Protein AF-A0A1X6NXL7-F1 (afdb_monomer_lite)

Structure (mmCIF, N/CA/C/O backbone):
data_AF-A0A1X6NXL7-F1
#
_entry.id   AF-A0A1X6NXL7-F1
#
loop_
_atom_site.group_PDB
_atom_site.id
_atom_site.type_symbol
_atom_site.label_atom_id
_atom_site.label_alt_id
_atom_site.label_comp_id
_atom_site.label_asym_id
_atom_site.label_entity_id
_atom_site.label_seq_id
_atom_site.pdbx_PDB_ins_code
_atom_site.Cartn_x
_atom_site.Cartn_y
_atom_site.Cartn_z
_atom_site.occupancy
_atom_site.B_iso_or_equiv
_atom_site.auth_seq_id
_atom_site.auth_comp_id
_atom_site.auth_asym_id
_atom_site.auth_atom_id
_atom_site.pdbx_PDB_model_num
ATOM 1 N N . MET A 1 1 ? 11.934 -13.033 -30.556 1.00 86.62 1 MET A N 1
ATOM 2 C CA . MET A 1 1 ? 10.722 -13.252 -31.371 1.00 86.62 1 MET A CA 1
ATOM 3 C C . MET A 1 1 ? 10.652 -12.118 -32.374 1.00 86.62 1 MET A C 1
ATOM 5 O O . MET A 1 1 ? 10.991 -11.002 -31.991 1.00 86.62 1 MET A O 1
ATOM 9 N N . GLY A 1 2 ? 10.312 -12.401 -33.628 1.00 89.19 2 GLY A N 1
ATOM 10 C CA . GLY A 1 2 ? 10.088 -11.350 -34.622 1.00 89.19 2 GLY A CA 1
ATOM 11 C C . GLY A 1 2 ? 8.744 -10.641 -34.412 1.00 89.19 2 GLY A C 1
ATOM 12 O O . GLY A 1 2 ? 7.904 -11.100 -33.635 1.00 89.19 2 GLY A O 1
ATOM 13 N N . ILE A 1 3 ? 8.548 -9.497 -35.068 1.00 92.50 3 ILE A N 1
ATOM 14 C CA . ILE A 1 3 ? 7.358 -8.651 -34.872 1.00 92.50 3 ILE A CA 1
ATOM 15 C C . ILE A 1 3 ? 6.064 -9.259 -35.444 1.00 92.50 3 ILE A C 1
ATOM 17 O O . ILE A 1 3 ? 4.980 -8.807 -35.090 1.00 92.50 3 ILE A O 1
ATOM 21 N N . HIS A 1 4 ? 6.155 -10.309 -36.264 1.00 92.31 4 HIS A N 1
ATOM 22 C CA . HIS A 1 4 ? 5.009 -11.084 -36.756 1.00 92.31 4 HIS A CA 1
ATOM 23 C C . HIS A 1 4 ? 4.917 -12.465 -36.088 1.00 92.31 4 HIS A C 1
ATOM 25 O O . HIS A 1 4 ? 4.255 -13.367 -36.601 1.00 92.31 4 HIS A O 1
ATOM 31 N N . GLY A 1 5 ? 5.585 -12.652 -34.945 1.00 84.06 5 GLY A N 1
ATOM 32 C CA . GLY A 1 5 ? 5.604 -13.927 -34.228 1.00 84.06 5 GLY A CA 1
ATOM 33 C C . GLY A 1 5 ? 6.610 -14.935 -34.787 1.00 84.06 5 GLY A C 1
ATOM 34 O O . GLY A 1 5 ? 6.542 -16.117 -34.454 1.00 84.06 5 GLY A O 1
ATOM 35 N N . GLU A 1 6 ? 7.563 -14.497 -35.614 1.00 92.94 6 GLU A N 1
ATOM 36 C CA . GLU A 1 6 ? 8.628 -15.361 -36.112 1.00 92.94 6 GLU A CA 1
ATOM 37 C C . GLU A 1 6 ? 9.474 -15.911 -34.953 1.00 92.94 6 GLU A C 1
ATOM 39 O O . GLU A 1 6 ? 9.687 -15.253 -33.920 1.00 92.94 6 GLU A O 1
ATOM 44 N N . ARG A 1 7 ? 9.993 -17.131 -35.138 1.00 91.19 7 ARG A N 1
ATOM 45 C CA . ARG A 1 7 ? 10.796 -17.825 -34.126 1.00 91.19 7 ARG A CA 1
ATOM 46 C C . ARG A 1 7 ? 11.988 -16.959 -33.704 1.00 91.19 7 ARG A C 1
ATOM 48 O O . ARG A 1 7 ? 12.700 -16.405 -34.536 1.00 91.19 7 ARG A O 1
ATOM 55 N N . GLY A 1 8 ? 12.189 -16.827 -32.392 1.00 88.50 8 GLY A N 1
ATOM 56 C CA . GLY A 1 8 ? 13.347 -16.125 -31.838 1.00 88.50 8 GLY A CA 1
ATOM 57 C C . GLY A 1 8 ? 14.661 -16.872 -32.077 1.00 88.50 8 GLY A C 1
ATOM 58 O O . GLY A 1 8 ? 14.654 -18.069 -32.353 1.00 88.50 8 GLY A O 1
ATOM 59 N N . ALA A 1 9 ? 15.781 -16.162 -31.924 1.00 88.19 9 ALA A N 1
ATOM 60 C CA . ALA A 1 9 ? 17.120 -16.743 -32.037 1.00 88.19 9 ALA A CA 1
ATOM 61 C C . ALA A 1 9 ? 17.428 -17.758 -30.921 1.00 88.19 9 ALA A C 1
ATOM 63 O O . ALA A 1 9 ? 18.196 -18.690 -31.127 1.00 88.19 9 ALA A O 1
ATOM 64 N N . GLU A 1 10 ? 16.819 -17.586 -29.748 1.00 89.19 10 GLU A N 1
ATOM 65 C CA . GLU A 1 10 ? 17.059 -18.404 -28.562 1.00 89.19 10 GLU A CA 1
ATOM 66 C C . GLU A 1 10 ? 15.850 -18.342 -27.624 1.00 89.19 10 GLU A C 1
ATOM 68 O O . GLU A 1 10 ? 15.057 -17.395 -27.678 1.00 89.19 10 GLU A O 1
ATOM 73 N N . VAL A 1 11 ? 15.731 -19.351 -26.764 1.00 89.25 11 VAL A N 1
ATOM 74 C CA . VAL A 1 11 ? 14.824 -19.377 -25.616 1.00 89.25 11 VAL A CA 1
ATOM 75 C C . VAL A 1 11 ? 15.688 -19.438 -24.362 1.00 89.25 11 VAL A C 1
ATOM 77 O O . VAL A 1 11 ? 16.528 -20.325 -24.249 1.00 89.25 11 VAL A O 1
ATOM 80 N N . VAL A 1 12 ? 15.486 -18.494 -23.448 1.00 85.69 12 VAL A N 1
ATOM 81 C CA . VAL A 1 12 ? 16.205 -18.411 -22.171 1.00 85.69 12 VAL A CA 1
ATOM 82 C C . VAL A 1 12 ? 15.218 -18.581 -21.023 1.00 85.69 12 VAL A C 1
ATOM 84 O O . VAL A 1 12 ? 14.082 -18.106 -21.119 1.00 85.69 12 VAL A O 1
ATOM 87 N N . ASP A 1 13 ? 15.648 -19.217 -19.935 1.00 90.12 13 ASP A N 1
ATOM 88 C CA . ASP A 1 13 ? 14.893 -19.196 -18.682 1.00 90.12 13 ASP A CA 1
ATOM 89 C C . ASP A 1 13 ? 14.817 -17.756 -18.185 1.00 90.12 13 ASP A C 1
ATOM 91 O O . ASP A 1 13 ? 15.847 -17.090 -18.095 1.00 90.12 13 ASP A O 1
ATOM 95 N N . LEU A 1 14 ? 13.606 -17.266 -17.906 1.00 84.00 14 LEU A N 1
ATOM 96 C CA . LEU A 1 14 ? 13.358 -15.857 -17.600 1.00 84.00 14 LEU A CA 1
ATOM 97 C C . LEU A 1 14 ? 14.078 -15.456 -16.297 1.00 84.00 14 LEU A C 1
ATOM 99 O O . LEU A 1 14 ? 13.590 -15.787 -15.212 1.00 84.00 14 LEU A O 1
ATOM 103 N N . PRO A 1 15 ? 15.216 -14.739 -16.363 1.00 88.62 15 PRO A N 1
ATOM 104 C CA . PRO A 1 15 ? 15.950 -14.362 -15.169 1.00 88.62 15 PRO A CA 1
ATOM 105 C C . PRO A 1 15 ? 15.316 -13.101 -14.555 1.00 88.62 15 PRO A C 1
ATOM 107 O O . PRO A 1 15 ? 14.443 -12.475 -15.169 1.00 88.62 15 PRO A O 1
ATOM 110 N N . PRO A 1 16 ? 15.760 -12.662 -13.363 1.00 93.44 16 PRO A N 1
ATOM 111 C CA . PRO A 1 16 ? 15.372 -11.360 -12.835 1.00 93.44 16 PRO A CA 1
ATOM 112 C C . PRO A 1 16 ? 15.593 -10.249 -13.869 1.00 93.44 16 PRO A C 1
ATOM 114 O O . PRO A 1 16 ? 16.583 -10.259 -14.603 1.00 93.44 16 PRO A O 1
ATOM 117 N N . LEU A 1 17 ? 14.689 -9.268 -13.900 1.00 92.31 17 LEU A N 1
ATOM 118 C CA . LEU A 1 17 ? 14.649 -8.237 -14.939 1.00 92.31 17 LEU A CA 1
ATOM 119 C C . LEU A 1 17 ? 16.009 -7.554 -15.228 1.00 92.31 17 LEU A C 1
ATOM 121 O O . LEU A 1 17 ? 16.346 -7.437 -16.406 1.00 92.31 17 LEU A O 1
ATOM 125 N N . PRO A 1 18 ? 16.829 -7.154 -14.230 1.00 93.56 18 PRO A N 1
ATOM 126 C CA . PRO A 1 18 ? 18.142 -6.565 -14.505 1.00 93.56 18 PRO A CA 1
ATOM 127 C C . PRO A 1 18 ? 19.078 -7.496 -15.283 1.00 93.56 18 PRO A C 1
ATOM 129 O O . PRO A 1 18 ? 19.782 -7.046 -16.181 1.00 93.56 18 PRO A O 1
ATOM 132 N N . ALA A 1 19 ? 19.050 -8.799 -14.989 1.00 93.50 19 ALA A N 1
ATOM 133 C CA . ALA A 1 19 ? 19.859 -9.788 -15.694 1.00 93.50 19 ALA A CA 1
ATOM 134 C C . ALA A 1 19 ? 19.351 -10.015 -17.126 1.00 93.50 19 ALA A C 1
ATOM 136 O O . ALA A 1 19 ? 20.157 -10.106 -18.050 1.00 93.50 19 ALA A O 1
ATOM 137 N N . LEU A 1 20 ? 18.026 -10.038 -17.329 1.00 93.94 20 LEU A N 1
ATOM 138 C CA . LEU A 1 20 ? 17.431 -10.146 -18.666 1.00 93.94 20 LEU A CA 1
ATOM 139 C C . LEU A 1 20 ? 17.840 -8.959 -19.542 1.00 93.94 20 LEU A C 1
ATOM 141 O O . LEU A 1 20 ? 18.293 -9.137 -20.670 1.00 93.94 20 LEU A O 1
ATOM 145 N N . VAL A 1 21 ? 17.683 -7.743 -19.017 1.00 95.62 21 VAL A N 1
ATOM 146 C CA . VAL A 1 21 ? 18.013 -6.516 -19.746 1.00 95.62 21 VAL A CA 1
ATOM 147 C C . VAL A 1 21 ? 19.520 -6.397 -19.969 1.00 95.62 21 VAL A C 1
ATOM 149 O O . VAL A 1 21 ? 19.931 -6.046 -21.072 1.00 95.62 21 VAL A O 1
ATOM 152 N N . GLY A 1 22 ? 20.339 -6.759 -18.978 1.00 95.12 22 GLY A N 1
ATOM 153 C CA . GLY A 1 22 ? 21.795 -6.821 -19.115 1.00 95.12 22 GLY A CA 1
ATOM 154 C C . GLY A 1 22 ? 22.231 -7.740 -20.256 1.00 95.12 22 GLY A C 1
ATOM 155 O O . GLY A 1 22 ? 23.000 -7.320 -21.113 1.00 95.12 22 GLY A O 1
ATOM 156 N N . LEU A 1 23 ? 21.651 -8.941 -20.351 1.00 93.81 23 LEU A N 1
ATOM 157 C CA . LEU A 1 23 ? 21.911 -9.873 -21.454 1.00 93.81 23 LEU A CA 1
ATOM 158 C C . LEU A 1 23 ? 21.531 -9.281 -22.822 1.00 93.81 23 LEU A C 1
ATOM 160 O O . LEU A 1 23 ? 22.263 -9.466 -23.796 1.00 93.81 23 LEU A O 1
ATOM 164 N N . VAL A 1 24 ? 20.411 -8.556 -22.914 1.00 94.69 24 VAL A N 1
ATOM 165 C CA . VAL A 1 24 ? 20.006 -7.864 -24.153 1.00 94.69 24 VAL A CA 1
ATOM 166 C C . VAL A 1 24 ? 21.006 -6.763 -24.520 1.00 94.69 24 VAL A C 1
ATOM 168 O O . VAL A 1 24 ? 21.393 -6.663 -25.684 1.00 94.69 24 VAL A O 1
ATOM 171 N N . VAL A 1 25 ? 21.450 -5.963 -23.546 1.00 96.12 25 VAL A N 1
ATOM 172 C CA . VAL A 1 25 ? 22.452 -4.903 -23.745 1.00 96.12 25 VAL A CA 1
ATOM 173 C C . VAL A 1 25 ? 23.796 -5.490 -24.180 1.00 96.12 25 VAL A C 1
ATOM 175 O O . VAL A 1 25 ? 24.371 -5.007 -25.153 1.00 96.12 25 VAL A O 1
ATOM 178 N N . ASP A 1 26 ? 24.266 -6.555 -23.531 1.00 94.19 26 ASP A N 1
ATOM 179 C CA . ASP A 1 26 ? 25.537 -7.209 -23.858 1.00 94.19 26 ASP A CA 1
ATOM 180 C C . ASP A 1 26 ? 25.538 -7.744 -25.296 1.00 94.19 26 ASP A C 1
ATOM 182 O O . ASP A 1 26 ? 26.484 -7.509 -26.049 1.00 94.19 26 ASP A O 1
ATOM 186 N N . ARG A 1 27 ? 24.443 -8.385 -25.730 1.00 92.44 27 ARG A N 1
ATOM 187 C CA . ARG A 1 27 ? 24.288 -8.839 -27.125 1.00 92.44 27 ARG A CA 1
ATOM 188 C C . ARG A 1 27 ? 24.268 -7.680 -28.110 1.00 92.44 27 ARG A C 1
ATOM 190 O O . ARG A 1 27 ? 24.861 -7.778 -29.182 1.00 92.44 27 ARG A O 1
ATOM 197 N N . LEU A 1 28 ? 23.588 -6.592 -27.758 1.00 93.00 28 LEU A N 1
ATOM 198 C CA . LEU A 1 28 ? 23.494 -5.411 -28.606 1.00 93.00 28 LEU A CA 1
ATOM 199 C C . LEU A 1 28 ? 24.866 -4.751 -28.792 1.00 93.00 28 LEU A C 1
ATOM 201 O O . LEU A 1 28 ? 25.241 -4.429 -29.915 1.00 93.00 28 LEU A O 1
ATOM 205 N N . LEU A 1 29 ? 25.639 -4.599 -27.714 1.00 92.25 29 LEU A N 1
ATOM 206 C CA . LEU A 1 29 ? 26.990 -4.037 -27.764 1.00 92.25 29 LEU A CA 1
ATOM 207 C C . LEU A 1 29 ? 27.989 -4.976 -28.454 1.00 92.25 29 LEU A C 1
ATOM 209 O O . LEU A 1 29 ? 28.843 -4.493 -29.196 1.00 92.25 29 LEU A O 1
ATOM 213 N N . GLY A 1 30 ? 27.849 -6.294 -28.282 1.00 89.75 30 GLY A N 1
ATOM 214 C CA . GLY A 1 30 ? 28.620 -7.292 -29.030 1.00 89.75 30 GLY A CA 1
ATOM 215 C C . GLY A 1 30 ? 28.384 -7.192 -30.540 1.00 89.75 30 GLY A C 1
ATOM 216 O O . GLY A 1 30 ? 29.335 -7.062 -31.304 1.00 89.75 30 GLY A O 1
ATOM 217 N N . ALA A 1 31 ? 27.121 -7.114 -30.973 1.00 86.75 31 ALA A N 1
ATOM 218 C CA . ALA A 1 31 ? 26.780 -6.942 -32.388 1.00 86.75 31 ALA A CA 1
ATOM 219 C C . ALA A 1 31 ? 27.309 -5.619 -32.976 1.00 86.75 31 ALA A C 1
ATOM 221 O O . ALA A 1 31 ? 27.696 -5.554 -34.145 1.00 86.75 31 ALA A O 1
ATOM 222 N N . VAL A 1 32 ? 27.345 -4.553 -32.168 1.00 85.50 32 VAL A N 1
ATOM 223 C CA . VAL A 1 32 ? 27.990 -3.292 -32.553 1.00 85.50 32 VAL A CA 1
ATOM 224 C C . VAL A 1 32 ? 29.498 -3.500 -32.731 1.00 85.50 32 VAL A C 1
ATOM 226 O O . VAL A 1 32 ? 30.040 -3.072 -33.748 1.00 85.50 32 VAL A O 1
ATOM 229 N N . ALA A 1 33 ? 30.168 -4.187 -31.802 1.00 83.62 33 ALA A N 1
ATOM 230 C CA . ALA A 1 33 ? 31.600 -4.479 -31.882 1.00 83.62 33 ALA A CA 1
ATOM 231 C C . ALA A 1 33 ? 31.979 -5.268 -33.143 1.00 83.62 33 ALA A C 1
ATOM 233 O O . ALA A 1 33 ? 32.904 -4.866 -33.851 1.00 83.62 33 ALA A O 1
ATOM 234 N N . ASP A 1 34 ? 31.220 -6.311 -33.482 1.00 80.19 34 ASP A N 1
ATOM 235 C CA . ASP A 1 34 ? 31.448 -7.117 -34.687 1.00 80.19 34 ASP A CA 1
ATOM 236 C C . ASP A 1 34 ? 31.349 -6.271 -35.966 1.00 80.19 34 ASP A C 1
ATOM 238 O O . ASP A 1 34 ? 32.168 -6.391 -36.882 1.00 80.19 34 ASP A O 1
ATOM 242 N N . ARG A 1 35 ? 30.382 -5.345 -36.012 1.00 75.94 35 ARG A N 1
ATOM 243 C CA . ARG A 1 35 ? 30.206 -4.421 -37.141 1.00 75.94 35 ARG A CA 1
ATOM 244 C C . ARG A 1 35 ? 31.367 -3.433 -37.278 1.00 75.94 35 ARG A C 1
ATOM 246 O O . ARG A 1 35 ? 31.728 -3.097 -38.404 1.00 75.94 35 ARG A O 1
ATOM 253 N N . PHE A 1 36 ? 31.946 -2.975 -36.166 1.00 67.88 36 PHE A N 1
ATOM 254 C CA . PHE A 1 36 ? 33.142 -2.126 -36.184 1.00 67.88 36 PHE A CA 1
ATOM 255 C C . PHE A 1 36 ? 34.409 -2.912 -36.563 1.00 67.88 36 PHE A C 1
ATOM 257 O O . PHE A 1 36 ? 35.267 -2.373 -37.255 1.00 67.88 36 PHE A O 1
ATOM 264 N N . ALA A 1 37 ? 34.522 -4.189 -36.184 1.00 64.44 37 ALA A N 1
ATOM 265 C CA . ALA A 1 37 ? 35.669 -5.032 -36.531 1.00 64.44 37 ALA A CA 1
ATOM 266 C C . ALA A 1 37 ? 35.690 -5.463 -38.016 1.00 64.44 37 ALA A C 1
ATOM 268 O O . ALA A 1 37 ? 36.761 -5.622 -38.601 1.00 64.44 37 ALA A O 1
ATOM 269 N N . GLY A 1 38 ? 34.524 -5.622 -38.652 1.00 53.44 38 GLY A N 1
ATOM 270 C CA . GLY A 1 38 ? 34.386 -6.097 -40.037 1.00 53.44 38 GLY A CA 1
ATOM 271 C C . GLY A 1 38 ? 34.734 -5.097 -41.156 1.00 53.44 38 GLY A C 1
ATOM 272 O O . GLY A 1 38 ? 34.645 -5.454 -42.329 1.00 53.44 38 GLY A O 1
ATOM 273 N N . GLY A 1 39 ? 35.138 -3.858 -40.844 1.00 47.78 39 GLY A N 1
ATOM 274 C CA . GLY A 1 39 ? 35.401 -2.789 -41.828 1.00 47.78 39 GLY A CA 1
ATOM 275 C C . GLY A 1 39 ? 36.703 -2.902 -42.644 1.00 47.78 39 GLY A C 1
ATOM 276 O O . GLY A 1 39 ? 37.021 -1.992 -43.407 1.00 47.78 39 GLY A O 1
ATOM 277 N N . GLY A 1 40 ? 37.478 -3.982 -42.494 1.00 40.78 40 GLY A N 1
ATOM 278 C CA . GLY A 1 40 ? 38.827 -4.133 -43.063 1.00 40.78 40 GLY A CA 1
ATOM 279 C C . GLY A 1 40 ? 38.947 -4.864 -44.408 1.00 40.78 40 GLY A C 1
ATOM 280 O O . GLY A 1 40 ? 40.060 -5.226 -44.781 1.00 40.78 40 GLY A O 1
ATOM 281 N N . GLY A 1 41 ? 37.859 -5.126 -45.140 1.00 38.34 41 GLY A N 1
ATOM 282 C CA . GLY A 1 41 ? 37.926 -6.033 -46.294 1.00 38.34 41 GLY A CA 1
ATOM 283 C C . GLY A 1 41 ? 36.940 -5.763 -47.423 1.00 38.34 41 GLY A C 1
ATOM 284 O O . GLY A 1 41 ? 36.150 -6.641 -47.733 1.00 38.34 41 GLY A O 1
ATOM 285 N N . ALA A 1 42 ? 36.996 -4.593 -48.064 1.00 37.03 42 ALA A N 1
ATOM 286 C CA . ALA A 1 42 ? 36.623 -4.444 -49.477 1.00 37.03 42 ALA A CA 1
ATOM 287 C C . ALA A 1 42 ? 37.072 -3.077 -50.023 1.00 37.03 42 ALA A C 1
ATOM 289 O O . ALA A 1 42 ? 36.714 -2.037 -49.483 1.00 37.03 42 ALA A O 1
ATOM 290 N N . ASN A 1 43 ? 37.788 -3.115 -51.148 1.00 36.16 43 ASN A N 1
ATOM 291 C CA . ASN A 1 43 ? 38.190 -2.006 -52.021 1.00 36.16 43 ASN A CA 1
ATOM 292 C C . ASN A 1 43 ? 39.306 -1.071 -51.532 1.00 36.16 43 ASN A C 1
ATOM 294 O O . ASN A 1 43 ? 39.088 -0.003 -50.966 1.00 36.16 43 ASN A O 1
ATOM 298 N N . GLY A 1 44 ? 40.530 -1.427 -51.929 1.00 39.75 44 GLY A N 1
ATOM 299 C CA . GLY A 1 44 ? 41.619 -0.473 -52.063 1.00 39.75 44 GLY A CA 1
ATOM 300 C C . GLY A 1 44 ? 41.303 0.593 -53.114 1.00 39.75 44 GLY A C 1
ATOM 301 O O . GLY A 1 44 ? 41.018 0.274 -54.266 1.00 39.75 44 GLY A O 1
ATOM 302 N N . ARG A 1 45 ? 41.401 1.859 -52.706 1.00 32.47 45 ARG A N 1
ATOM 303 C CA . ARG A 1 45 ? 41.795 3.012 -53.528 1.00 32.47 45 ARG A CA 1
ATOM 304 C C . ARG A 1 45 ? 42.321 4.088 -52.581 1.00 32.47 45 ARG A C 1
ATOM 306 O O . ARG A 1 45 ? 41.572 4.687 -51.819 1.00 32.47 45 ARG A O 1
ATOM 313 N N . THR A 1 46 ? 43.631 4.287 -52.614 1.00 38.91 46 THR A N 1
ATOM 314 C CA . THR A 1 46 ? 44.357 5.342 -51.905 1.00 38.91 46 THR A CA 1
ATOM 315 C C . THR A 1 46 ? 44.084 6.704 -52.547 1.00 38.91 46 THR A C 1
ATOM 317 O O . THR A 1 46 ? 44.271 6.857 -53.754 1.00 38.91 46 THR A O 1
ATOM 320 N N . GLY A 1 47 ? 43.707 7.697 -51.744 1.00 30.48 47 GLY A N 1
ATOM 321 C CA . GLY A 1 47 ? 43.706 9.114 -52.109 1.00 30.48 47 GLY A CA 1
ATOM 322 C C . GLY A 1 47 ? 44.039 9.941 -50.869 1.00 30.48 47 GLY A C 1
ATOM 323 O O . GLY A 1 47 ? 43.340 9.830 -49.868 1.00 30.48 47 GLY A O 1
ATOM 324 N N . GLY A 1 48 ? 45.153 10.677 -50.912 1.00 35.12 48 GLY A N 1
ATOM 325 C CA . GLY A 1 48 ? 45.655 11.488 -49.801 1.00 35.12 48 GLY A CA 1
ATOM 326 C C . GLY A 1 48 ? 44.916 12.818 -49.6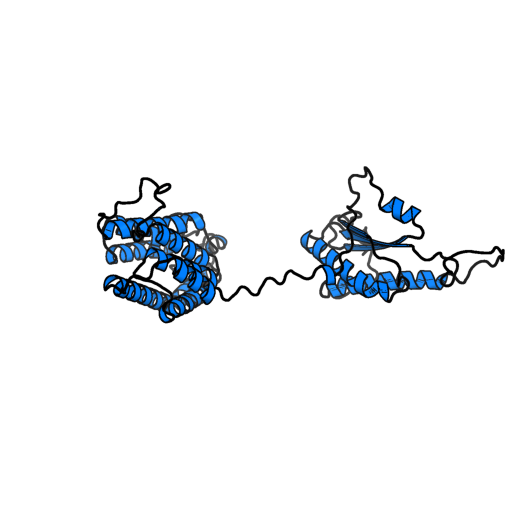20 1.00 35.12 48 GLY A C 1
ATOM 327 O O . GLY A 1 48 ? 44.244 13.295 -50.533 1.00 35.12 48 GLY A O 1
ATOM 328 N N . GLY A 1 49 ? 45.080 13.411 -48.436 1.00 31.58 49 GLY A N 1
ATOM 329 C CA . GLY A 1 49 ? 44.602 14.748 -48.083 1.00 31.58 49 GLY A CA 1
ATOM 330 C C . GLY A 1 49 ? 44.629 14.981 -46.569 1.00 31.58 49 GLY A C 1
ATOM 331 O O . GLY A 1 49 ? 44.045 14.208 -45.814 1.00 31.58 49 GLY A O 1
ATOM 332 N N . ASP A 1 50 ? 45.334 16.028 -46.150 1.00 35.81 50 ASP A N 1
ATOM 333 C CA . ASP A 1 50 ? 45.784 16.298 -44.783 1.00 35.81 50 ASP A CA 1
ATOM 334 C C . ASP A 1 50 ? 44.754 17.018 -43.886 1.00 35.81 50 ASP A C 1
ATOM 336 O O . ASP A 1 50 ? 43.973 17.843 -44.352 1.00 35.81 50 ASP A O 1
ATOM 340 N N . GLY A 1 51 ? 44.875 16.795 -42.566 1.00 38.34 51 GLY A N 1
ATOM 341 C CA . GLY A 1 51 ? 44.717 17.834 -41.533 1.00 38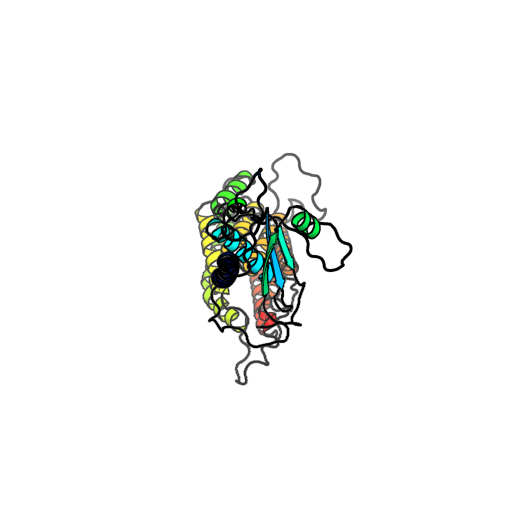.34 51 GLY A CA 1
ATOM 342 C C . GLY A 1 51 ? 43.357 18.008 -40.836 1.00 38.34 51 GLY A C 1
ATOM 343 O O . GLY A 1 51 ? 42.516 18.770 -41.298 1.00 38.34 51 GLY A O 1
ATOM 344 N N . GLY A 1 52 ? 43.226 17.456 -39.616 1.00 32.97 52 GLY A N 1
ATOM 345 C CA . GLY A 1 52 ? 42.375 18.031 -38.557 1.00 32.97 52 GLY A CA 1
ATOM 346 C C . GLY A 1 52 ? 41.442 17.071 -37.803 1.00 32.97 52 GLY A C 1
ATOM 347 O O . GLY A 1 52 ? 40.362 16.764 -38.280 1.00 32.97 52 GLY A O 1
ATOM 348 N N . GLY A 1 53 ? 41.824 16.705 -36.570 1.00 45.31 53 GLY A N 1
ATOM 349 C CA . GLY A 1 53 ? 40.905 16.402 -35.456 1.00 45.31 53 GLY A CA 1
ATOM 350 C C . GLY A 1 53 ? 40.091 15.100 -35.501 1.00 45.31 53 GLY A C 1
ATOM 351 O O . GLY A 1 53 ? 39.032 15.041 -36.110 1.00 45.31 53 GLY A O 1
ATOM 352 N N . GLY A 1 54 ? 40.516 14.104 -34.713 1.00 39.69 54 GLY A N 1
ATOM 353 C CA . GLY A 1 54 ? 39.752 12.878 -34.437 1.00 39.69 54 GLY A CA 1
ATOM 354 C C . GLY A 1 54 ? 40.199 11.696 -35.294 1.00 39.69 54 GLY A C 1
ATOM 355 O O . GLY A 1 54 ? 39.579 11.380 -36.302 1.00 39.69 54 GLY A O 1
ATOM 356 N N . GLY A 1 55 ? 41.292 11.041 -34.891 1.00 33.38 55 GLY A N 1
ATOM 357 C CA . GLY A 1 55 ? 41.799 9.863 -35.594 1.00 33.38 55 GLY A CA 1
ATOM 358 C C . GLY A 1 55 ? 40.749 8.741 -35.669 1.00 33.38 55 GLY A C 1
ATOM 359 O O . GLY A 1 55 ? 40.034 8.516 -34.686 1.00 33.38 55 GLY A O 1
ATOM 360 N N . PRO A 1 56 ? 40.635 8.040 -36.811 1.00 39.59 56 PRO A N 1
ATOM 361 C CA . PRO A 1 56 ? 39.678 6.958 -36.980 1.00 39.59 56 PRO A CA 1
ATOM 362 C C . PRO A 1 56 ? 40.041 5.772 -36.082 1.00 39.59 56 PRO A C 1
ATOM 364 O O . PRO A 1 56 ? 41.200 5.372 -35.978 1.00 39.59 56 PRO A O 1
ATOM 367 N N . ILE A 1 57 ? 39.023 5.178 -35.469 1.00 46.47 57 ILE A N 1
ATOM 368 C CA . ILE A 1 57 ? 39.092 3.803 -34.970 1.00 46.47 57 ILE A CA 1
ATOM 369 C C . ILE A 1 57 ? 39.065 2.895 -36.205 1.00 46.47 57 ILE A C 1
ATOM 371 O O . ILE A 1 57 ? 38.262 3.124 -37.106 1.00 46.47 57 ILE A O 1
ATOM 375 N N . ASN A 1 58 ? 40.004 1.948 -36.272 1.00 47.69 58 ASN A N 1
ATOM 376 C CA . ASN A 1 58 ? 40.295 1.055 -37.403 1.00 47.69 58 ASN A CA 1
ATOM 377 C C . ASN A 1 58 ? 39.117 0.819 -38.373 1.00 47.69 58 ASN A C 1
ATOM 379 O O . ASN A 1 58 ? 38.117 0.215 -37.999 1.00 47.69 58 ASN A O 1
ATOM 383 N N . GLY A 1 59 ? 39.281 1.250 -39.631 1.00 44.78 59 GLY A N 1
ATOM 384 C CA . GLY A 1 59 ? 38.337 0.981 -40.724 1.00 44.78 59 GLY A CA 1
ATOM 385 C C . GLY A 1 59 ? 37.352 2.112 -41.037 1.00 44.78 59 GLY A C 1
ATOM 386 O O . GLY A 1 59 ? 36.154 1.895 -40.971 1.00 44.78 59 GLY A O 1
ATOM 387 N N . GLY A 1 60 ? 37.829 3.312 -41.398 1.00 50.44 60 GLY A N 1
ATOM 388 C CA . GLY A 1 60 ? 37.074 4.321 -42.173 1.00 50.44 60 GLY A CA 1
ATOM 389 C C . GLY A 1 60 ? 35.773 4.908 -41.589 1.00 50.44 60 GLY A C 1
ATOM 390 O O . GLY A 1 60 ? 35.211 5.820 -42.193 1.00 50.44 60 GLY A O 1
ATOM 391 N N . VAL A 1 61 ? 35.282 4.437 -40.441 1.00 57.38 61 VAL A N 1
ATOM 392 C CA . VAL A 1 61 ? 34.044 4.915 -39.811 1.00 57.38 61 VAL A CA 1
ATOM 393 C C . VAL A 1 61 ? 34.383 6.014 -38.806 1.00 57.38 61 VAL A C 1
ATOM 395 O O . VAL A 1 61 ? 35.133 5.798 -37.854 1.00 57.38 61 VAL A O 1
ATOM 398 N N . ALA A 1 62 ? 33.825 7.209 -39.015 1.00 68.19 62 ALA A N 1
ATOM 399 C CA . ALA A 1 62 ? 33.944 8.316 -38.070 1.00 68.19 62 ALA A CA 1
ATOM 400 C C . ALA A 1 62 ? 33.404 7.904 -36.689 1.00 68.19 62 ALA A C 1
ATOM 402 O O . ALA A 1 62 ? 32.351 7.267 -36.590 1.00 68.19 62 ALA A O 1
ATOM 403 N N . ARG A 1 63 ? 34.122 8.267 -35.617 1.00 80.19 63 ARG A N 1
ATOM 404 C CA . ARG A 1 63 ? 33.694 7.956 -34.247 1.00 80.19 63 ARG A CA 1
ATOM 405 C C . ARG A 1 63 ? 32.323 8.604 -33.980 1.00 80.19 63 ARG A C 1
ATOM 407 O O . ARG A 1 63 ? 32.183 9.801 -34.231 1.00 80.19 63 ARG A O 1
ATOM 414 N N . PRO A 1 64 ? 31.333 7.857 -33.458 1.00 88.94 64 PRO A N 1
ATOM 415 C CA . PRO A 1 64 ? 30.026 8.418 -33.135 1.00 88.94 64 PRO A CA 1
ATOM 416 C C . PRO A 1 64 ? 30.116 9.573 -32.133 1.00 88.94 64 PRO A C 1
ATOM 418 O O . PRO A 1 64 ? 30.954 9.555 -31.230 1.00 88.94 64 PRO A O 1
ATOM 421 N N . VAL A 1 65 ? 29.227 10.558 -32.273 1.00 91.81 65 VAL A N 1
ATOM 422 C CA . VAL A 1 65 ? 29.185 11.752 -31.409 1.00 91.81 65 VAL A CA 1
ATOM 423 C C . VAL A 1 65 ? 28.283 11.580 -30.185 1.00 91.81 65 VAL A C 1
ATOM 425 O O . VAL A 1 65 ? 28.441 12.300 -29.206 1.00 91.81 65 VAL A O 1
ATOM 428 N N . GLU A 1 66 ? 27.330 10.646 -30.237 1.00 93.12 66 GLU A N 1
ATOM 429 C CA . GLU A 1 66 ? 26.337 10.399 -29.186 1.00 93.12 66 GLU A CA 1
ATOM 430 C C . GLU A 1 66 ? 25.754 8.987 -29.326 1.00 93.12 66 GLU A C 1
ATOM 432 O O . GLU A 1 66 ? 25.582 8.486 -30.441 1.00 93.12 66 GLU A O 1
ATOM 437 N N . VAL A 1 67 ? 25.390 8.375 -28.199 1.00 95.06 67 VAL A N 1
ATOM 438 C CA . VAL A 1 67 ? 24.531 7.189 -28.139 1.00 95.06 67 VAL A CA 1
ATOM 439 C C . VAL A 1 67 ? 23.126 7.590 -27.687 1.00 95.06 67 VAL A C 1
ATOM 441 O O . VAL A 1 67 ? 22.949 8.286 -26.685 1.00 95.06 67 VAL A O 1
ATOM 444 N N . THR A 1 68 ? 22.122 7.123 -28.426 1.00 95.94 68 THR A N 1
ATOM 445 C CA . THR A 1 68 ? 20.693 7.248 -28.112 1.00 95.94 68 THR A CA 1
ATOM 446 C C . THR A 1 68 ? 20.071 5.860 -27.993 1.00 95.94 68 THR A C 1
ATOM 448 O O . THR A 1 68 ? 20.303 5.016 -28.857 1.00 95.94 68 THR A O 1
ATOM 451 N N . ALA A 1 69 ? 19.255 5.624 -26.965 1.00 97.12 69 ALA A N 1
ATOM 452 C CA . ALA A 1 69 ? 18.516 4.373 -26.794 1.00 97.12 69 ALA A CA 1
ATOM 453 C C . ALA A 1 69 ? 17.019 4.549 -27.078 1.00 97.12 69 ALA A C 1
ATOM 455 O O . ALA A 1 69 ? 16.416 5.529 -26.644 1.00 97.12 69 ALA A O 1
ATOM 456 N N . LEU A 1 70 ? 16.413 3.574 -27.755 1.00 97.38 70 LEU A N 1
ATOM 457 C CA . LEU A 1 70 ? 14.964 3.414 -27.873 1.00 97.38 70 LEU A CA 1
ATOM 458 C C . LEU A 1 70 ? 14.547 2.111 -27.184 1.00 97.38 70 LEU A C 1
ATOM 460 O O . LEU A 1 70 ? 14.958 1.024 -27.593 1.00 97.38 70 LEU A O 1
ATOM 464 N N . ILE A 1 71 ? 13.720 2.234 -26.150 1.00 97.69 71 ILE A N 1
ATOM 465 C CA . ILE A 1 71 ? 13.154 1.135 -25.366 1.00 97.69 71 ILE A CA 1
ATOM 466 C C . ILE A 1 71 ? 11.680 1.034 -25.741 1.00 97.69 71 ILE A C 1
ATOM 468 O O . ILE A 1 71 ? 10.842 1.828 -25.313 1.00 97.69 71 ILE A O 1
ATOM 472 N N . ASN A 1 72 ? 11.374 0.082 -26.609 1.00 97.56 72 ASN A N 1
ATOM 473 C CA . ASN A 1 72 ? 10.073 -0.022 -27.245 1.00 97.56 72 ASN A CA 1
ATOM 474 C C . ASN A 1 72 ? 9.238 -1.161 -26.646 1.00 97.56 72 ASN A C 1
ATOM 476 O O . ASN A 1 72 ? 9.728 -2.277 -26.481 1.00 97.56 72 ASN A O 1
ATOM 480 N N . ASN A 1 73 ? 7.975 -0.873 -26.343 1.00 97.25 73 ASN A N 1
ATOM 481 C CA . ASN A 1 73 ? 6.975 -1.852 -25.928 1.00 97.25 73 ASN A CA 1
ATOM 482 C C . ASN A 1 73 ? 6.377 -2.531 -27.167 1.00 97.25 73 ASN A C 1
ATOM 484 O O . ASN A 1 73 ? 5.856 -1.849 -28.051 1.00 97.25 73 ASN A O 1
ATOM 488 N N . LEU A 1 74 ? 6.395 -3.867 -27.216 1.00 97.00 74 LEU A N 1
ATOM 489 C CA . LEU A 1 74 ? 5.794 -4.627 -28.319 1.00 97.00 74 LEU A CA 1
ATOM 490 C C . LEU A 1 74 ? 4.259 -4.682 -28.244 1.00 97.00 74 LEU A C 1
ATOM 492 O O . LEU A 1 74 ? 3.626 -5.187 -29.168 1.00 97.00 74 LEU A O 1
ATOM 496 N N . GLY A 1 75 ? 3.665 -4.119 -27.192 1.00 96.00 75 GLY A N 1
ATOM 497 C CA . GLY A 1 75 ? 2.245 -3.788 -27.088 1.00 96.00 75 GLY A CA 1
ATOM 498 C C . GLY A 1 75 ? 1.580 -4.326 -25.823 1.00 96.00 75 GLY A C 1
ATOM 499 O O . GLY A 1 75 ? 0.679 -3.683 -25.292 1.00 96.00 75 GLY A O 1
ATOM 500 N N . GLY A 1 76 ? 2.029 -5.477 -25.316 1.00 95.56 76 GLY A N 1
ATOM 501 C CA . GLY A 1 76 ? 1.399 -6.187 -24.198 1.00 95.56 76 GLY A CA 1
ATOM 502 C C . GLY A 1 76 ? 2.044 -5.984 -22.827 1.00 95.56 76 GLY A C 1
ATOM 503 O O . GLY A 1 76 ? 1.557 -6.553 -21.853 1.00 95.56 76 GLY A O 1
ATOM 504 N N . VAL A 1 77 ? 3.141 -5.226 -22.716 1.00 96.38 77 VAL A N 1
ATOM 505 C CA . VAL A 1 77 ? 3.818 -5.018 -21.423 1.00 96.38 77 VAL A CA 1
ATOM 506 C C . VAL A 1 77 ? 3.103 -3.915 -20.626 1.00 96.38 77 VAL A C 1
ATOM 508 O O . VAL A 1 77 ? 2.932 -2.816 -21.165 1.00 96.38 77 VAL A O 1
ATOM 511 N N . PRO A 1 78 ? 2.703 -4.153 -19.359 1.00 96.50 78 PRO A N 1
ATOM 512 C CA . PRO A 1 78 ? 2.123 -3.121 -18.501 1.00 96.50 78 PRO A CA 1
ATOM 513 C C . PRO A 1 78 ? 3.061 -1.925 -18.320 1.00 96.50 78 PRO A C 1
ATOM 515 O O . PRO A 1 78 ? 4.276 -2.090 -18.231 1.00 96.50 78 PRO A O 1
ATOM 518 N N . GLN A 1 79 ? 2.507 -0.716 -18.179 1.00 93.75 79 GLN A N 1
ATOM 519 C CA . GLN A 1 79 ? 3.325 0.501 -18.069 1.00 93.75 79 GLN A CA 1
ATOM 520 C C . GLN A 1 79 ? 4.322 0.444 -16.901 1.00 93.75 79 GLN A C 1
ATOM 522 O O . GLN A 1 79 ? 5.477 0.813 -17.071 1.00 93.75 79 GLN A O 1
ATOM 527 N N . ARG A 1 80 ? 3.911 -0.101 -15.748 1.00 94.00 80 ARG A N 1
ATOM 528 C CA . ARG A 1 80 ? 4.798 -0.290 -14.588 1.00 94.00 80 ARG A CA 1
ATOM 529 C C . ARG A 1 80 ? 6.031 -1.134 -14.925 1.00 94.00 80 ARG A C 1
ATOM 531 O O . ARG A 1 80 ? 7.130 -0.831 -14.463 1.00 94.00 80 ARG A O 1
ATOM 538 N N . ASP A 1 81 ? 5.848 -2.185 -15.715 1.00 94.88 81 ASP A N 1
ATOM 539 C CA . ASP A 1 81 ? 6.934 -3.082 -16.100 1.00 94.88 81 ASP A CA 1
ATOM 540 C C . ASP A 1 81 ? 7.810 -2.420 -17.167 1.00 94.88 81 ASP A C 1
ATOM 542 O O . ASP A 1 81 ? 9.030 -2.540 -17.107 1.00 94.88 81 ASP A O 1
ATOM 546 N N . MET A 1 82 ? 7.221 -1.638 -18.080 1.00 95.81 82 MET A N 1
ATOM 547 C CA . MET A 1 82 ? 7.976 -0.799 -19.018 1.00 95.81 82 MET A CA 1
ATOM 548 C C . MET A 1 82 ? 8.836 0.250 -18.312 1.00 95.81 82 MET A C 1
ATOM 550 O O . MET A 1 82 ? 9.972 0.479 -18.731 1.00 95.81 82 MET A O 1
ATOM 554 N N . ASP A 1 83 ? 8.345 0.856 -17.232 1.00 94.12 83 ASP A N 1
ATOM 555 C CA . ASP A 1 83 ? 9.122 1.801 -16.427 1.00 94.12 83 ASP A CA 1
ATOM 556 C C . ASP A 1 83 ? 10.319 1.089 -15.768 1.00 94.12 83 ASP A C 1
ATOM 558 O O . ASP A 1 83 ? 11.446 1.590 -15.803 1.00 94.12 83 ASP A O 1
ATOM 562 N N . ALA A 1 84 ? 10.107 -0.124 -15.241 1.00 94.88 84 ALA A N 1
ATOM 563 C CA . ALA A 1 84 ? 11.168 -0.950 -14.664 1.00 94.88 84 ALA A CA 1
ATOM 564 C C . ALA A 1 84 ? 12.194 -1.418 -15.714 1.00 94.88 84 ALA A C 1
ATOM 566 O O . ALA A 1 84 ? 13.399 -1.350 -15.465 1.00 94.88 84 ALA A O 1
ATOM 567 N N . ILE A 1 85 ? 11.738 -1.846 -16.897 1.00 96.81 85 ILE A N 1
ATOM 568 C CA . ILE A 1 85 ? 12.592 -2.205 -18.042 1.00 96.81 85 ILE A CA 1
ATOM 569 C C . ILE A 1 85 ? 13.424 -0.994 -18.463 1.00 96.81 85 ILE A C 1
ATOM 571 O O . ILE A 1 85 ? 14.621 -1.127 -18.708 1.00 96.81 85 ILE A O 1
ATOM 575 N N . THR A 1 86 ? 12.810 0.191 -18.512 1.00 95.56 86 THR A N 1
ATOM 576 C CA . THR A 1 86 ? 13.490 1.430 -18.901 1.00 95.56 86 THR A CA 1
ATOM 577 C C . THR A 1 86 ? 14.608 1.773 -17.926 1.00 95.56 86 THR A C 1
ATOM 579 O O . THR A 1 86 ? 15.736 2.026 -18.345 1.00 95.56 86 THR A O 1
ATOM 582 N N . VAL A 1 87 ? 14.322 1.712 -16.624 1.00 94.44 87 VAL A N 1
ATOM 583 C CA . VAL A 1 87 ? 15.316 1.894 -15.558 1.00 94.44 87 VAL A CA 1
ATOM 584 C C . VAL A 1 87 ? 16.462 0.890 -15.690 1.00 94.44 87 VAL A C 1
ATOM 586 O O . VAL A 1 87 ? 17.620 1.301 -15.734 1.00 94.44 87 VAL A O 1
ATOM 589 N N . ALA A 1 88 ? 16.151 -0.401 -15.826 1.00 95.94 88 ALA A N 1
ATOM 590 C CA . ALA A 1 88 ? 17.159 -1.449 -15.958 1.00 95.94 88 ALA A CA 1
ATOM 591 C C . ALA A 1 88 ? 18.028 -1.272 -17.215 1.00 95.94 88 ALA A C 1
ATOM 593 O O . ALA A 1 88 ? 19.235 -1.493 -17.161 1.00 95.94 88 ALA A O 1
ATOM 594 N N . ALA A 1 89 ? 17.441 -0.834 -18.334 1.00 97.00 89 ALA A N 1
ATOM 595 C CA . ALA A 1 89 ? 18.166 -0.607 -19.583 1.00 97.00 89 ALA A CA 1
ATOM 596 C C . ALA A 1 89 ? 19.110 0.590 -19.476 1.00 97.00 89 ALA A C 1
ATOM 598 O O . ALA A 1 89 ? 20.258 0.501 -19.901 1.00 97.00 89 ALA A O 1
ATOM 599 N N . VAL A 1 90 ? 18.654 1.693 -18.878 1.00 95.88 90 VAL A N 1
ATOM 600 C CA . VAL A 1 90 ? 19.496 2.872 -18.639 1.00 95.88 90 VAL A CA 1
ATOM 601 C C . VAL A 1 90 ? 20.656 2.538 -17.704 1.00 95.88 90 VAL A C 1
ATOM 603 O O . VAL A 1 90 ? 21.777 2.969 -17.965 1.00 95.88 90 VAL A O 1
ATOM 606 N N . ASP A 1 91 ? 20.414 1.749 -16.658 1.00 95.31 91 ASP A N 1
ATOM 607 C CA . ASP A 1 91 ? 21.449 1.351 -15.698 1.00 95.31 91 ASP A CA 1
ATOM 608 C C . ASP A 1 91 ? 22.485 0.429 -16.350 1.00 95.31 91 ASP A C 1
ATOM 610 O O . ASP A 1 91 ? 23.682 0.701 -16.268 1.00 95.31 91 ASP A O 1
ATOM 614 N N . ALA A 1 92 ? 22.029 -0.591 -17.083 1.00 96.12 92 ALA A N 1
ATOM 615 C CA . ALA A 1 92 ? 22.904 -1.492 -17.826 1.00 96.12 92 ALA A CA 1
ATOM 616 C C . ALA A 1 92 ? 23.724 -0.753 -18.899 1.00 96.12 92 ALA A C 1
ATOM 618 O O . ALA A 1 92 ? 24.908 -1.031 -19.072 1.00 96.12 92 ALA A O 1
ATOM 619 N N . LEU A 1 93 ? 23.139 0.225 -19.600 1.00 96.25 93 LEU A N 1
ATOM 620 C CA . LEU A 1 93 ? 23.866 1.036 -20.581 1.00 96.25 93 LEU A CA 1
ATOM 621 C C . LEU A 1 93 ? 24.914 1.939 -19.921 1.00 96.25 93 LEU A C 1
ATOM 623 O O . LEU A 1 93 ? 26.030 2.020 -20.429 1.00 96.25 93 LEU A O 1
ATOM 627 N N . HIS A 1 94 ? 24.606 2.570 -18.784 1.00 94.81 94 HIS A N 1
ATOM 628 C CA . HIS A 1 94 ? 25.597 3.340 -18.017 1.00 94.81 94 HIS A CA 1
ATOM 629 C C . HIS A 1 94 ? 26.754 2.471 -17.516 1.00 94.81 94 HIS A C 1
ATOM 631 O O . HIS A 1 94 ? 27.895 2.926 -17.510 1.00 94.81 94 HIS A O 1
ATOM 637 N N . GLU A 1 95 ? 26.479 1.224 -17.133 1.00 94.50 95 GLU A N 1
ATOM 638 C CA . GLU A 1 95 ? 27.500 0.271 -16.688 1.00 94.50 95 GLU A CA 1
ATOM 639 C C . GLU A 1 95 ? 28.376 -0.239 -17.847 1.00 94.50 95 GLU A C 1
ATOM 641 O O . GLU A 1 95 ? 29.595 -0.326 -17.703 1.00 94.50 95 GLU A O 1
ATOM 646 N N . ARG A 1 96 ? 27.776 -0.577 -18.999 1.00 95.25 96 ARG A N 1
ATOM 647 C CA . ARG A 1 96 ? 28.454 -1.319 -20.083 1.00 95.25 96 ARG A CA 1
ATOM 648 C C . ARG A 1 96 ? 28.984 -0.467 -21.226 1.00 95.25 96 ARG A C 1
ATOM 650 O O . ARG A 1 96 ? 29.953 -0.867 -21.868 1.00 95.25 96 ARG A O 1
ATOM 657 N N . LEU A 1 97 ? 28.414 0.709 -21.492 1.00 94.25 97 LEU A N 1
ATOM 658 C CA . LEU A 1 97 ? 28.927 1.585 -22.551 1.00 94.25 97 LEU A CA 1
ATOM 659 C C . LEU A 1 97 ? 30.394 2.004 -22.340 1.00 94.25 97 LEU A C 1
ATOM 661 O O . LEU A 1 97 ? 31.138 1.930 -23.322 1.00 94.25 97 LEU A O 1
ATOM 665 N N . PRO A 1 98 ? 30.856 2.378 -21.125 1.00 93.94 98 PRO A N 1
ATOM 666 C CA . PRO A 1 98 ? 32.235 2.827 -20.912 1.00 93.94 98 PRO A CA 1
ATOM 667 C C . PRO A 1 98 ? 33.309 1.805 -21.299 1.00 93.94 98 PRO A C 1
ATOM 669 O O . PRO A 1 98 ? 34.382 2.200 -21.747 1.00 93.94 98 PRO A O 1
ATOM 672 N N . THR A 1 99 ? 33.023 0.510 -21.148 1.00 93.19 99 THR A N 1
ATOM 673 C CA . THR A 1 99 ? 33.947 -0.597 -21.450 1.00 93.19 99 THR A CA 1
ATOM 674 C C . THR A 1 99 ? 33.705 -1.237 -22.821 1.00 93.19 99 THR A C 1
ATOM 676 O O . THR A 1 99 ? 34.439 -2.141 -23.214 1.00 93.19 99 THR A O 1
ATOM 679 N N . SER A 1 100 ? 32.698 -0.774 -23.566 1.00 91.75 100 SER A N 1
ATOM 680 C CA . SER A 1 100 ? 32.376 -1.256 -24.914 1.00 91.75 100 SER A CA 1
ATOM 681 C C . SER A 1 100 ? 33.216 -0.577 -26.006 1.00 91.75 100 SER A C 1
ATOM 683 O O . SER A 1 100 ? 33.953 0.376 -25.754 1.00 91.75 100 SER A O 1
ATOM 685 N N . VAL A 1 101 ? 33.027 -0.987 -27.267 1.00 88.44 101 VAL A N 1
ATOM 686 C CA . VAL A 1 101 ? 33.601 -0.297 -28.444 1.00 88.44 101 VAL A CA 1
ATOM 687 C C . VAL A 1 101 ? 33.130 1.155 -28.605 1.00 88.44 101 VAL A C 1
ATOM 689 O O . VAL A 1 101 ? 33.765 1.936 -29.309 1.00 88.44 101 VAL A O 1
ATOM 692 N N . LEU A 1 102 ? 32.032 1.534 -27.942 1.00 90.00 102 LEU A N 1
ATOM 693 C CA . LEU A 1 102 ? 31.525 2.906 -27.871 1.00 90.00 102 LEU A CA 1
ATOM 694 C C . LEU A 1 102 ? 32.027 3.653 -26.622 1.00 90.00 102 LEU A C 1
ATOM 696 O O . LEU A 1 102 ? 31.517 4.726 -26.302 1.00 90.00 102 LEU A O 1
ATOM 700 N N . GLY A 1 103 ? 33.028 3.116 -25.916 1.00 91.31 103 GLY A N 1
ATOM 701 C CA . GLY A 1 103 ? 33.633 3.749 -24.747 1.00 91.31 103 GLY A CA 1
ATOM 702 C C . GLY A 1 103 ? 34.028 5.202 -25.022 1.00 91.31 103 GLY A C 1
ATOM 703 O O . GLY A 1 103 ? 34.630 5.528 -26.050 1.00 91.31 103 GLY A O 1
ATOM 704 N N . GLY A 1 104 ? 33.644 6.105 -24.118 1.00 88.38 104 GLY A N 1
ATOM 705 C CA . GLY A 1 104 ? 33.869 7.550 -24.239 1.00 88.38 104 GLY A CA 1
ATOM 706 C C . GLY A 1 104 ? 32.936 8.294 -25.205 1.00 88.38 104 GLY A C 1
ATOM 707 O O . GLY A 1 104 ? 33.077 9.508 -25.334 1.00 88.38 104 GLY A O 1
ATOM 708 N N . VAL A 1 105 ? 31.991 7.617 -25.870 1.00 92.12 105 VAL A N 1
ATOM 709 C CA . VAL A 1 105 ? 30.883 8.279 -26.579 1.00 92.12 105 VAL A CA 1
ATOM 710 C C . VAL A 1 105 ? 29.783 8.611 -25.560 1.00 92.12 105 VAL A C 1
ATOM 712 O O . VAL A 1 105 ? 29.391 7.733 -24.788 1.00 92.12 105 VAL A O 1
ATOM 715 N N . PRO A 1 106 ? 29.268 9.851 -25.519 1.00 92.50 106 PRO A N 1
ATOM 716 C CA . PRO A 1 106 ? 28.290 10.240 -24.511 1.00 92.50 106 PRO A CA 1
ATOM 717 C C . PRO A 1 106 ? 26.921 9.590 -24.762 1.00 92.50 106 PRO A C 1
ATOM 719 O O . PRO A 1 106 ? 26.383 9.641 -25.869 1.00 92.50 106 PRO A O 1
ATOM 722 N N . PHE A 1 107 ? 26.338 9.005 -23.714 1.00 95.12 107 PHE A N 1
ATOM 723 C CA . PHE A 1 107 ? 24.961 8.512 -23.701 1.00 95.12 107 PHE A CA 1
ATOM 724 C C . PHE A 1 107 ? 24.037 9.619 -23.197 1.00 95.12 107 PHE A C 1
ATOM 726 O O . PHE A 1 107 ? 24.024 9.923 -22.007 1.00 95.12 107 PHE A O 1
ATOM 733 N N . ASN A 1 108 ? 23.287 10.243 -24.103 1.00 92.69 108 ASN A N 1
ATOM 734 C CA . ASN A 1 108 ? 22.625 11.527 -23.828 1.00 92.69 108 ASN A CA 1
ATOM 735 C C . ASN A 1 108 ? 21.107 11.505 -24.050 1.00 92.69 108 ASN A C 1
ATOM 737 O O . ASN A 1 108 ? 20.432 12.482 -23.705 1.00 92.69 108 ASN A O 1
ATOM 741 N N . ALA A 1 109 ? 20.558 10.429 -24.622 1.00 94.56 109 ALA A N 1
ATOM 742 C CA . ALA A 1 109 ? 19.143 10.354 -24.959 1.00 94.56 109 ALA A CA 1
ATOM 743 C C . ALA A 1 109 ? 18.552 8.961 -24.757 1.00 94.56 109 ALA A C 1
ATOM 745 O O . ALA A 1 109 ? 19.119 7.950 -25.177 1.00 94.56 109 ALA A O 1
ATOM 746 N N . VAL A 1 110 ? 17.350 8.943 -24.193 1.00 96.31 110 VAL A N 1
ATOM 747 C CA . VAL A 1 110 ? 16.490 7.768 -24.107 1.00 96.31 110 VAL A CA 1
ATOM 748 C C . VAL A 1 110 ? 15.108 8.137 -24.612 1.00 96.31 110 VAL A C 1
ATOM 750 O O . VAL A 1 110 ? 14.537 9.153 -24.215 1.00 96.31 110 VAL A O 1
ATOM 753 N N . TYR A 1 111 ? 14.567 7.278 -25.459 1.00 96.06 111 TYR A N 1
ATOM 754 C CA . TYR A 1 111 ? 13.175 7.264 -25.862 1.00 96.06 111 TYR A CA 1
ATOM 755 C C . TYR A 1 111 ? 12.553 5.978 -25.337 1.00 96.06 111 TYR A C 1
ATOM 757 O O . TYR A 1 111 ? 13.116 4.900 -25.518 1.00 96.06 111 TYR A O 1
ATOM 765 N N . ALA A 1 112 ? 11.397 6.079 -24.693 1.00 95.44 112 ALA A N 1
ATOM 766 C CA . ALA A 1 112 ? 10.665 4.918 -24.208 1.00 95.44 112 ALA A CA 1
ATOM 767 C C . ALA A 1 112 ? 9.184 5.044 -24.561 1.00 95.44 112 ALA A C 1
ATOM 769 O O . ALA A 1 112 ? 8.613 6.134 -24.480 1.00 95.44 112 ALA A O 1
ATOM 770 N N . GLY A 1 113 ? 8.564 3.939 -24.971 1.00 93.88 113 GLY A N 1
ATOM 771 C CA . GLY A 1 113 ? 7.131 3.903 -25.257 1.00 93.88 113 GLY A CA 1
ATOM 772 C C . GLY A 1 113 ? 6.727 2.808 -26.235 1.00 93.88 113 GLY A C 1
ATOM 773 O O . GLY A 1 113 ? 7.516 1.937 -26.585 1.00 93.88 113 GLY A O 1
ATOM 774 N N . THR A 1 114 ? 5.479 2.870 -26.684 1.00 94.81 114 THR A N 1
ATOM 775 C CA . THR A 1 114 ? 4.887 1.909 -27.621 1.00 94.81 114 THR A CA 1
ATOM 776 C C . THR A 1 114 ? 4.949 2.486 -29.032 1.00 94.81 114 THR A C 1
ATOM 778 O O . THR A 1 114 ? 4.092 3.279 -29.408 1.00 94.81 114 THR A O 1
ATOM 781 N N . GLN A 1 115 ? 6.001 2.147 -29.778 1.00 92.38 115 GLN A N 1
ATOM 782 C CA . GLN A 1 115 ? 6.301 2.727 -31.093 1.00 92.38 115 GLN A CA 1
ATOM 783 C C . GLN A 1 115 ? 6.083 1.713 -32.217 1.00 92.38 115 GLN A C 1
ATOM 785 O O . GLN A 1 115 ? 5.289 1.945 -33.123 1.00 92.38 115 GLN A O 1
ATOM 790 N N . LEU A 1 116 ? 6.758 0.565 -32.129 1.00 93.75 116 LEU A N 1
ATOM 791 C CA . LEU A 1 116 ? 6.649 -0.538 -33.079 1.00 93.75 116 LEU A CA 1
ATOM 792 C C . LEU A 1 116 ? 6.125 -1.775 -32.348 1.00 93.75 116 LEU A C 1
ATOM 794 O O . LEU A 1 116 ? 6.861 -2.424 -31.604 1.00 93.75 116 LEU A O 1
ATOM 798 N N . THR A 1 117 ? 4.849 -2.091 -32.542 1.00 95.56 117 THR A N 1
ATOM 799 C CA . THR A 1 117 ? 4.186 -3.193 -31.839 1.00 95.56 117 THR A CA 1
ATOM 800 C C . THR A 1 117 ? 4.165 -4.485 -32.647 1.00 95.56 117 THR A C 1
ATOM 802 O O . THR A 1 117 ? 4.262 -4.489 -33.871 1.00 95.56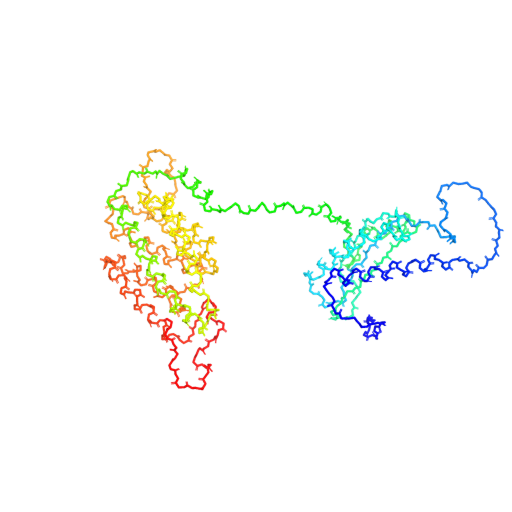 117 THR A O 1
ATOM 805 N N . ALA A 1 118 ? 3.985 -5.589 -31.927 1.00 94.56 118 ALA A N 1
ATOM 806 C CA . ALA A 1 118 ? 3.585 -6.893 -32.435 1.00 94.56 118 ALA A CA 1
ATOM 807 C C . ALA A 1 118 ? 2.205 -7.229 -31.838 1.00 94.56 118 ALA A C 1
ATOM 809 O O . ALA A 1 118 ? 2.046 -8.150 -31.037 1.00 94.56 118 ALA A O 1
ATOM 810 N N . VAL A 1 119 ? 1.207 -6.401 -32.172 1.00 92.69 119 VAL A N 1
ATOM 811 C CA . VAL A 1 119 ? -0.153 -6.423 -31.599 1.00 92.69 119 VAL A CA 1
ATOM 812 C C . VAL A 1 119 ? -0.121 -6.284 -30.067 1.00 92.69 119 VAL A C 1
ATOM 814 O O . VAL A 1 119 ? 0.178 -5.206 -29.564 1.00 92.69 119 VAL A O 1
ATOM 817 N N . ASN A 1 120 ? -0.422 -7.348 -29.323 1.00 91.50 120 ASN A N 1
ATOM 818 C CA . ASN A 1 120 ? -0.454 -7.407 -27.862 1.00 91.50 120 ASN A CA 1
ATOM 819 C C . ASN A 1 120 ? 0.663 -8.303 -27.303 1.00 91.50 120 ASN A C 1
ATOM 821 O O . ASN A 1 120 ? 0.522 -8.863 -26.215 1.00 91.50 120 ASN A O 1
ATOM 825 N N . ALA A 1 121 ? 1.765 -8.459 -28.042 1.00 94.38 121 ALA A N 1
ATOM 826 C CA . ALA A 1 121 ? 2.901 -9.246 -27.596 1.00 94.38 121 ALA A CA 1
ATOM 827 C C . ALA A 1 121 ? 3.467 -8.704 -26.276 1.00 94.38 121 ALA A C 1
ATOM 829 O O . ALA A 1 121 ? 3.827 -7.529 -26.162 1.00 94.38 121 ALA A O 1
ATOM 830 N N . VAL A 1 122 ? 3.587 -9.588 -25.284 1.00 94.00 122 VAL A N 1
ATOM 831 C CA . VAL A 1 122 ? 4.225 -9.285 -24.001 1.00 94.00 122 VAL A CA 1
ATOM 832 C C . VAL A 1 122 ? 5.738 -9.370 -24.183 1.00 94.00 122 VAL A C 1
ATOM 834 O O . VAL A 1 122 ? 6.353 -10.420 -24.014 1.00 94.00 122 VAL A O 1
ATOM 837 N N . GLY A 1 123 ? 6.339 -8.257 -24.586 1.00 93.69 123 GLY A N 1
ATOM 838 C CA . GLY A 1 123 ? 7.780 -8.140 -24.743 1.00 93.69 123 GLY A CA 1
ATOM 839 C C . GLY A 1 123 ? 8.213 -6.710 -25.030 1.00 93.69 123 GLY A C 1
ATOM 840 O O . GLY A 1 123 ? 7.397 -5.825 -25.289 1.00 93.69 123 GLY A O 1
ATOM 841 N N . PHE A 1 124 ? 9.520 -6.493 -24.997 1.00 96.56 124 PHE A N 1
ATOM 842 C CA . PHE A 1 124 ? 10.133 -5.213 -25.316 1.00 96.56 124 PHE A CA 1
ATOM 843 C C . PHE A 1 124 ? 11.258 -5.410 -26.332 1.00 96.56 124 PHE A C 1
ATOM 845 O O . PHE A 1 124 ? 11.778 -6.513 -26.507 1.00 96.56 124 PHE A O 1
ATOM 852 N N . SER A 1 125 ? 11.656 -4.326 -26.984 1.00 96.56 125 SER A N 1
ATOM 853 C CA . SER A 1 125 ? 12.843 -4.278 -27.834 1.00 96.56 125 SER A CA 1
ATOM 854 C C . SER A 1 125 ? 13.726 -3.104 -27.431 1.00 96.56 125 SER A C 1
ATOM 856 O O . SER A 1 125 ? 13.221 -2.015 -27.161 1.00 96.56 125 SER A O 1
ATOM 858 N N . LEU A 1 126 ? 15.041 -3.313 -27.443 1.00 97.38 126 LEU A N 1
ATOM 859 C CA . LEU A 1 126 ? 16.038 -2.271 -27.221 1.00 97.38 126 LEU A CA 1
ATOM 860 C C . LEU A 1 126 ? 16.763 -1.982 -28.535 1.00 97.38 126 LEU A C 1
ATOM 862 O O . LEU A 1 126 ? 17.243 -2.899 -29.196 1.00 97.38 126 LEU A O 1
ATOM 866 N N . SER A 1 127 ? 16.844 -0.713 -28.915 1.00 96.38 127 SER A N 1
ATOM 867 C CA . SER A 1 127 ? 17.614 -0.253 -30.075 1.00 96.38 127 SER A CA 1
ATOM 868 C C . SER A 1 127 ? 18.594 0.832 -29.651 1.00 96.38 127 SER A C 1
ATOM 870 O O . SER A 1 127 ? 18.236 1.711 -28.869 1.00 96.38 127 SER A O 1
ATOM 872 N N . LEU A 1 128 ? 19.815 0.786 -30.183 1.00 94.94 128 LEU A N 1
ATOM 873 C CA . LEU A 1 128 ? 20.819 1.830 -29.999 1.00 94.94 128 LEU A CA 1
ATOM 874 C C . LEU A 1 128 ? 21.111 2.510 -31.331 1.00 94.94 128 LEU A C 1
ATOM 876 O O . LEU A 1 128 ? 21.387 1.852 -32.332 1.00 94.94 128 LEU A O 1
ATOM 880 N N . LEU A 1 129 ? 21.097 3.837 -31.311 1.00 93.06 129 LEU A N 1
ATOM 881 C CA . LEU A 1 129 ? 21.611 4.675 -32.379 1.00 93.06 129 LEU A CA 1
ATOM 882 C C . LEU A 1 129 ? 22.925 5.298 -31.911 1.00 93.06 129 LEU A C 1
ATOM 884 O O . LEU A 1 129 ? 22.934 6.146 -31.019 1.00 93.06 129 LEU A O 1
ATOM 888 N N . ALA A 1 130 ? 24.027 4.882 -32.531 1.00 91.69 130 ALA A N 1
ATOM 889 C CA . ALA A 1 130 ? 25.308 5.566 -32.429 1.00 91.69 130 ALA A CA 1
ATOM 890 C C . ALA A 1 130 ? 25.363 6.638 -33.529 1.00 91.69 130 ALA A C 1
ATOM 892 O O . ALA A 1 130 ? 25.594 6.332 -34.699 1.00 91.69 130 ALA A O 1
ATOM 893 N N . SER A 1 131 ? 25.076 7.888 -33.169 1.00 91.75 131 SER A N 1
ATOM 894 C CA . SER A 1 131 ? 24.937 8.995 -34.117 1.00 91.75 131 SER A CA 1
ATOM 895 C C . SER A 1 131 ? 26.279 9.303 -34.794 1.00 91.75 131 SER A C 1
ATOM 897 O O . SER A 1 131 ? 27.225 9.670 -34.095 1.00 91.75 131 SER A O 1
ATOM 899 N N . PRO A 1 132 ? 26.393 9.218 -36.133 1.00 89.50 132 PRO A N 1
ATOM 900 C CA . PRO A 1 132 ? 27.664 9.424 -36.835 1.00 89.50 132 PRO A CA 1
ATOM 901 C C . PRO A 1 132 ? 28.059 10.903 -36.948 1.00 89.50 132 PRO A C 1
ATOM 903 O O . PRO A 1 132 ? 29.199 11.216 -37.272 1.00 89.50 132 PRO A O 1
ATOM 906 N N . SER A 1 133 ? 27.122 11.827 -36.721 1.00 89.62 133 SER A N 1
ATOM 907 C CA . SER A 1 133 ? 27.369 13.265 -36.792 1.00 89.62 133 SER A CA 1
ATOM 908 C C . SER A 1 133 ? 26.390 14.049 -35.922 1.00 89.62 133 SER A C 1
ATOM 910 O O . SER A 1 133 ? 25.301 13.571 -35.585 1.00 89.62 133 SER A O 1
ATOM 912 N N . ALA A 1 134 ? 26.759 15.292 -35.603 1.00 89.12 134 ALA A N 1
ATOM 913 C CA . ALA A 1 134 ? 25.894 16.220 -34.878 1.00 89.12 134 ALA A CA 1
ATOM 914 C C . ALA A 1 134 ? 24.594 16.529 -35.642 1.00 89.12 134 ALA A C 1
ATOM 916 O O . ALA A 1 134 ? 23.559 16.746 -35.017 1.00 89.12 134 ALA A O 1
ATOM 917 N N . ALA A 1 135 ? 24.619 16.492 -36.980 1.00 92.06 135 ALA A N 1
ATOM 918 C CA . ALA A 1 135 ? 23.433 16.702 -37.809 1.00 92.06 135 ALA A CA 1
ATOM 919 C C . ALA A 1 135 ? 22.395 15.582 -37.624 1.00 92.06 135 ALA A C 1
ATOM 921 O O . ALA A 1 135 ? 21.211 15.872 -37.478 1.00 92.06 135 ALA A O 1
ATOM 922 N N . VAL A 1 136 ? 22.831 14.316 -37.561 1.00 91.06 136 VAL A N 1
ATOM 923 C CA . VAL A 1 136 ? 21.930 13.174 -37.308 1.00 91.06 136 VAL A CA 1
ATOM 924 C C . VAL A 1 136 ? 21.374 13.226 -35.887 1.00 91.06 136 VAL A C 1
ATOM 926 O O . VAL A 1 136 ? 20.167 13.097 -35.703 1.00 91.06 136 VAL A O 1
ATOM 929 N N . SER A 1 137 ? 22.234 13.476 -34.895 1.00 90.44 137 SER A N 1
ATOM 930 C CA . SER A 1 137 ? 21.810 13.680 -33.502 1.00 90.44 137 SER A CA 1
ATOM 931 C C . SER A 1 137 ? 20.749 14.789 -33.391 1.00 90.44 137 SER A C 1
ATOM 933 O O . SER A 1 137 ? 19.669 14.566 -32.839 1.00 90.44 137 SER A O 1
ATOM 935 N N . SER A 1 138 ? 20.995 15.945 -34.016 1.00 91.56 138 SER A N 1
ATOM 936 C CA . SER A 1 138 ? 20.055 17.074 -34.020 1.00 91.56 138 SER A CA 1
ATOM 937 C C . SER A 1 138 ? 18.739 16.733 -34.717 1.00 91.56 138 SER A C 1
ATOM 939 O O . SER A 1 138 ? 17.680 17.105 -34.221 1.00 91.56 138 SER A O 1
ATOM 941 N N . ALA A 1 139 ? 18.781 15.999 -35.834 1.00 91.94 139 ALA A N 1
ATOM 942 C CA . ALA A 1 139 ? 17.577 15.590 -36.553 1.00 91.94 139 ALA A CA 1
ATOM 943 C C . ALA A 1 139 ? 16.695 14.650 -35.715 1.00 91.94 139 ALA A C 1
ATOM 945 O O . ALA A 1 139 ? 15.477 14.796 -35.711 1.00 91.94 139 ALA A O 1
ATOM 946 N N . VAL A 1 140 ? 17.300 13.725 -34.962 1.00 91.00 140 VAL A N 1
ATOM 947 C CA . VAL A 1 140 ? 16.573 12.812 -34.063 1.00 91.00 140 VAL A CA 1
ATOM 948 C C . VAL A 1 140 ? 15.993 13.546 -32.853 1.00 91.00 140 VAL A C 1
ATOM 950 O O . VAL A 1 140 ? 14.938 13.167 -32.354 1.00 91.00 140 VAL A O 1
ATOM 953 N N . ALA A 1 141 ? 16.668 14.588 -32.365 1.00 90.44 141 ALA A N 1
ATOM 954 C CA . ALA A 1 141 ? 16.196 15.402 -31.246 1.00 90.44 141 ALA A CA 1
ATOM 955 C C . ALA A 1 141 ? 15.179 16.488 -31.648 1.00 90.44 141 ALA A C 1
ATOM 957 O O . ALA A 1 141 ? 14.595 17.122 -30.767 1.00 90.44 141 ALA A O 1
ATOM 958 N N . ALA A 1 142 ? 14.980 16.729 -32.947 1.00 92.19 142 ALA A N 1
ATOM 959 C CA . ALA A 1 142 ? 14.113 17.789 -33.437 1.00 92.19 142 ALA A CA 1
ATOM 960 C C . ALA A 1 142 ? 12.644 17.549 -33.054 1.00 92.19 142 ALA A C 1
ATOM 962 O O . ALA A 1 142 ? 12.134 16.429 -33.099 1.00 92.19 142 ALA A O 1
ATOM 963 N N . SER A 1 143 ? 11.947 18.634 -32.707 1.00 88.62 143 SER A N 1
ATOM 964 C CA . SER A 1 143 ? 10.498 18.591 -32.508 1.00 88.62 143 SER A CA 1
ATOM 965 C C . SER A 1 143 ? 9.800 18.205 -33.813 1.00 88.62 143 SER A C 1
ATOM 967 O O . SER A 1 143 ? 10.188 18.651 -34.894 1.00 88.62 143 SER A O 1
ATOM 969 N N . THR A 1 144 ? 8.752 17.394 -33.712 1.00 90.94 144 THR A N 1
ATOM 970 C CA . THR A 1 144 ? 7.977 16.907 -34.853 1.00 90.94 144 THR A CA 1
ATOM 971 C C . THR A 1 144 ? 6.486 16.928 -34.536 1.00 90.94 144 THR A C 1
ATOM 973 O O . THR A 1 144 ? 6.082 16.782 -33.384 1.00 90.94 144 THR A O 1
ATOM 976 N N . GLY A 1 145 ? 5.661 17.099 -35.571 1.00 91.88 145 GLY A N 1
ATOM 977 C CA . GLY A 1 145 ? 4.202 16.982 -35.481 1.00 91.88 145 GLY A CA 1
ATOM 978 C C . GLY A 1 145 ? 3.693 15.536 -35.521 1.00 91.88 145 GLY A C 1
ATOM 979 O O . GLY A 1 145 ? 2.484 15.318 -35.538 1.00 91.88 145 GLY A O 1
ATOM 980 N N . ALA A 1 146 ? 4.585 14.541 -35.578 1.00 90.88 146 ALA A N 1
ATOM 981 C CA . ALA A 1 146 ? 4.203 13.134 -35.603 1.00 90.88 146 ALA A CA 1
ATOM 982 C C . ALA A 1 146 ? 3.533 12.718 -34.280 1.00 90.88 146 ALA A C 1
ATOM 984 O O . ALA A 1 146 ? 4.141 12.786 -33.214 1.00 90.88 146 ALA A O 1
ATOM 985 N N . ALA A 1 147 ? 2.290 12.234 -34.367 1.00 88.06 147 ALA A N 1
ATOM 986 C CA . ALA A 1 147 ? 1.418 11.999 -33.212 1.00 88.06 147 ALA A CA 1
ATOM 987 C C . ALA A 1 147 ? 1.978 11.021 -32.163 1.00 88.06 147 ALA A C 1
ATOM 989 O O . ALA A 1 147 ? 1.660 11.143 -30.983 1.00 88.06 147 ALA A O 1
ATOM 990 N N . ALA A 1 148 ? 2.797 10.054 -32.585 1.00 87.75 148 ALA A N 1
ATOM 991 C CA . ALA A 1 148 ? 3.333 9.012 -31.713 1.00 87.75 148 ALA A CA 1
ATOM 992 C C . ALA A 1 148 ? 4.815 9.205 -31.350 1.00 87.75 148 ALA A C 1
ATOM 994 O O . ALA A 1 148 ? 5.364 8.358 -30.651 1.00 87.75 148 ALA A O 1
ATOM 995 N N . TRP A 1 149 ? 5.476 10.289 -31.785 1.00 90.62 149 TRP A N 1
ATOM 996 C CA . TRP A 1 149 ? 6.911 10.457 -31.535 1.00 90.62 149 TRP A CA 1
ATOM 997 C C . TRP A 1 149 ? 7.210 10.520 -30.025 1.00 90.62 149 TRP A C 1
ATOM 999 O O . TRP A 1 149 ? 6.627 11.349 -29.318 1.00 90.62 149 TRP A O 1
ATOM 1009 N N . PRO A 1 150 ? 8.089 9.648 -29.497 1.00 89.44 150 PRO A N 1
ATOM 1010 C CA . PRO A 1 150 ? 8.324 9.566 -28.064 1.00 89.44 150 PRO A CA 1
ATOM 1011 C C . PRO A 1 150 ? 9.051 10.810 -27.552 1.00 89.44 150 PRO A C 1
ATOM 1013 O O . PRO A 1 150 ? 9.858 11.429 -28.245 1.00 89.44 150 PRO A O 1
ATOM 1016 N N . ARG A 1 151 ? 8.808 11.160 -26.285 1.00 88.31 151 ARG A N 1
ATOM 1017 C CA . ARG A 1 151 ? 9.553 12.239 -25.631 1.00 88.31 151 ARG A CA 1
ATOM 1018 C C . ARG A 1 151 ? 11.006 11.822 -25.410 1.00 88.31 151 ARG A C 1
ATOM 1020 O O . ARG A 1 151 ? 11.267 10.752 -24.863 1.00 88.31 151 ARG A O 1
ATOM 1027 N N . ARG A 1 152 ? 11.933 12.704 -25.790 1.00 91.88 152 ARG A N 1
ATOM 1028 C CA . ARG A 1 152 ? 13.363 12.573 -25.488 1.00 91.88 152 ARG A CA 1
ATOM 1029 C C . ARG A 1 152 ? 13.585 12.816 -23.996 1.00 91.88 152 ARG A C 1
ATOM 1031 O O . ARG A 1 152 ? 13.275 13.899 -23.504 1.00 91.88 152 ARG A O 1
ATOM 1038 N N . ALA A 1 153 ? 14.150 11.843 -23.292 1.00 91.69 153 ALA A N 1
ATOM 1039 C CA . ALA A 1 153 ? 14.565 11.970 -21.898 1.00 91.69 153 ALA A CA 1
ATOM 1040 C C . ALA A 1 153 ? 16.094 11.914 -21.773 1.00 91.69 153 ALA A C 1
ATOM 1042 O O . ALA A 1 153 ? 16.772 11.270 -22.577 1.00 91.69 153 ALA A O 1
ATOM 1043 N N . ALA A 1 154 ? 16.638 12.579 -20.753 1.00 91.06 154 ALA A N 1
ATOM 1044 C CA . ALA A 1 154 ? 18.041 12.421 -20.386 1.00 91.06 154 ALA A CA 1
ATOM 1045 C C . ALA A 1 154 ? 18.229 11.099 -19.611 1.00 91.06 154 ALA A C 1
ATOM 1047 O O . ALA A 1 154 ? 17.432 10.810 -18.714 1.00 91.06 154 ALA A O 1
ATOM 1048 N N . PRO A 1 155 ? 19.267 10.297 -19.908 1.00 90.25 155 PRO A N 1
ATOM 1049 C CA . PRO A 1 155 ? 19.540 9.063 -19.181 1.00 90.25 155 PRO A CA 1
ATOM 1050 C C . PRO A 1 155 ? 20.129 9.367 -17.801 1.00 90.25 155 PRO A C 1
ATOM 1052 O O . PRO A 1 155 ? 21.344 9.454 -17.633 1.00 90.25 155 PRO A O 1
ATOM 1055 N N . THR A 1 156 ? 19.280 9.525 -16.785 1.00 86.56 156 THR A N 1
ATOM 1056 C CA . THR A 1 156 ? 19.737 9.787 -15.413 1.00 86.56 156 THR A CA 1
ATOM 1057 C C . THR A 1 156 ? 20.541 8.595 -14.872 1.00 86.56 156 THR A C 1
ATOM 1059 O O . THR A 1 156 ? 19.974 7.497 -14.776 1.00 86.56 156 THR A O 1
ATOM 1062 N N . PRO A 1 157 ? 21.822 8.781 -14.494 1.00 80.12 157 PRO A N 1
ATOM 1063 C CA . PRO A 1 157 ? 22.655 7.698 -13.984 1.00 80.12 157 PRO A CA 1
ATOM 1064 C C . PRO A 1 157 ? 22.173 7.224 -12.604 1.00 80.12 157 PRO A C 1
ATOM 1066 O O . PRO A 1 157 ? 21.615 8.029 -11.849 1.00 80.12 157 PRO A O 1
ATOM 1069 N N . PRO A 1 158 ? 22.431 5.957 -12.224 1.00 76.06 158 PRO A N 1
ATOM 1070 C CA . PRO A 1 158 ? 22.055 5.420 -10.913 1.00 76.06 158 PRO A CA 1
ATOM 1071 C C . PRO A 1 158 ? 22.519 6.293 -9.737 1.00 76.06 158 PRO A C 1
ATOM 1073 O O . PRO A 1 158 ? 21.784 6.490 -8.773 1.00 76.06 158 PRO A O 1
ATOM 1076 N N . THR A 1 159 ? 23.714 6.879 -9.844 1.00 70.38 159 THR A N 1
ATOM 1077 C CA . THR A 1 159 ? 24.327 7.753 -8.830 1.00 70.38 159 THR A CA 1
ATOM 1078 C C . THR A 1 159 ? 23.605 9.088 -8.644 1.00 70.38 159 THR A C 1
ATOM 1080 O O . THR A 1 159 ? 23.666 9.665 -7.565 1.00 70.38 159 THR A O 1
ATOM 1083 N N . ALA A 1 160 ? 22.882 9.572 -9.655 1.00 68.38 160 ALA A N 1
ATOM 1084 C CA . ALA A 1 160 ? 22.025 10.753 -9.537 1.00 68.38 160 ALA A CA 1
ATOM 1085 C C . ALA A 1 160 ? 20.620 10.402 -9.021 1.00 68.38 160 ALA A C 1
ATOM 1087 O O . ALA A 1 160 ? 19.874 11.28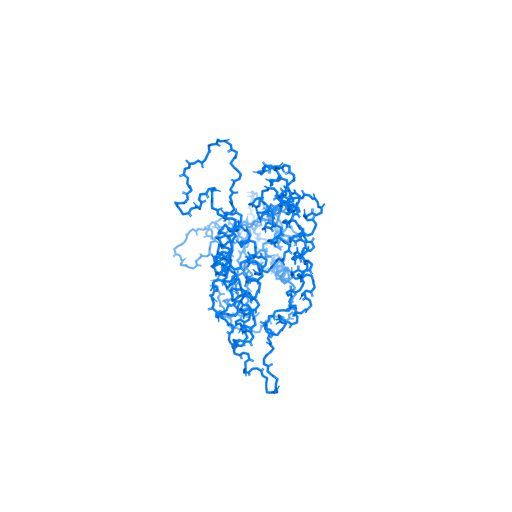8 -8.613 1.00 68.38 160 ALA A O 1
ATOM 1088 N N . ARG A 1 161 ? 20.259 9.109 -9.005 1.00 67.88 161 ARG A N 1
ATOM 1089 C CA . ARG A 1 161 ? 19.012 8.604 -8.413 1.00 67.88 161 ARG A CA 1
ATOM 1090 C C . ARG A 1 161 ? 19.152 8.270 -6.937 1.00 67.88 161 ARG A C 1
ATOM 1092 O O . ARG A 1 161 ? 18.275 7.571 -6.428 1.00 67.88 161 ARG A O 1
ATOM 1099 N N . VAL A 1 162 ? 20.232 8.704 -6.268 1.00 55.41 162 VAL A N 1
ATOM 1100 C CA . VAL A 1 162 ? 20.392 8.539 -4.818 1.00 55.41 162 VAL A CA 1
ATOM 1101 C C . VAL A 1 162 ? 19.089 8.984 -4.184 1.00 55.41 162 VAL A C 1
ATOM 1103 O O . VAL A 1 162 ? 18.732 10.162 -4.172 1.00 55.41 162 VAL A O 1
ATOM 1106 N N . ARG A 1 163 ? 18.350 7.959 -3.751 1.00 51.62 163 ARG A N 1
ATOM 1107 C CA . ARG A 1 163 ? 17.122 8.061 -2.995 1.00 51.62 163 ARG A CA 1
ATOM 1108 C C . ARG A 1 163 ? 17.461 9.069 -1.919 1.00 51.62 163 ARG A C 1
ATOM 1110 O O . ARG A 1 163 ? 18.423 8.833 -1.186 1.00 51.62 163 ARG A O 1
ATOM 1117 N N . GLY A 1 164 ? 16.709 10.167 -1.820 1.00 47.38 164 GLY A N 1
ATOM 1118 C CA . GLY A 1 164 ? 16.593 10.813 -0.522 1.00 47.38 164 GLY A CA 1
ATOM 1119 C C . GLY A 1 164 ? 16.321 9.657 0.417 1.00 47.38 164 GLY A C 1
ATOM 1120 O O . GLY A 1 164 ? 15.331 8.950 0.201 1.00 47.38 164 GLY A O 1
ATOM 1121 N N . ALA A 1 165 ? 17.303 9.317 1.261 1.00 46.09 165 ALA A N 1
ATOM 1122 C CA . ALA A 1 165 ? 17.172 8.201 2.171 1.00 46.09 165 ALA A CA 1
ATOM 1123 C C . ALA A 1 165 ? 15.823 8.458 2.804 1.00 46.09 165 ALA A C 1
ATOM 1125 O O . ALA A 1 165 ? 15.646 9.540 3.361 1.00 46.09 165 ALA A O 1
ATOM 1126 N N . VAL A 1 166 ? 14.840 7.576 2.585 1.00 48.53 166 VAL A N 1
ATOM 1127 C CA . VAL A 1 166 ? 13.633 7.637 3.397 1.00 48.53 166 VAL A CA 1
ATOM 1128 C C . VAL A 1 166 ? 14.242 7.526 4.777 1.00 48.53 166 VAL A C 1
ATOM 1130 O O . VAL A 1 166 ? 14.842 6.474 5.039 1.00 48.53 166 VAL A O 1
ATOM 1133 N N . PRO A 1 167 ? 14.291 8.622 5.565 1.00 48.19 167 PRO A N 1
ATOM 1134 C CA . PRO A 1 167 ? 14.948 8.546 6.849 1.00 48.19 167 PRO A CA 1
ATOM 1135 C C . PRO A 1 167 ? 14.291 7.345 7.516 1.00 48.19 167 PRO A C 1
ATOM 1137 O O . PRO A 1 167 ? 13.067 7.203 7.359 1.00 48.19 167 PRO A O 1
ATOM 1140 N N . PRO A 1 168 ? 15.068 6.415 8.110 1.00 44.66 168 PRO A N 1
ATOM 1141 C CA . PRO A 1 168 ? 14.465 5.300 8.823 1.00 44.66 168 PRO A CA 1
ATOM 1142 C C . PRO A 1 168 ? 13.370 5.931 9.661 1.00 44.66 168 PRO A C 1
ATOM 1144 O O . PRO A 1 168 ? 13.675 6.893 10.373 1.00 44.66 168 PRO A O 1
ATOM 1147 N N . ARG A 1 169 ? 12.102 5.535 9.436 1.00 44.59 169 ARG A N 1
ATOM 1148 C CA . ARG A 1 169 ? 10.986 6.137 10.169 1.00 44.59 169 ARG A CA 1
ATOM 1149 C C . ARG A 1 169 ? 11.439 6.070 11.622 1.00 44.59 169 ARG A C 1
ATOM 1151 O O . ARG A 1 169 ? 11.699 4.951 12.077 1.00 44.59 169 ARG A O 1
ATOM 1158 N N . PRO A 1 170 ? 11.691 7.212 12.293 1.00 45.41 170 PRO A N 1
ATOM 1159 C CA . PRO A 1 170 ? 12.140 7.157 13.672 1.00 45.41 170 PRO A CA 1
ATOM 1160 C C . PRO A 1 170 ? 11.101 6.307 14.380 1.00 45.41 170 PRO A C 1
ATOM 1162 O O . PRO A 1 170 ? 9.920 6.483 14.088 1.00 45.41 170 PRO A O 1
ATOM 1165 N N . SER A 1 171 ? 11.520 5.344 15.203 1.00 49.19 171 SER A N 1
ATOM 1166 C CA . SER A 1 171 ? 10.601 4.519 15.986 1.00 49.19 171 SER A CA 1
ATOM 1167 C C . SER A 1 171 ? 9.609 5.460 16.669 1.00 49.19 171 SER A C 1
ATOM 1169 O O . SER A 1 171 ? 9.964 6.171 17.615 1.00 49.19 171 SER A O 1
ATOM 1171 N N . LEU A 1 172 ? 8.408 5.558 16.088 1.00 48.81 172 LEU A N 1
ATOM 1172 C CA . LEU A 1 172 ? 7.475 6.662 16.316 1.00 48.81 172 LEU A CA 1
ATOM 1173 C C . LEU A 1 172 ? 7.006 6.670 17.766 1.00 48.81 172 LEU A C 1
ATOM 1175 O O . LEU A 1 172 ? 6.631 7.713 18.273 1.00 48.81 172 LEU A O 1
ATOM 1179 N N . THR A 1 173 ? 7.144 5.556 18.476 1.00 52.06 173 THR A N 1
ATOM 1180 C CA . THR A 1 173 ? 6.824 5.435 19.894 1.00 52.06 173 THR A CA 1
ATOM 1181 C C . THR A 1 173 ? 7.573 6.423 20.782 1.00 52.06 173 THR A C 1
ATOM 1183 O O . THR A 1 173 ? 6.965 6.930 21.710 1.00 52.06 173 THR A O 1
ATOM 1186 N N . ALA A 1 174 ? 8.839 6.763 20.512 1.00 51.59 174 ALA A N 1
ATOM 1187 C CA . ALA A 1 174 ? 9.568 7.727 21.346 1.00 51.59 174 ALA A CA 1
ATOM 1188 C C . ALA A 1 174 ? 9.282 9.181 20.938 1.00 51.59 174 ALA A C 1
ATOM 1190 O O . ALA A 1 174 ? 8.986 10.013 21.785 1.00 51.59 174 ALA A O 1
ATOM 1191 N N . ALA A 1 175 ? 9.321 9.491 19.638 1.00 50.62 175 ALA A N 1
ATOM 1192 C CA . ALA A 1 175 ? 9.167 10.863 19.142 1.00 50.62 175 ALA A CA 1
ATOM 1193 C C . ALA A 1 175 ? 7.703 11.332 19.062 1.00 50.62 175 ALA A C 1
ATOM 1195 O O . ALA A 1 175 ? 7.423 12.517 19.227 1.00 50.62 175 ALA A O 1
ATOM 1196 N N . ALA A 1 176 ? 6.753 10.438 18.782 1.00 48.81 176 ALA A N 1
ATOM 1197 C CA . ALA A 1 176 ? 5.329 10.757 18.849 1.00 48.81 176 ALA A CA 1
ATOM 1198 C C . ALA A 1 176 ? 4.903 10.952 20.309 1.00 48.81 176 ALA A C 1
ATOM 1200 O O . ALA A 1 176 ? 4.262 11.955 20.618 1.00 48.81 176 ALA A O 1
ATOM 1201 N N . LEU A 1 177 ? 5.426 10.116 21.216 1.00 55.22 177 LEU A N 1
ATOM 1202 C CA . LEU A 1 177 ? 5.245 10.306 22.647 1.00 55.22 177 LEU A CA 1
ATOM 1203 C C . LEU A 1 177 ? 5.872 11.612 23.157 1.00 55.22 177 LEU A C 1
ATOM 1205 O O . LEU A 1 177 ? 5.207 12.353 23.869 1.00 55.22 177 LEU A O 1
ATOM 1209 N N . ASP A 1 178 ? 7.090 11.954 22.736 1.00 56.31 178 ASP A N 1
ATOM 1210 C CA . ASP A 1 178 ? 7.766 13.202 23.120 1.00 56.31 178 ASP A CA 1
ATOM 1211 C C . ASP A 1 178 ? 7.008 14.449 22.615 1.00 56.31 178 ASP A C 1
ATOM 1213 O O . ASP A 1 178 ? 6.671 15.360 23.380 1.00 56.31 178 ASP A O 1
ATOM 1217 N N . ARG A 1 179 ? 6.585 14.440 21.338 1.00 55.31 179 ARG A N 1
ATOM 1218 C CA . ARG A 1 179 ? 5.725 15.487 20.747 1.00 55.31 179 ARG A CA 1
ATOM 1219 C C . ARG A 1 179 ? 4.350 15.581 21.402 1.00 55.31 179 ARG A C 1
ATOM 1221 O O . ARG A 1 179 ? 3.707 16.623 21.276 1.00 55.31 179 ARG A O 1
ATOM 1228 N N . HIS A 1 180 ? 3.869 14.508 22.020 1.00 53.62 180 HIS A N 1
ATOM 1229 C CA . HIS A 1 180 ? 2.629 14.495 22.780 1.00 53.62 180 HIS A CA 1
ATOM 1230 C C . HIS A 1 180 ? 2.846 15.069 24.181 1.00 53.62 180 HIS A C 1
ATOM 1232 O O . HIS A 1 180 ? 2.127 15.975 24.589 1.00 53.62 180 HIS A O 1
ATOM 1238 N N . THR A 1 181 ? 3.893 14.643 24.889 1.00 54.12 181 THR A N 1
ATOM 1239 C CA . THR A 1 181 ? 4.239 15.206 26.202 1.00 54.12 181 THR A CA 1
ATOM 1240 C C . THR A 1 181 ? 4.539 16.701 26.156 1.00 54.12 181 THR A C 1
ATOM 1242 O O . THR A 1 181 ? 4.335 17.387 27.150 1.00 54.12 181 THR A O 1
ATOM 1245 N N . ALA A 1 182 ? 4.962 17.216 24.998 1.00 57.78 182 ALA A N 1
ATOM 1246 C CA . ALA A 1 182 ? 5.121 18.645 24.752 1.00 57.78 182 ALA A CA 1
ATOM 1247 C C . ALA A 1 182 ? 3.806 19.378 24.404 1.00 57.78 182 ALA A C 1
ATOM 1249 O O . ALA A 1 182 ? 3.755 20.602 24.498 1.00 57.78 182 ALA A O 1
ATOM 1250 N N . ARG A 1 183 ? 2.761 18.664 23.955 1.00 53.75 183 ARG A N 1
ATOM 1251 C CA . ARG A 1 183 ? 1.488 19.239 23.473 1.00 53.75 183 ARG A CA 1
ATOM 1252 C C . ARG A 1 183 ? 0.356 19.218 24.498 1.00 53.75 183 ARG A C 1
ATOM 1254 O O . ARG A 1 183 ? -0.592 19.983 24.329 1.00 53.75 183 ARG A O 1
ATOM 1261 N N . TYR A 1 184 ? 0.438 18.370 25.519 1.00 56.84 184 TYR A N 1
ATOM 1262 C CA . TYR A 1 184 ? -0.631 18.178 26.496 1.00 56.84 184 TYR A CA 1
ATOM 1263 C C . TYR A 1 184 ? -0.094 18.342 27.916 1.00 56.84 184 TYR A C 1
ATOM 1265 O O . TYR A 1 184 ? 0.953 17.789 28.260 1.00 56.84 184 TYR A O 1
ATOM 1273 N N . ASP A 1 185 ? -0.813 19.106 28.741 1.00 57.44 185 ASP A N 1
ATOM 1274 C CA . ASP A 1 185 ? -0.474 19.252 30.153 1.00 57.44 185 ASP A CA 1
ATOM 1275 C C . ASP A 1 185 ? -0.525 17.893 30.853 1.00 57.44 185 ASP A C 1
ATOM 1277 O O . ASP A 1 185 ? -1.373 17.049 30.559 1.00 57.44 185 ASP A O 1
ATOM 1281 N N . ARG A 1 186 ? 0.356 17.701 31.838 1.00 65.25 186 ARG A N 1
ATOM 1282 C CA . ARG A 1 186 ? 0.337 16.543 32.739 1.00 65.25 186 ARG A CA 1
ATOM 1283 C C . ARG A 1 186 ? -0.194 16.950 34.116 1.00 65.25 186 ARG A C 1
ATOM 1285 O O . ARG A 1 186 ? 0.607 17.150 35.033 1.00 65.25 186 ARG A O 1
ATOM 1292 N N . PRO A 1 187 ? -1.524 17.089 34.294 1.00 65.44 187 PRO A N 1
ATOM 1293 C CA . PRO A 1 187 ? -2.087 17.294 35.616 1.00 65.44 187 PRO A CA 1
ATOM 1294 C C . PRO A 1 187 ? -1.719 16.125 36.541 1.00 65.44 187 PRO A C 1
ATOM 1296 O O . PRO A 1 187 ? -1.582 14.988 36.072 1.00 65.44 187 PRO A O 1
ATOM 1299 N N . PRO A 1 188 ? -1.600 16.369 37.859 1.00 66.12 188 PRO A N 1
ATOM 1300 C CA . PRO A 1 188 ? -1.272 15.321 38.815 1.00 66.12 188 PRO A CA 1
ATOM 1301 C C . PRO A 1 188 ? -2.280 14.159 38.727 1.00 66.12 188 PRO A C 1
ATOM 1303 O O . PRO A 1 188 ? -3.459 14.396 38.440 1.00 66.12 188 PRO A O 1
ATOM 1306 N N . PRO A 1 189 ? -1.845 12.906 38.963 1.00 70.75 189 PRO A N 1
ATOM 1307 C CA . PRO A 1 189 ? -2.718 11.740 38.869 1.00 70.75 189 PRO A CA 1
ATOM 1308 C C . PRO A 1 189 ? -3.937 11.876 39.789 1.00 70.75 189 PRO A C 1
ATOM 1310 O O . PRO A 1 189 ? -3.801 12.108 40.990 1.00 70.75 189 PRO A O 1
ATOM 1313 N N . SER A 1 190 ? -5.137 11.717 39.228 1.00 75.69 190 SER A N 1
ATOM 1314 C CA . SER A 1 190 ? -6.392 11.675 39.986 1.00 75.69 190 SER A CA 1
ATOM 1315 C C . SER A 1 190 ? -6.871 10.234 40.197 1.00 75.69 190 SER A C 1
ATOM 1317 O O . SER A 1 190 ? -6.479 9.321 39.472 1.00 75.69 190 SER A O 1
ATOM 1319 N N . ALA A 1 191 ? -7.782 10.011 41.150 1.00 78.75 191 ALA A N 1
ATOM 1320 C CA . ALA A 1 191 ? -8.418 8.699 41.321 1.00 78.75 191 ALA A CA 1
ATOM 1321 C C . ALA A 1 191 ? -9.174 8.240 40.054 1.00 78.75 191 ALA A C 1
ATOM 1323 O O . ALA A 1 191 ? -9.238 7.046 39.772 1.00 78.75 191 ALA A O 1
ATOM 1324 N N . ALA A 1 192 ? -9.711 9.184 39.272 1.00 76.12 192 ALA A N 1
ATOM 1325 C CA . ALA A 1 192 ? -10.332 8.896 37.981 1.00 76.12 192 ALA A CA 1
ATOM 1326 C C . ALA A 1 192 ? -9.294 8.449 36.939 1.00 76.12 192 ALA A C 1
ATOM 1328 O O . ALA A 1 192 ? -9.517 7.455 36.258 1.00 76.12 192 ALA A O 1
ATOM 1329 N N . ALA A 1 193 ? -8.132 9.110 36.894 1.00 79.25 193 ALA A N 1
ATOM 1330 C CA . ALA A 1 193 ? -7.029 8.746 36.008 1.00 79.25 193 ALA A CA 1
ATOM 1331 C C . ALA A 1 193 ? -6.521 7.314 36.279 1.00 79.25 193 ALA A C 1
ATOM 1333 O O . ALA A 1 193 ? -6.339 6.535 35.348 1.00 79.25 193 ALA A O 1
ATOM 1334 N N . ALA A 1 194 ? -6.378 6.930 37.553 1.00 83.62 194 ALA A N 1
ATOM 1335 C CA . ALA A 1 194 ? -6.005 5.562 37.929 1.00 83.62 194 ALA A CA 1
ATOM 1336 C C . ALA A 1 194 ? -7.077 4.524 37.539 1.00 83.62 194 ALA A C 1
ATOM 1338 O O . ALA A 1 194 ? -6.752 3.407 37.133 1.00 83.62 194 ALA A O 1
ATOM 1339 N N . ALA A 1 195 ? -8.362 4.883 37.641 1.00 85.25 195 ALA A N 1
ATOM 1340 C CA . ALA A 1 195 ? -9.460 4.016 37.220 1.00 85.25 195 ALA A CA 1
ATOM 1341 C C . ALA A 1 195 ? -9.505 3.832 35.693 1.00 85.25 195 ALA A C 1
ATOM 1343 O O . ALA A 1 195 ? -9.762 2.720 35.229 1.00 85.25 195 ALA A O 1
ATOM 1344 N N . ASP A 1 196 ? -9.232 4.887 34.922 1.00 84.62 196 ASP A N 1
ATOM 1345 C CA . ASP A 1 196 ? -9.190 4.834 33.458 1.00 84.62 196 ASP A CA 1
ATOM 1346 C C . ASP A 1 196 ? -7.985 4.016 32.959 1.00 84.62 196 ASP A C 1
ATOM 1348 O O . ASP A 1 196 ? -8.154 3.166 32.081 1.00 84.62 196 ASP A O 1
ATOM 1352 N N . GLU A 1 197 ? -6.808 4.150 33.586 1.00 87.06 197 GLU A N 1
ATOM 1353 C CA . GLU A 1 197 ? -5.666 3.266 33.308 1.00 87.06 197 GLU A CA 1
ATOM 1354 C C . GLU A 1 197 ? -6.000 1.798 33.607 1.00 87.06 197 GLU A C 1
ATOM 1356 O O . GLU A 1 197 ? -5.759 0.913 32.781 1.00 87.06 197 GLU A O 1
ATOM 1361 N N . GLY A 1 198 ? -6.599 1.528 34.771 1.00 89.56 198 GLY A N 1
ATOM 1362 C CA . GLY A 1 198 ? -7.031 0.183 35.149 1.00 89.56 198 GLY A CA 1
ATOM 1363 C C . GLY A 1 198 ? -8.042 -0.406 34.160 1.00 89.56 198 GLY A C 1
ATOM 1364 O O . GLY A 1 198 ? -7.942 -1.578 33.791 1.00 89.56 198 GLY A O 1
ATOM 1365 N N . ALA A 1 199 ? -8.981 0.410 33.673 1.00 89.50 199 ALA A N 1
ATOM 1366 C CA . ALA A 1 199 ? -9.939 0.008 32.648 1.00 89.50 199 ALA A CA 1
ATOM 1367 C C . ALA A 1 199 ? -9.253 -0.303 31.311 1.00 89.50 199 ALA A C 1
ATOM 1369 O O . ALA A 1 199 ? -9.571 -1.316 30.688 1.00 89.50 199 ALA A O 1
ATOM 1370 N N . ALA A 1 200 ? -8.284 0.512 30.889 1.00 90.62 200 ALA A N 1
ATOM 1371 C CA . ALA A 1 200 ? -7.514 0.265 29.674 1.00 90.62 200 ALA A CA 1
ATOM 1372 C C . ALA A 1 200 ? -6.725 -1.047 29.763 1.00 90.62 200 ALA A C 1
ATOM 1374 O O . ALA A 1 200 ? -6.824 -1.883 28.866 1.00 90.62 200 ALA A O 1
ATOM 1375 N N . ARG A 1 201 ? -6.032 -1.295 30.882 1.00 94.12 201 ARG A N 1
ATOM 1376 C CA . ARG A 1 201 ? -5.320 -2.564 31.115 1.00 94.12 201 ARG A CA 1
ATOM 1377 C C . ARG A 1 201 ? -6.265 -3.767 31.116 1.00 94.12 201 ARG A C 1
ATOM 1379 O O . ARG A 1 201 ? -5.933 -4.803 30.542 1.00 94.12 201 ARG A O 1
ATOM 1386 N N . ALA A 1 202 ? -7.466 -3.630 31.679 1.00 95.25 202 ALA A N 1
ATOM 1387 C CA . ALA A 1 202 ? -8.482 -4.680 31.620 1.00 95.25 202 ALA A CA 1
ATOM 1388 C C . ALA A 1 202 ? -8.955 -4.965 30.179 1.00 95.25 202 ALA A C 1
ATOM 1390 O O . ALA A 1 202 ? -9.137 -6.128 29.813 1.00 95.25 202 ALA A O 1
ATOM 1391 N N . VAL A 1 203 ? -9.111 -3.930 29.343 1.00 92.81 203 VAL A N 1
ATOM 1392 C CA . VAL A 1 203 ? -9.442 -4.083 27.914 1.00 92.81 203 VAL A CA 1
ATOM 1393 C C . VAL A 1 203 ? -8.324 -4.813 27.166 1.00 92.81 203 VAL A C 1
ATOM 1395 O O . VAL A 1 203 ? -8.619 -5.755 26.430 1.00 92.81 203 VAL A O 1
ATOM 1398 N N . LEU A 1 204 ? -7.058 -4.450 27.396 1.00 94.56 204 LEU A N 1
ATOM 1399 C CA . LEU A 1 204 ? -5.901 -5.122 26.788 1.00 94.56 204 LEU A CA 1
ATOM 1400 C C . LEU A 1 204 ? -5.833 -6.603 27.180 1.00 94.56 204 LEU A C 1
ATOM 1402 O O . LEU A 1 204 ? -5.645 -7.461 26.318 1.00 94.56 204 LEU A O 1
ATOM 1406 N N . GLY A 1 205 ? -6.075 -6.922 28.456 1.00 96.12 205 GLY A N 1
ATOM 1407 C CA . GLY A 1 205 ? -6.160 -8.307 28.925 1.00 96.12 205 GLY A CA 1
ATOM 1408 C C . GLY A 1 205 ? -7.284 -9.096 28.242 1.00 96.12 205 GLY A C 1
ATOM 1409 O O . GLY A 1 205 ? -7.084 -10.239 27.829 1.00 96.12 205 GLY A O 1
ATOM 1410 N N . ALA A 1 206 ? -8.454 -8.479 28.050 1.00 94.81 206 ALA A N 1
ATOM 1411 C CA . ALA A 1 206 ? -9.562 -9.098 27.324 1.00 94.81 206 ALA A CA 1
ATOM 1412 C C . ALA A 1 206 ? -9.248 -9.310 25.831 1.00 94.81 206 ALA A C 1
ATOM 1414 O O . ALA A 1 206 ? -9.649 -10.328 25.261 1.00 94.81 206 ALA A O 1
ATOM 1415 N N . TRP A 1 207 ? -8.522 -8.384 25.196 1.00 93.50 207 TRP A N 1
ATOM 1416 C CA . TRP A 1 207 ? -8.069 -8.520 23.808 1.00 93.50 207 TRP A CA 1
ATOM 1417 C C . TRP A 1 207 ? -7.072 -9.662 23.651 1.00 93.50 207 TRP A C 1
ATOM 1419 O O . TRP A 1 207 ? -7.274 -10.519 22.790 1.00 93.50 207 TRP A O 1
ATOM 1429 N N . ALA A 1 208 ? -6.066 -9.730 24.526 1.00 94.38 208 ALA A N 1
ATOM 1430 C CA . ALA A 1 208 ? -5.090 -10.815 24.543 1.00 94.38 208 ALA A CA 1
ATOM 1431 C C . ALA A 1 208 ? -5.772 -12.183 24.696 1.00 94.38 208 ALA A C 1
ATOM 1433 O O . ALA A 1 208 ? -5.517 -13.101 23.917 1.00 94.38 208 ALA A O 1
ATOM 1434 N N . ALA A 1 209 ? -6.710 -12.302 25.641 1.00 96.00 209 ALA A N 1
ATOM 1435 C CA . ALA A 1 209 ? -7.460 -13.538 25.864 1.00 96.00 209 ALA A CA 1
ATOM 1436 C C . ALA A 1 209 ? -8.366 -13.922 24.678 1.00 96.00 209 ALA A C 1
ATOM 1438 O O . ALA A 1 209 ? -8.618 -15.104 24.444 1.00 96.00 209 ALA A O 1
ATOM 1439 N N . SER A 1 210 ? -8.855 -12.937 23.920 1.00 93.12 210 SER A N 1
ATOM 1440 C CA . SER A 1 210 ? -9.749 -13.160 22.777 1.00 93.12 210 SER A CA 1
ATOM 1441 C C . SER A 1 210 ? -9.008 -13.458 21.471 1.00 93.12 210 SER A C 1
ATOM 1443 O O . SER A 1 210 ? -9.630 -13.956 20.531 1.00 93.12 210 SER A O 1
ATOM 1445 N N . ALA A 1 211 ? -7.701 -13.185 21.393 1.00 92.44 211 ALA A N 1
ATOM 1446 C CA . ALA A 1 211 ? -6.922 -13.282 20.160 1.00 92.44 211 ALA A CA 1
ATOM 1447 C C . ALA A 1 211 ? -7.036 -14.652 19.454 1.00 92.44 211 ALA A C 1
ATOM 1449 O O . ALA A 1 211 ? -7.331 -14.652 18.258 1.00 92.44 211 ALA A O 1
ATOM 1450 N N . PRO A 1 212 ? -6.923 -15.817 20.135 1.00 93.50 212 PRO A N 1
ATOM 1451 C CA . PRO A 1 212 ? -7.052 -17.113 19.463 1.00 93.50 212 PRO A CA 1
ATOM 1452 C C . PRO A 1 212 ? -8.438 -17.337 18.847 1.00 93.50 212 PRO A C 1
ATOM 1454 O O . PRO A 1 212 ? -8.555 -17.816 17.718 1.00 93.50 212 PRO A O 1
ATOM 1457 N N . ALA A 1 213 ? -9.497 -16.957 19.569 1.00 92.31 213 ALA A N 1
ATOM 1458 C CA . ALA A 1 213 ? -10.867 -17.093 19.086 1.00 92.31 213 ALA A CA 1
ATOM 1459 C C . ALA A 1 213 ? -11.123 -16.171 17.886 1.00 92.31 213 ALA A C 1
ATOM 1461 O O . ALA A 1 213 ? -11.704 -16.599 16.893 1.00 92.31 213 ALA A O 1
ATOM 1462 N N . LEU A 1 214 ? -10.641 -14.928 17.941 1.00 90.69 214 LEU A N 1
ATOM 1463 C CA . LEU A 1 214 ? -10.799 -13.964 16.854 1.00 90.69 214 LEU A CA 1
ATOM 1464 C C . LEU A 1 214 ? -10.020 -14.370 15.596 1.00 90.69 214 LEU A C 1
ATOM 1466 O O . LEU A 1 214 ? -10.562 -14.241 14.504 1.00 90.69 214 LEU A O 1
ATOM 1470 N N . THR A 1 215 ? -8.815 -14.934 15.729 1.00 92.44 215 THR A N 1
ATOM 1471 C CA . THR A 1 215 ? -8.074 -15.551 14.611 1.00 92.44 215 THR A CA 1
ATOM 1472 C C . THR A 1 215 ? -8.883 -16.670 13.963 1.00 92.44 215 THR A C 1
ATOM 1474 O O . THR A 1 215 ? -9.028 -16.694 12.744 1.00 92.44 215 THR A O 1
ATOM 1477 N N . ALA A 1 216 ? -9.449 -17.580 14.763 1.00 91.62 216 ALA A N 1
ATOM 1478 C CA . ALA A 1 216 ? -10.237 -18.695 14.240 1.00 91.62 216 ALA A CA 1
ATOM 1479 C C . ALA A 1 216 ? -11.485 -18.213 13.482 1.00 91.62 216 ALA A C 1
ATOM 1481 O O . ALA A 1 216 ? -11.807 -18.737 12.418 1.00 91.62 216 ALA A O 1
ATOM 1482 N N . LEU A 1 217 ? -12.166 -17.190 14.002 1.00 88.75 217 LEU A N 1
ATOM 1483 C CA . LEU A 1 217 ? -13.317 -16.570 13.343 1.00 88.75 217 LEU A CA 1
ATOM 1484 C C . LEU A 1 217 ? -12.933 -15.821 12.073 1.00 88.75 217 LEU A C 1
ATOM 1486 O O . LEU A 1 217 ? -13.688 -15.821 11.094 1.00 88.75 217 LEU A O 1
ATOM 1490 N N . ASP A 1 218 ? -11.769 -15.183 12.081 1.00 89.94 218 ASP A N 1
ATOM 1491 C CA . ASP A 1 218 ? -11.295 -14.453 10.928 1.00 89.94 218 ASP A CA 1
ATOM 1492 C C . ASP A 1 218 ? -10.847 -15.386 9.801 1.00 89.94 218 ASP A C 1
ATOM 1494 O O . ASP A 1 218 ? -11.240 -15.164 8.662 1.00 89.94 218 ASP A O 1
ATOM 1498 N N . ALA A 1 219 ? -10.193 -16.506 10.112 1.00 88.81 219 ALA A N 1
ATOM 1499 C CA . ALA A 1 219 ? -9.764 -17.507 9.131 1.00 88.81 219 ALA A CA 1
ATOM 1500 C C . ALA A 1 219 ? -10.917 -18.101 8.295 1.00 88.81 219 ALA A C 1
ATOM 1502 O O . ALA A 1 219 ? -10.697 -18.569 7.183 1.00 88.81 219 ALA A O 1
ATOM 1503 N N . VAL A 1 220 ? -12.159 -18.063 8.794 1.00 85.19 220 VAL A N 1
ATOM 1504 C CA . VAL A 1 220 ? -13.336 -18.545 8.048 1.00 85.19 220 VAL A CA 1
ATOM 1505 C C . VAL A 1 220 ? -13.640 -17.679 6.823 1.00 85.19 220 VAL A C 1
ATOM 1507 O O . VAL A 1 220 ? -14.096 -18.190 5.803 1.00 85.19 220 VAL A O 1
ATOM 1510 N N . ALA A 1 221 ? -13.489 -16.359 6.942 1.00 79.06 221 ALA A N 1
ATOM 1511 C CA . ALA A 1 221 ? -13.957 -15.415 5.919 1.00 79.06 221 ALA A CA 1
ATOM 1512 C C . ALA A 1 221 ? -12.984 -14.249 5.675 1.00 79.06 221 ALA A C 1
ATOM 1514 O O . ALA A 1 221 ? -13.362 -13.228 5.121 1.00 79.06 221 ALA A O 1
ATOM 1515 N N . GLY A 1 222 ? -11.755 -14.362 6.147 1.00 85.19 222 GLY A N 1
ATOM 1516 C CA . GLY A 1 222 ? -10.709 -13.348 6.108 1.00 85.19 222 GLY A CA 1
ATOM 1517 C C . GLY A 1 222 ? -9.364 -14.018 5.854 1.00 85.19 222 GLY A C 1
ATOM 1518 O O . GLY A 1 222 ? -9.309 -15.114 5.300 1.00 85.19 222 GLY A O 1
ATOM 1519 N N . ASP A 1 223 ? -8.282 -13.355 6.236 1.00 88.44 223 ASP A N 1
ATOM 1520 C CA . ASP A 1 223 ? -6.913 -13.872 6.147 1.00 88.44 223 ASP A CA 1
ATOM 1521 C C . ASP A 1 223 ? -6.441 -14.549 7.442 1.00 88.44 223 ASP A C 1
ATOM 1523 O O . ASP A 1 223 ? -5.386 -15.181 7.444 1.00 88.44 223 ASP A O 1
ATOM 1527 N N . GLY A 1 224 ? -7.242 -14.501 8.513 1.00 89.69 224 GLY A N 1
ATOM 1528 C CA . GLY A 1 224 ? -6.961 -15.235 9.744 1.00 89.69 224 GLY A CA 1
ATOM 1529 C C . GLY A 1 224 ? -5.821 -14.626 10.550 1.00 89.69 224 GLY A C 1
ATOM 1530 O O . GLY A 1 224 ? -5.195 -15.331 11.336 1.00 89.69 224 GLY A O 1
ATOM 1531 N N . ASP A 1 225 ? -5.540 -13.335 10.372 1.00 92.81 225 ASP A N 1
ATOM 1532 C CA . ASP A 1 225 ? -4.445 -12.640 11.053 1.00 92.81 225 ASP A CA 1
ATOM 1533 C C . ASP A 1 225 ? -4.904 -11.813 12.266 1.00 92.81 225 ASP A C 1
ATOM 1535 O O . ASP A 1 225 ? -4.076 -11.244 12.980 1.00 92.81 225 ASP A O 1
ATOM 1539 N N . MET A 1 226 ? -6.213 -11.783 12.550 1.00 89.88 226 MET A N 1
ATOM 1540 C CA . MET A 1 226 ? -6.806 -10.879 13.541 1.00 89.88 226 MET A CA 1
ATOM 1541 C C . MET A 1 226 ? -6.143 -10.958 14.924 1.00 89.88 226 MET A C 1
ATOM 1543 O O . MET A 1 226 ? -5.895 -9.924 15.541 1.00 89.88 226 MET A O 1
ATOM 1547 N N . GLY A 1 227 ? -5.822 -12.152 15.429 1.00 91.44 227 GLY A N 1
ATOM 1548 C CA . GLY A 1 227 ? -5.143 -12.288 16.720 1.00 91.44 227 GLY A CA 1
ATOM 1549 C C . GLY A 1 227 ? -3.686 -11.825 16.704 1.00 91.44 227 GLY A C 1
ATOM 1550 O O . GLY A 1 227 ? -3.221 -11.303 17.711 1.00 91.44 227 GLY A O 1
ATOM 1551 N N . VAL A 1 228 ? -2.979 -11.945 15.573 1.00 91.62 228 VAL A N 1
ATOM 1552 C CA . VAL A 1 228 ? -1.622 -11.388 15.415 1.00 91.62 228 VAL A CA 1
ATOM 1553 C C . VAL A 1 228 ? -1.692 -9.861 15.410 1.00 91.62 228 VAL A C 1
ATOM 1555 O O . VAL A 1 228 ? -0.945 -9.206 16.134 1.00 91.62 228 VAL A O 1
ATOM 1558 N N . THR A 1 229 ? -2.628 -9.302 14.643 1.00 91.88 229 THR A N 1
ATOM 1559 C CA . THR A 1 229 ? -2.899 -7.861 14.559 1.00 91.88 229 THR A CA 1
ATOM 1560 C C . THR A 1 229 ? -3.273 -7.271 15.922 1.00 91.88 229 THR A C 1
ATOM 1562 O O . THR A 1 229 ? -2.705 -6.263 16.342 1.00 91.88 229 THR A O 1
ATOM 1565 N N . LEU A 1 230 ? -4.174 -7.927 16.663 1.00 91.31 230 LEU A N 1
ATOM 1566 C CA . LEU A 1 230 ? -4.541 -7.528 18.026 1.00 91.31 230 LEU A CA 1
ATOM 1567 C C . LEU A 1 230 ? -3.388 -7.685 19.014 1.00 91.31 230 LEU A C 1
ATOM 1569 O O . LEU A 1 230 ? -3.195 -6.795 19.834 1.00 91.31 230 LEU A O 1
ATOM 1573 N N . GLY A 1 231 ? -2.617 -8.772 18.927 1.00 93.19 231 GLY A N 1
ATOM 1574 C CA . GLY A 1 231 ? -1.459 -9.011 19.789 1.00 93.19 231 GLY A CA 1
ATOM 1575 C C . GLY A 1 231 ? -0.434 -7.883 19.696 1.00 93.19 231 GLY A C 1
ATOM 1576 O O . GLY A 1 231 ? -0.064 -7.315 20.717 1.00 93.19 231 GLY A O 1
ATOM 1577 N N . ARG A 1 232 ? -0.083 -7.455 18.474 1.00 93.44 232 ARG A N 1
ATOM 1578 C CA . ARG A 1 232 ? 0.811 -6.300 18.262 1.00 93.44 232 ARG A CA 1
ATOM 1579 C C . ARG A 1 232 ? 0.276 -5.019 18.902 1.00 93.44 232 ARG A C 1
ATOM 1581 O O . ARG A 1 232 ? 1.042 -4.270 19.500 1.00 93.44 232 ARG A O 1
ATOM 1588 N N . GLY A 1 233 ? -1.030 -4.773 18.785 1.00 91.81 233 GLY A N 1
ATOM 1589 C CA . GLY A 1 233 ? -1.682 -3.636 19.434 1.00 91.81 233 GLY A CA 1
ATOM 1590 C C . GLY A 1 233 ? -1.629 -3.721 20.956 1.00 91.81 233 GLY A C 1
ATOM 1591 O O . GLY A 1 233 ? -1.303 -2.735 21.610 1.00 91.81 233 GLY A O 1
ATOM 1592 N N . VAL A 1 234 ? -1.902 -4.901 21.518 1.00 94.62 234 VAL A N 1
ATOM 1593 C CA . VAL A 1 234 ? -1.819 -5.145 22.963 1.00 94.62 234 VAL A CA 1
ATOM 1594 C C . VAL A 1 234 ? -0.409 -4.888 23.478 1.00 94.62 234 VAL A C 1
ATOM 1596 O O . VAL A 1 234 ? -0.256 -4.151 24.452 1.00 94.62 234 VAL A O 1
ATOM 1599 N N . ASP A 1 235 ? 0.607 -5.437 22.817 1.00 92.94 235 ASP A N 1
ATOM 1600 C CA . ASP A 1 235 ? 2.006 -5.275 23.213 1.00 92.94 235 ASP A CA 1
ATOM 1601 C C . ASP A 1 235 ? 2.427 -3.799 23.155 1.00 92.94 235 ASP A C 1
ATOM 1603 O O . ASP A 1 235 ? 2.986 -3.266 24.116 1.00 92.94 235 ASP A O 1
ATOM 1607 N N . ALA A 1 236 ? 2.100 -3.108 22.059 1.00 91.31 236 ALA A N 1
ATOM 1608 C CA . ALA A 1 236 ? 2.478 -1.712 21.858 1.00 91.31 236 ALA A CA 1
ATOM 1609 C C . ALA A 1 236 ? 1.778 -0.758 22.834 1.00 91.31 236 ALA A C 1
ATOM 1611 O O . ALA A 1 236 ? 2.421 0.126 23.403 1.00 91.31 236 ALA A O 1
ATOM 1612 N N . VAL A 1 237 ? 0.474 -0.944 23.067 1.00 91.31 237 VAL A N 1
ATOM 1613 C CA . VAL A 1 237 ? -0.259 -0.127 24.039 1.00 91.31 237 VAL A CA 1
ATOM 1614 C C . VAL A 1 237 ? 0.231 -0.423 25.453 1.00 91.31 237 VAL A C 1
ATOM 1616 O O . VAL A 1 237 ? 0.460 0.516 26.208 1.00 91.31 237 VAL A O 1
ATOM 1619 N N . THR A 1 238 ? 0.466 -1.689 25.810 1.00 92.19 238 THR A N 1
ATOM 1620 C CA . THR A 1 238 ? 1.018 -2.049 27.128 1.00 92.19 238 THR A CA 1
ATOM 1621 C C . THR A 1 238 ? 2.366 -1.365 27.360 1.00 92.19 238 THR A C 1
ATOM 1623 O O . THR A 1 238 ? 2.548 -0.724 28.392 1.00 92.19 238 THR A O 1
ATOM 1626 N N . ALA A 1 239 ? 3.264 -1.386 26.369 1.00 88.44 239 ALA A N 1
ATOM 1627 C CA . ALA A 1 239 ? 4.544 -0.685 26.442 1.00 88.44 239 ALA A CA 1
ATOM 1628 C C . ALA A 1 239 ? 4.386 0.839 26.606 1.00 88.44 239 ALA A C 1
ATOM 1630 O O . ALA A 1 239 ? 5.133 1.456 27.366 1.00 88.44 239 ALA A O 1
ATOM 1631 N N . ALA A 1 240 ? 3.404 1.457 25.940 1.00 86.00 240 ALA A N 1
ATOM 1632 C CA . ALA A 1 240 ? 3.114 2.884 26.100 1.00 86.00 240 ALA A CA 1
ATOM 1633 C C . ALA A 1 240 ? 2.594 3.229 27.509 1.00 86.00 240 ALA A C 1
ATOM 1635 O O . ALA A 1 240 ? 2.947 4.280 28.055 1.00 86.00 240 ALA A O 1
ATOM 1636 N N . LEU A 1 241 ? 1.784 2.349 28.110 1.00 86.94 241 LEU A N 1
ATOM 1637 C CA . LEU A 1 241 ? 1.314 2.501 29.489 1.00 86.94 241 LEU A CA 1
ATOM 1638 C C . LEU A 1 241 ? 2.459 2.337 30.492 1.00 86.94 241 LEU A C 1
ATOM 1640 O O . LEU A 1 241 ? 2.634 3.186 31.362 1.00 86.94 241 LEU A O 1
ATOM 1644 N N . ASP A 1 242 ? 3.270 1.292 30.343 1.00 85.56 242 ASP A N 1
ATOM 1645 C CA . ASP A 1 242 ? 4.389 0.995 31.246 1.00 85.56 242 ASP A CA 1
ATOM 1646 C C . ASP A 1 242 ? 5.509 2.042 31.148 1.00 85.56 242 ASP A C 1
ATOM 1648 O O . ASP A 1 242 ? 6.159 2.357 32.143 1.00 85.56 242 ASP A O 1
ATOM 1652 N N . GLY A 1 243 ? 5.689 2.645 29.970 1.00 80.25 243 GLY A N 1
ATOM 1653 C CA . GLY A 1 243 ? 6.609 3.762 29.748 1.00 80.25 243 GLY A CA 1
ATOM 1654 C C . GLY A 1 243 ? 6.129 5.109 30.302 1.00 80.25 243 GLY A C 1
ATOM 1655 O O . GLY A 1 243 ? 6.819 6.112 30.124 1.00 80.25 243 GLY A O 1
ATOM 1656 N N . GLY A 1 244 ? 4.950 5.174 30.935 1.00 74.88 244 GLY A N 1
ATOM 1657 C CA . GLY A 1 244 ? 4.374 6.422 31.451 1.00 74.88 244 GLY A CA 1
ATOM 1658 C C . GLY A 1 244 ? 3.998 7.415 30.348 1.00 74.88 244 GLY A C 1
ATOM 1659 O O . GLY A 1 244 ? 3.963 8.629 30.569 1.00 74.88 244 GLY A O 1
ATOM 1660 N N . GLY A 1 245 ? 3.763 6.915 29.134 1.00 68.50 245 GLY A N 1
ATOM 1661 C CA . GLY A 1 245 ? 3.516 7.750 27.972 1.00 68.50 245 GLY A CA 1
ATOM 1662 C C . GLY A 1 245 ? 2.109 8.350 27.924 1.00 68.50 245 GLY A C 1
ATOM 1663 O O . GLY A 1 245 ? 1.896 9.433 27.383 1.00 68.50 245 GLY A O 1
ATOM 1664 N N . VAL A 1 246 ? 1.145 7.681 28.547 1.00 80.00 246 VAL A N 1
ATOM 1665 C CA . VAL A 1 246 ? -0.265 8.072 28.509 1.00 80.00 246 VAL A CA 1
ATOM 1666 C C . VAL A 1 246 ? -0.615 8.924 29.729 1.00 80.00 246 VAL A C 1
ATOM 1668 O O . VAL A 1 246 ? -0.489 8.477 30.868 1.00 80.00 246 VAL A O 1
ATOM 1671 N N . CYS A 1 247 ? -1.077 10.159 29.506 1.00 79.88 247 CYS A N 1
ATOM 1672 C CA . CYS A 1 247 ? -1.560 11.026 30.580 1.00 79.88 247 CYS A CA 1
ATOM 1673 C C . CYS A 1 247 ? -3.067 10.845 30.796 1.00 79.88 247 CYS A C 1
ATOM 1675 O O . CYS A 1 247 ? -3.883 11.520 30.182 1.00 79.88 247 CYS A O 1
ATOM 1677 N N . TRP A 1 248 ? -3.448 9.965 31.717 1.00 81.44 248 TRP A N 1
ATOM 1678 C CA . TRP A 1 248 ? -4.859 9.700 32.031 1.00 81.44 248 TRP A CA 1
ATOM 1679 C C . TRP A 1 248 ? -5.601 10.873 32.689 1.00 81.44 248 TRP A C 1
ATOM 1681 O O . TRP A 1 248 ? -6.830 10.891 32.716 1.00 81.44 248 TRP A O 1
ATOM 1691 N N . SER A 1 249 ? -4.874 11.871 33.199 1.00 77.44 249 SER A N 1
ATOM 1692 C CA . SER A 1 249 ? -5.463 13.124 33.684 1.00 77.44 249 SER A CA 1
ATOM 1693 C C . SER A 1 249 ? -5.968 14.027 32.546 1.00 77.44 249 SER A C 1
ATOM 1695 O O . SER A 1 249 ? -6.754 14.936 32.809 1.00 77.44 249 SER A O 1
ATOM 1697 N N . ASP A 1 250 ? -5.568 13.756 31.300 1.00 75.00 250 ASP A N 1
ATOM 1698 C CA . ASP A 1 250 ? -6.140 14.322 30.078 1.00 75.00 250 ASP A CA 1
ATOM 1699 C C . ASP A 1 250 ? -6.685 13.188 29.184 1.00 75.00 250 ASP A C 1
ATOM 1701 O O . ASP A 1 250 ? -5.962 12.643 28.348 1.00 75.00 250 ASP A O 1
ATOM 1705 N N . PRO A 1 251 ? -7.971 12.815 29.318 1.00 77.44 251 PRO A N 1
ATOM 1706 C CA . PRO A 1 251 ? -8.564 11.741 28.522 1.00 77.44 251 PRO A CA 1
ATOM 1707 C C . PRO A 1 251 ? -8.499 11.981 27.007 1.00 77.44 251 PRO A C 1
ATOM 1709 O O . PRO A 1 251 ? -8.454 11.017 26.240 1.00 77.44 251 PRO A O 1
ATOM 1712 N N . GLY A 1 252 ? -8.501 13.247 26.570 1.00 78.19 252 GLY A N 1
ATOM 1713 C CA . GLY A 1 252 ? -8.373 13.602 25.158 1.00 78.19 252 GLY A CA 1
ATOM 1714 C C . GLY A 1 252 ? -6.967 13.320 24.647 1.00 78.19 252 GLY A C 1
ATOM 1715 O O . GLY A 1 252 ? -6.800 12.627 23.642 1.00 78.19 252 GLY A O 1
ATOM 1716 N N . GLY A 1 253 ? -5.962 13.786 25.388 1.00 78.06 253 GLY A N 1
ATOM 1717 C CA . GLY A 1 253 ? -4.562 13.475 25.131 1.00 78.06 253 GLY A CA 1
ATOM 1718 C C . GLY A 1 253 ? -4.285 11.969 25.164 1.00 78.06 253 GLY A C 1
ATOM 1719 O O . GLY A 1 253 ? -3.723 11.423 24.216 1.00 78.06 253 GLY A O 1
ATOM 1720 N N . ALA A 1 254 ? -4.780 11.261 26.180 1.00 83.50 254 ALA A N 1
ATOM 1721 C CA . ALA A 1 254 ? -4.646 9.810 26.282 1.00 83.50 254 ALA A CA 1
ATOM 1722 C C . ALA A 1 254 ? -5.191 9.081 25.042 1.00 83.50 254 ALA A C 1
ATOM 1724 O O . ALA A 1 254 ? -4.499 8.234 24.479 1.00 83.50 254 ALA A O 1
ATOM 1725 N N . CYS A 1 255 ? -6.391 9.437 24.568 1.00 85.94 255 CYS A N 1
ATOM 1726 C CA . CYS A 1 255 ? -6.952 8.851 23.348 1.00 85.94 255 CYS A CA 1
ATOM 1727 C C . CYS A 1 255 ? -6.096 9.160 22.108 1.00 85.94 255 CYS A C 1
ATOM 1729 O O . CYS A 1 255 ? -5.910 8.274 21.278 1.00 85.94 255 CYS A O 1
ATOM 1731 N N . ALA A 1 256 ? -5.536 10.370 22.000 1.00 82.81 256 ALA A N 1
ATOM 1732 C CA . ALA A 1 256 ? -4.661 10.743 20.889 1.00 82.81 256 ALA A CA 1
ATOM 1733 C C . ALA A 1 256 ? -3.347 9.938 20.876 1.00 82.81 256 ALA A C 1
ATOM 1735 O O . ALA A 1 256 ? -2.948 9.459 19.819 1.00 82.81 256 ALA A O 1
ATOM 1736 N N . VAL A 1 257 ? -2.707 9.712 22.034 1.00 84.62 257 VAL A N 1
ATOM 1737 C CA . VAL A 1 257 ? -1.523 8.824 22.117 1.00 84.62 257 VAL A CA 1
ATOM 1738 C C . VAL A 1 257 ? -1.881 7.418 21.673 1.00 84.62 257 VAL A C 1
ATOM 1740 O O . VAL A 1 257 ? -1.167 6.806 20.884 1.00 84.62 257 VAL A O 1
ATOM 1743 N N . LEU A 1 258 ? -2.988 6.889 22.196 1.00 89.06 258 LEU A N 1
ATOM 1744 C CA . LEU A 1 258 ? -3.409 5.535 21.875 1.00 89.06 258 LEU A CA 1
ATOM 1745 C C . LEU A 1 258 ? -3.711 5.386 20.381 1.00 89.06 258 LEU A C 1
ATOM 1747 O O . LEU A 1 258 ? -3.369 4.347 19.827 1.00 89.06 258 LEU A O 1
ATOM 1751 N N . ALA A 1 259 ? -4.282 6.408 19.731 1.00 88.06 259 ALA A N 1
ATOM 1752 C CA . ALA A 1 259 ? -4.507 6.428 18.287 1.00 88.06 259 ALA A CA 1
ATOM 1753 C C . ALA A 1 259 ? -3.196 6.262 17.501 1.00 88.06 259 ALA A C 1
ATOM 1755 O O . ALA A 1 259 ? -3.072 5.334 16.702 1.00 88.06 259 ALA A O 1
ATOM 1756 N N . GLU A 1 260 ? -2.188 7.085 17.807 1.00 86.12 260 GLU A N 1
ATOM 1757 C CA . GLU A 1 260 ? -0.869 7.017 17.161 1.00 86.12 260 GLU A CA 1
ATOM 1758 C C . GLU A 1 260 ? -0.191 5.651 17.388 1.00 86.12 260 GLU A C 1
ATOM 1760 O O . GLU A 1 260 ? 0.404 5.080 16.471 1.00 86.12 260 GLU A O 1
ATOM 1765 N N . VAL A 1 261 ? -0.307 5.094 18.600 1.00 88.88 261 VAL A N 1
ATOM 1766 C CA . VAL A 1 261 ? 0.273 3.785 18.944 1.00 88.88 261 VAL A CA 1
ATOM 1767 C C . VAL A 1 261 ? -0.372 2.657 18.136 1.00 88.88 261 VAL A C 1
ATOM 1769 O O . VAL A 1 261 ? 0.341 1.811 17.591 1.00 88.88 261 VAL A O 1
ATOM 1772 N N . VAL A 1 262 ? -1.706 2.616 18.048 1.00 90.88 262 VAL A N 1
ATOM 1773 C CA . VAL A 1 262 ? -2.396 1.524 17.341 1.00 90.88 262 VAL A CA 1
ATOM 1774 C C . VAL A 1 262 ? -2.266 1.633 15.825 1.00 90.88 262 VAL A C 1
ATOM 1776 O O . VAL A 1 262 ? -2.186 0.595 15.165 1.00 90.88 262 VAL A O 1
ATOM 1779 N N . GLU A 1 263 ? -2.209 2.850 15.275 1.00 89.12 263 GLU A N 1
ATOM 1780 C CA . GLU A 1 263 ? -2.022 3.084 13.840 1.00 89.12 263 GLU A CA 1
ATOM 1781 C C . GLU A 1 263 ? -0.716 2.471 13.337 1.00 89.12 263 GLU A C 1
ATOM 1783 O O . GLU A 1 263 ? -0.701 1.778 12.318 1.00 89.12 263 GLU A O 1
ATOM 1788 N N . GLU A 1 264 ? 0.366 2.674 14.089 1.00 85.50 264 GLU A N 1
ATOM 1789 C CA . GLU A 1 264 ? 1.688 2.174 13.723 1.00 85.50 264 GLU A CA 1
ATOM 1790 C C . GLU A 1 264 ? 1.834 0.670 14.012 1.00 85.50 264 GLU A C 1
ATOM 1792 O O . GLU A 1 264 ? 2.426 -0.061 13.216 1.00 85.50 264 GLU A O 1
ATOM 1797 N N . ALA A 1 265 ? 1.303 0.182 15.139 1.00 89.38 265 ALA A N 1
ATOM 1798 C CA . ALA A 1 265 ? 1.598 -1.171 15.617 1.00 89.38 265 ALA A CA 1
ATOM 1799 C C . ALA A 1 265 ? 0.682 -2.268 15.053 1.00 89.38 265 ALA A C 1
ATOM 1801 O O . ALA A 1 265 ? 1.150 -3.374 14.766 1.00 89.38 265 ALA A O 1
ATOM 1802 N N . MET A 1 266 ? -0.625 -2.011 14.931 1.00 87.06 266 MET A N 1
ATOM 1803 C CA . MET A 1 266 ? -1.589 -3.067 14.594 1.00 87.06 266 MET A CA 1
ATOM 1804 C C . MET A 1 266 ? -1.553 -3.418 13.105 1.00 87.06 266 MET A C 1
ATOM 1806 O O . MET A 1 266 ? -1.586 -4.593 12.743 1.00 87.06 266 MET A O 1
ATOM 1810 N N . GLY A 1 267 ? -1.420 -2.418 12.233 1.00 81.31 267 GLY A N 1
ATOM 1811 C CA . GLY A 1 267 ? -1.535 -2.612 10.792 1.00 81.31 267 GLY A CA 1
ATOM 1812 C C . GLY A 1 267 ? -2.937 -3.060 10.353 1.00 81.31 267 GLY A C 1
ATOM 1813 O O . GLY A 1 267 ? -3.882 -3.154 11.141 1.00 81.31 267 GLY A O 1
ATOM 1814 N N . GLY A 1 268 ? -3.083 -3.306 9.050 1.00 84.94 268 GLY A N 1
ATOM 1815 C CA . GLY A 1 268 ? -4.361 -3.684 8.448 1.00 84.94 268 GLY A CA 1
ATOM 1816 C C . GLY A 1 268 ? -5.449 -2.608 8.569 1.00 84.94 268 GLY A C 1
ATOM 1817 O O . GLY A 1 268 ? -5.240 -1.499 9.059 1.00 84.94 268 GLY A O 1
ATOM 1818 N N . THR A 1 269 ? -6.653 -2.934 8.098 1.00 85.75 269 THR A N 1
ATOM 1819 C CA . THR A 1 269 ? -7.796 -2.012 8.180 1.00 85.75 269 THR A CA 1
ATOM 1820 C C . THR A 1 269 ? -8.273 -1.825 9.623 1.00 85.75 269 THR A C 1
ATOM 1822 O O . THR A 1 269 ? -8.734 -0.747 9.975 1.00 85.75 269 THR A O 1
ATOM 1825 N N . SER A 1 270 ? -8.146 -2.841 10.481 1.00 86.38 270 SER A N 1
ATOM 1826 C CA . SER A 1 270 ? -8.559 -2.771 11.889 1.00 86.38 270 SER A CA 1
ATOM 1827 C C . SER A 1 270 ? -7.740 -1.760 12.696 1.00 86.38 270 SER A C 1
ATOM 1829 O O . SER A 1 270 ? -8.342 -0.998 13.450 1.00 86.38 270 SER A O 1
ATOM 1831 N N . GLY A 1 271 ? -6.416 -1.701 12.503 1.00 88.62 271 GLY A N 1
ATOM 1832 C CA . GLY A 1 271 ? -5.554 -0.699 13.140 1.00 88.62 271 GLY A CA 1
ATOM 1833 C C . GLY A 1 271 ? -5.931 0.729 12.741 1.00 88.62 271 GLY A C 1
ATOM 1834 O O . GLY A 1 271 ? -6.148 1.573 13.606 1.00 88.62 271 GLY A O 1
ATOM 1835 N N . GLY A 1 272 ? -6.126 0.976 11.441 1.00 86.50 272 GLY A N 1
ATOM 1836 C CA . GLY A 1 272 ? -6.545 2.292 10.941 1.00 86.50 272 GLY A CA 1
ATOM 1837 C C . GLY A 1 272 ? -7.934 2.721 11.433 1.00 86.50 272 GLY A C 1
ATOM 1838 O O . GLY A 1 272 ? -8.118 3.859 11.856 1.00 86.50 272 GLY A O 1
ATOM 1839 N N . LEU A 1 273 ? -8.916 1.809 11.444 1.00 87.00 273 LEU A N 1
ATOM 1840 C CA . LEU A 1 273 ? -10.257 2.106 11.967 1.00 87.00 273 LEU A CA 1
ATOM 1841 C C . LEU A 1 273 ? -10.242 2.405 13.470 1.00 87.00 273 LEU A C 1
ATOM 1843 O O . LEU A 1 273 ? -10.997 3.262 13.928 1.00 87.00 273 LEU A O 1
ATOM 1847 N N . LEU A 1 274 ? -9.405 1.700 14.232 1.00 87.69 274 LEU A N 1
ATOM 1848 C CA . LEU A 1 274 ? -9.250 1.937 15.661 1.00 87.69 274 LEU A CA 1
ATOM 1849 C C . LEU A 1 274 ? -8.535 3.264 15.943 1.00 87.69 274 LEU A C 1
ATOM 1851 O O . LEU A 1 274 ? -8.974 3.979 16.840 1.00 87.69 274 LEU A O 1
ATOM 1855 N N . SER A 1 275 ? -7.499 3.610 15.168 1.00 89.88 275 SER A N 1
ATOM 1856 C CA . SER A 1 275 ? -6.829 4.916 15.258 1.00 89.88 275 SER A CA 1
ATOM 1857 C C . SER A 1 275 ? -7.840 6.049 15.081 1.00 89.88 275 SER A C 1
ATOM 1859 O O . SER A 1 275 ? -8.051 6.839 15.997 1.00 89.88 275 SER A O 1
ATOM 1861 N N . LEU A 1 276 ? -8.607 6.033 13.987 1.00 84.88 276 LEU A N 1
ATOM 1862 C CA . LEU A 1 276 ? -9.628 7.051 13.709 1.00 84.88 276 LEU A CA 1
ATOM 1863 C C . LEU A 1 276 ? -10.728 7.107 14.779 1.00 84.88 276 LEU A C 1
ATOM 1865 O O . LEU A 1 276 ? -11.229 8.179 15.120 1.00 84.88 276 LEU A O 1
ATOM 1869 N N . ALA A 1 277 ? -11.120 5.955 15.327 1.00 85.38 277 ALA A N 1
ATOM 1870 C CA . ALA A 1 277 ? -12.049 5.897 16.449 1.00 85.38 277 ALA A CA 1
ATOM 1871 C C . ALA A 1 277 ? -11.484 6.591 17.701 1.00 85.38 277 ALA A C 1
ATOM 1873 O O . ALA A 1 277 ? -12.204 7.343 18.361 1.00 85.38 277 ALA A O 1
ATOM 1874 N N . LEU A 1 278 ? -10.213 6.360 18.024 1.00 87.69 278 LEU A N 1
ATOM 1875 C CA . LEU A 1 278 ? -9.534 6.975 19.163 1.00 87.69 278 LEU A CA 1
ATOM 1876 C C . LEU A 1 278 ? -9.290 8.475 18.942 1.00 87.69 278 LEU A C 1
ATOM 1878 O O . LEU A 1 278 ? -9.497 9.254 19.868 1.00 87.69 278 LEU A O 1
ATOM 1882 N N . GLU A 1 279 ? -8.975 8.912 17.722 1.00 83.56 279 GLU A N 1
ATOM 1883 C CA . GLU A 1 279 ? -8.908 10.338 17.372 1.00 83.56 279 GLU A CA 1
ATOM 1884 C C . GLU A 1 279 ? -10.267 11.031 17.535 1.00 83.56 279 GLU A C 1
ATOM 1886 O O . GLU A 1 279 ? -10.358 12.126 18.096 1.00 83.56 279 GLU A O 1
ATOM 1891 N N . ALA A 1 280 ? -11.352 10.379 17.109 1.00 81.19 280 ALA A N 1
ATOM 1892 C CA . ALA A 1 280 ? -12.700 10.898 17.310 1.00 81.19 280 ALA A CA 1
ATOM 1893 C C . ALA A 1 280 ? -13.055 10.995 18.805 1.00 81.19 280 ALA A C 1
ATOM 1895 O O . ALA A 1 280 ? -13.681 11.969 19.231 1.00 81.19 280 ALA A O 1
ATOM 1896 N N . ALA A 1 281 ? -12.626 10.022 19.617 1.00 83.69 281 ALA A N 1
ATOM 1897 C CA . ALA A 1 281 ? -12.764 10.085 21.071 1.00 83.69 281 ALA A CA 1
ATOM 1898 C C . ALA A 1 281 ? -11.938 11.234 21.674 1.00 83.69 281 ALA A C 1
ATOM 1900 O O . ALA A 1 281 ? -12.446 11.952 22.538 1.00 83.69 281 ALA A O 1
ATOM 1901 N N . ALA A 1 282 ? -10.715 11.451 21.182 1.00 81.31 282 ALA A N 1
ATOM 1902 C CA . ALA A 1 282 ? -9.847 12.547 21.599 1.00 81.31 282 ALA A CA 1
ATOM 1903 C C . ALA A 1 282 ? -10.483 13.916 21.315 1.00 81.31 282 ALA A C 1
ATOM 1905 O O . ALA A 1 282 ? -10.509 14.781 22.189 1.00 81.31 282 ALA A O 1
ATOM 1906 N N . GLY A 1 283 ? -11.060 14.097 20.123 1.00 72.38 283 GLY A N 1
ATOM 1907 C CA . GLY A 1 283 ? -11.764 15.325 19.742 1.00 72.38 283 GLY A CA 1
ATOM 1908 C C . GLY A 1 283 ? -13.060 15.571 20.524 1.00 72.38 283 GLY A C 1
ATOM 1909 O O . GLY A 1 283 ? -13.434 16.722 20.744 1.00 72.38 283 GLY A O 1
ATOM 1910 N N . ALA A 1 284 ? -13.738 14.509 20.971 1.00 75.69 284 ALA A N 1
ATOM 1911 C CA . ALA A 1 284 ? -14.958 14.596 21.776 1.00 75.69 284 ALA A CA 1
ATOM 1912 C C . ALA A 1 284 ? -14.695 14.787 23.284 1.00 75.69 284 ALA A C 1
ATOM 1914 O O . ALA A 1 284 ? -15.630 15.075 24.043 1.00 75.69 284 ALA A O 1
ATOM 1915 N N . ALA A 1 285 ? -13.453 14.603 23.740 1.00 70.62 285 ALA A N 1
ATOM 1916 C CA . ALA A 1 285 ? -13.088 14.759 25.139 1.00 70.62 285 ALA A CA 1
ATOM 1917 C C . ALA A 1 285 ? -13.124 16.242 25.564 1.00 70.62 285 ALA A C 1
ATOM 1919 O O . ALA A 1 285 ? -12.734 17.129 24.799 1.00 70.62 285 ALA A O 1
ATOM 1920 N N . PRO A 1 286 ? -13.585 16.549 26.791 1.00 60.97 286 PRO A N 1
ATOM 1921 C CA . PRO A 1 286 ? -13.505 17.906 27.313 1.00 60.97 286 PRO A CA 1
ATOM 1922 C C . PRO A 1 286 ? -12.035 18.317 27.431 1.00 60.97 286 PRO A C 1
ATOM 1924 O O . PRO A 1 286 ? -11.274 17.676 28.151 1.00 60.97 286 PRO A O 1
ATOM 1927 N N . ARG A 1 287 ? -11.642 19.394 26.743 1.00 51.84 287 ARG A N 1
ATOM 1928 C CA . ARG A 1 287 ? -10.286 19.938 26.873 1.00 51.84 287 ARG A CA 1
ATOM 1929 C C . ARG A 1 287 ? -10.112 20.516 28.282 1.00 51.84 287 ARG A C 1
ATOM 1931 O O . ARG A 1 287 ? -11.008 21.245 28.728 1.00 51.84 287 ARG A O 1
ATOM 1938 N N . PRO A 1 288 ? -8.998 20.240 28.981 1.00 41.88 288 PRO A N 1
ATOM 1939 C CA . PRO A 1 288 ? -8.669 20.981 30.187 1.00 41.88 288 PRO A CA 1
ATOM 1940 C C . PRO A 1 288 ? -8.567 22.462 29.812 1.00 41.88 288 PRO A C 1
ATOM 1942 O O . PRO A 1 288 ? -7.844 22.843 28.892 1.00 41.88 288 PRO A O 1
ATOM 1945 N N . VAL A 1 289 ? -9.370 23.295 30.474 1.00 36.00 289 VAL A N 1
ATOM 1946 C CA . VAL A 1 289 ? -9.321 24.746 30.297 1.00 36.00 289 VAL A CA 1
ATOM 1947 C C . VAL A 1 289 ? -8.043 25.229 30.971 1.00 36.00 289 VAL A C 1
ATOM 1949 O O . VAL A 1 289 ? -8.055 25.591 32.144 1.00 36.00 289 VAL A O 1
ATOM 1952 N N . VAL A 1 290 ? -6.933 25.229 30.240 1.00 35.38 290 VAL A N 1
ATOM 1953 C CA . VAL A 1 290 ? -5.872 26.190 30.518 1.00 35.38 290 VAL A CA 1
ATOM 1954 C C . VAL A 1 290 ? -6.282 27.519 29.914 1.00 35.38 290 VAL A C 1
ATOM 1956 O O . VAL A 1 290 ? -6.730 27.608 28.771 1.00 35.38 290 VAL A O 1
ATOM 1959 N N . ALA A 1 291 ? -6.227 28.554 30.743 1.00 37.03 291 ALA A N 1
ATOM 1960 C CA . ALA A 1 291 ? -6.527 29.906 30.335 1.00 37.03 291 ALA A CA 1
ATOM 1961 C C . ALA A 1 291 ? -5.662 30.315 29.127 1.00 37.03 291 ALA A C 1
ATOM 1963 O O . ALA A 1 291 ? -4.452 30.113 29.136 1.00 37.03 291 ALA A O 1
ATOM 1964 N N . ALA A 1 292 ? -6.329 30.970 28.172 1.00 36.34 292 ALA A N 1
ATOM 1965 C CA . ALA A 1 292 ? -5.825 31.775 27.055 1.00 36.34 292 ALA A CA 1
ATOM 1966 C C . ALA A 1 292 ? -5.890 31.159 25.637 1.00 36.34 292 ALA A C 1
ATOM 1968 O O . ALA A 1 292 ? -5.135 30.276 25.252 1.00 36.34 292 ALA A O 1
ATOM 1969 N N . ALA A 1 293 ? -6.759 31.800 24.841 1.00 36.91 293 ALA A N 1
ATOM 1970 C CA . ALA A 1 293 ? -6.619 32.070 23.408 1.00 36.91 293 ALA A CA 1
ATOM 1971 C C . ALA A 1 293 ? -6.763 30.912 22.401 1.00 36.91 293 ALA A C 1
ATOM 1973 O O . ALA A 1 293 ? -5.865 30.670 21.607 1.00 36.91 293 ALA A O 1
ATOM 1974 N N . ALA A 1 294 ? -7.945 30.290 22.329 1.00 35.72 294 ALA A N 1
ATOM 1975 C CA . ALA A 1 294 ? -8.460 29.715 21.073 1.00 35.72 294 ALA A CA 1
ATOM 1976 C C . ALA A 1 294 ? -9.982 29.470 21.138 1.00 35.72 294 ALA A C 1
ATOM 1978 O O . ALA A 1 294 ? -10.469 28.375 20.871 1.00 35.72 294 ALA A O 1
ATOM 1979 N N . ALA A 1 295 ? -10.757 30.481 21.533 1.00 38.53 295 ALA A N 1
ATOM 1980 C CA . ALA A 1 295 ? -12.206 30.465 21.348 1.00 38.53 295 ALA A CA 1
ATOM 1981 C C . ALA A 1 295 ? -12.525 31.163 20.019 1.00 38.53 295 ALA A C 1
ATOM 1983 O O . ALA A 1 295 ? -12.758 32.367 19.999 1.00 38.53 295 ALA A O 1
ATOM 1984 N N . ALA A 1 296 ? -12.466 30.421 18.912 1.00 38.16 296 ALA A N 1
ATOM 1985 C CA . ALA A 1 296 ? -12.981 30.910 17.630 1.00 38.16 296 ALA A CA 1
ATOM 1986 C C . ALA A 1 296 ? -13.682 29.835 16.780 1.00 38.16 296 ALA A C 1
ATOM 1988 O O . ALA A 1 296 ? -14.609 30.195 16.072 1.00 38.16 296 ALA A O 1
ATOM 1989 N N . ASP A 1 297 ? -13.360 28.539 16.914 1.00 37.09 297 ASP A N 1
ATOM 1990 C CA . ASP A 1 297 ? -13.902 27.503 16.005 1.00 37.09 297 ASP A CA 1
ATOM 1991 C C . ASP A 1 297 ? -14.525 26.273 16.698 1.00 37.09 297 ASP A C 1
ATOM 1993 O O . ASP A 1 297 ? -14.540 25.170 16.151 1.00 37.09 297 ASP A O 1
ATOM 1997 N N . ALA A 1 298 ? -15.065 26.413 17.912 1.00 39.03 298 ALA A N 1
ATOM 1998 C CA . ALA A 1 298 ? -15.816 25.308 18.514 1.00 39.03 298 ALA A CA 1
ATOM 1999 C C . ALA A 1 298 ? -17.184 25.139 17.809 1.00 39.03 298 ALA A C 1
ATOM 2001 O O . ALA A 1 298 ? -17.957 26.101 17.776 1.00 39.03 298 ALA A O 1
ATOM 2002 N N . PRO A 1 299 ? -17.535 23.948 17.275 1.00 39.16 299 PRO A N 1
ATOM 2003 C CA . PRO A 1 299 ? -18.873 23.700 16.747 1.00 39.16 299 PRO A CA 1
ATOM 2004 C C . PRO A 1 299 ? -19.919 23.857 17.859 1.00 39.16 299 PRO A C 1
ATOM 2006 O O . PRO A 1 299 ? -19.721 23.397 18.985 1.00 39.16 299 PRO A O 1
ATOM 2009 N N . ALA A 1 300 ? -21.044 24.496 17.526 1.00 42.91 300 ALA A N 1
ATOM 2010 C CA . ALA A 1 300 ? -22.089 24.929 18.460 1.00 42.91 300 ALA A CA 1
ATOM 2011 C C . ALA A 1 300 ? -22.761 23.802 19.282 1.00 42.91 300 ALA A C 1
ATOM 2013 O O . ALA A 1 300 ? -23.481 24.097 20.232 1.00 42.91 300 ALA A O 1
ATOM 2014 N N . ASP A 1 301 ? -22.492 22.530 18.964 1.00 46.16 301 ASP A N 1
ATOM 2015 C CA . ASP A 1 301 ? -23.072 21.350 19.621 1.00 46.16 301 ASP A CA 1
ATOM 2016 C C . ASP A 1 301 ? -22.164 20.694 20.685 1.00 46.16 301 ASP A C 1
ATOM 2018 O O . ASP A 1 301 ? -22.507 19.646 21.240 1.00 46.16 301 ASP A O 1
ATOM 2022 N N . ALA A 1 302 ? -21.001 21.275 21.007 1.00 42.62 302 ALA A N 1
ATOM 2023 C CA . ALA A 1 302 ? -20.156 20.754 22.082 1.00 42.62 302 ALA A CA 1
ATOM 2024 C C . ALA A 1 302 ? -20.847 20.929 23.459 1.00 42.62 302 ALA A C 1
ATOM 2026 O O . ALA A 1 302 ? -21.178 22.053 23.846 1.00 42.62 302 ALA A O 1
ATOM 2027 N N . PRO A 1 303 ? -21.073 19.854 24.243 1.00 42.56 303 PRO A N 1
ATOM 2028 C CA . PRO A 1 303 ? -21.806 19.957 25.500 1.00 42.56 303 PRO A CA 1
ATOM 2029 C C . PRO A 1 303 ? -21.039 20.799 26.536 1.00 42.56 303 PRO A C 1
ATOM 2031 O O . PRO A 1 303 ? -19.838 20.579 26.740 1.00 42.56 303 PRO A O 1
ATOM 2034 N N . PRO A 1 304 ? -21.721 21.704 27.268 1.00 38.84 304 PRO A N 1
ATOM 2035 C CA . PRO A 1 304 ? -21.082 22.600 28.228 1.00 38.84 304 PRO A CA 1
ATOM 2036 C C . PRO A 1 304 ? -20.363 21.818 29.337 1.00 38.84 304 PRO A C 1
ATOM 2038 O O . PRO A 1 304 ? -20.768 20.687 29.639 1.00 38.84 304 PRO A O 1
ATOM 2041 N N . PRO A 1 305 ? -19.328 22.397 29.986 1.00 45.59 305 PRO A N 1
ATOM 2042 C CA . PRO A 1 305 ? -18.515 21.768 31.041 1.00 45.59 305 PRO A CA 1
ATOM 2043 C C . PRO A 1 305 ? -19.333 21.145 32.198 1.00 45.59 305 PRO A C 1
ATOM 2045 O O . PRO A 1 305 ? -18.872 20.194 32.824 1.00 45.59 305 PRO A O 1
ATOM 2048 N N . SER A 1 306 ? -20.593 21.546 32.387 1.00 44.97 306 SER A N 1
ATOM 2049 C CA . SER A 1 306 ? -21.535 21.053 33.406 1.00 44.97 306 SER A CA 1
ATOM 2050 C C . SER A 1 306 ? -22.357 19.796 33.050 1.00 44.97 306 SER A C 1
ATOM 2052 O O . SER A 1 306 ? -23.187 19.368 33.852 1.00 44.97 306 SER A O 1
ATOM 2054 N N . SER A 1 307 ? -22.176 19.176 31.878 1.00 49.00 307 SER A N 1
ATOM 2055 C CA . SER A 1 307 ? -22.943 17.966 31.518 1.00 49.00 307 SER A CA 1
ATOM 2056 C C . SER A 1 307 ? -22.554 16.738 32.364 1.00 49.00 307 SER A C 1
ATOM 2058 O O . SER A 1 307 ? -21.358 16.514 32.574 1.00 49.00 307 SER A O 1
ATOM 2060 N N . PRO A 1 308 ? -23.520 15.894 32.794 1.00 54.81 308 PRO A N 1
ATOM 2061 C CA . PRO A 1 308 ? -23.231 14.721 33.614 1.00 54.81 308 PRO A CA 1
ATOM 2062 C C . PRO A 1 308 ? -22.308 13.730 32.877 1.00 54.81 308 PRO A C 1
ATOM 2064 O O . PRO A 1 308 ? -22.429 13.561 31.659 1.00 54.81 308 PRO A O 1
ATOM 2067 N N . PRO A 1 309 ? -21.406 13.034 33.595 1.00 60.81 309 PRO A N 1
ATOM 2068 C CA . PRO A 1 309 ? -20.355 12.197 33.005 1.00 60.81 309 PRO A CA 1
ATOM 2069 C C . PRO A 1 309 ? -20.885 11.067 32.105 1.00 60.81 309 PRO A C 1
ATOM 2071 O O . PRO A 1 309 ? -20.222 10.678 31.144 1.00 60.81 309 PRO A O 1
ATOM 2074 N N . SER A 1 310 ? -22.107 10.581 32.345 1.00 59.53 310 SER A N 1
ATOM 2075 C CA . SER A 1 310 ? -22.786 9.602 31.483 1.00 59.53 310 SER A CA 1
ATOM 2076 C C . SER A 1 310 ? -23.107 10.146 30.087 1.00 59.53 310 SER A C 1
ATOM 2078 O O . SER A 1 310 ? -22.899 9.443 29.099 1.00 59.53 310 SER A O 1
ATOM 2080 N N . ARG A 1 311 ? -23.533 11.414 29.979 1.00 61.19 311 ARG A N 1
ATOM 2081 C CA . ARG A 1 311 ? -23.803 12.072 28.689 1.00 61.19 311 ARG A CA 1
ATOM 2082 C C . ARG A 1 311 ? -22.522 12.269 27.877 1.00 61.19 311 ARG A C 1
ATOM 2084 O O . ARG A 1 311 ? -22.531 12.026 26.677 1.00 61.19 311 ARG A O 1
ATOM 2091 N N . ARG A 1 312 ? -21.408 12.630 28.527 1.00 67.75 312 ARG A N 1
ATOM 2092 C CA . ARG A 1 312 ? -20.098 12.787 27.862 1.00 67.75 312 ARG A CA 1
ATOM 2093 C C . ARG A 1 312 ? -19.578 11.475 27.279 1.00 67.75 312 ARG A C 1
ATOM 2095 O O . ARG A 1 312 ? -19.182 11.438 26.120 1.00 67.75 312 ARG A O 1
ATOM 2102 N N . ARG A 1 313 ? -19.646 10.390 28.060 1.00 69.50 313 ARG A N 1
ATOM 2103 C CA . ARG A 1 313 ? -19.273 9.039 27.603 1.00 69.50 313 ARG A CA 1
ATOM 2104 C C . ARG A 1 313 ? -20.135 8.577 26.424 1.00 69.50 313 ARG A C 1
ATOM 2106 O O . ARG A 1 313 ? -19.612 7.969 25.499 1.00 69.50 313 ARG A O 1
ATOM 2113 N N . GLY A 1 314 ? -21.428 8.907 26.435 1.00 68.44 314 GLY A N 1
ATOM 2114 C CA . GLY A 1 314 ? -22.331 8.659 25.310 1.00 68.44 314 GLY A CA 1
ATOM 2115 C C . GLY A 1 314 ? -21.919 9.389 24.029 1.00 68.44 314 GLY A C 1
ATOM 2116 O O . GLY A 1 314 ? -21.834 8.760 22.981 1.00 68.44 314 GLY A O 1
ATOM 2117 N N . VAL A 1 315 ? -21.607 10.687 24.107 1.00 68.12 315 VAL A N 1
ATOM 2118 C CA . VAL A 1 315 ? -21.169 11.483 22.942 1.00 68.12 315 VAL A CA 1
ATOM 2119 C C . VAL A 1 315 ? -19.854 10.956 22.362 1.00 68.12 315 VAL A C 1
ATOM 2121 O O . VAL A 1 315 ? -19.775 10.728 21.156 1.00 68.12 315 VAL A O 1
ATOM 2124 N N . ALA A 1 316 ? -18.855 10.683 23.206 1.00 73.62 316 ALA A N 1
ATOM 2125 C CA . ALA A 1 316 ? -17.581 10.119 22.757 1.00 73.62 316 ALA A CA 1
ATOM 2126 C C . ALA A 1 316 ? -17.762 8.742 22.092 1.00 73.62 316 ALA A C 1
ATOM 2128 O O . ALA A 1 316 ? -17.227 8.497 21.014 1.00 73.62 316 ALA A O 1
ATOM 2129 N N . ALA A 1 317 ? -18.585 7.862 22.673 1.00 74.06 317 ALA A N 1
ATOM 2130 C CA . ALA A 1 317 ? -18.877 6.557 22.080 1.00 74.06 317 ALA A CA 1
ATOM 2131 C C . ALA A 1 317 ? -19.616 6.666 20.734 1.00 74.06 317 ALA A C 1
ATOM 2133 O O . ALA A 1 317 ? -19.381 5.869 19.825 1.00 74.06 317 ALA A O 1
ATOM 2134 N N . MET A 1 318 ? -20.495 7.659 20.581 1.00 73.69 318 MET A N 1
ATOM 2135 C CA . MET A 1 318 ? -21.177 7.926 19.313 1.00 73.69 318 MET A CA 1
ATOM 2136 C C . MET A 1 318 ? -20.210 8.442 18.246 1.00 73.69 318 MET A C 1
ATOM 2138 O O . MET A 1 318 ? -20.306 8.001 17.100 1.00 73.69 318 MET A O 1
ATOM 2142 N N . ALA A 1 319 ? -19.261 9.307 18.619 1.00 72.00 319 ALA A N 1
ATOM 2143 C CA . ALA A 1 319 ? -18.197 9.771 17.730 1.00 72.00 319 ALA A CA 1
ATOM 2144 C C . ALA A 1 319 ? -17.308 8.605 17.264 1.00 72.00 319 ALA A C 1
ATOM 2146 O O . ALA A 1 319 ? -17.090 8.449 16.066 1.00 72.00 319 ALA A O 1
ATOM 2147 N N . VAL A 1 320 ? -16.909 7.718 18.183 1.00 77.50 320 VAL A N 1
ATOM 2148 C CA . VAL A 1 320 ? -16.171 6.475 17.886 1.00 77.50 320 VAL A CA 1
ATOM 2149 C C . VAL A 1 320 ? -16.922 5.604 16.877 1.00 77.50 320 VAL A C 1
ATOM 2151 O O . VAL A 1 320 ? -16.371 5.208 15.849 1.00 77.50 320 VAL A O 1
ATOM 2154 N N . ALA A 1 321 ? -18.198 5.310 17.146 1.00 72.81 321 ALA A N 1
ATOM 2155 C CA . ALA A 1 321 ? -18.996 4.451 16.276 1.00 72.81 321 ALA A CA 1
ATOM 2156 C C . ALA A 1 321 ? -19.223 5.081 14.891 1.00 72.81 321 ALA A C 1
ATOM 2158 O O . ALA A 1 321 ? -19.246 4.368 13.889 1.00 72.81 321 ALA A O 1
ATOM 2159 N N . ALA A 1 322 ? -19.391 6.405 14.829 1.00 71.44 322 ALA A N 1
ATOM 2160 C CA . ALA A 1 322 ? -19.537 7.138 13.577 1.00 71.44 322 ALA A CA 1
ATOM 2161 C C . ALA A 1 322 ? -18.234 7.160 12.766 1.00 71.44 322 ALA A C 1
ATOM 2163 O O . ALA A 1 322 ? -18.280 6.904 11.565 1.00 71.44 322 ALA A O 1
ATOM 2164 N N . ALA A 1 323 ? -17.087 7.399 13.408 1.00 73.19 323 ALA A N 1
ATOM 2165 C CA . ALA A 1 323 ? -15.780 7.403 12.755 1.00 73.19 323 ALA A CA 1
ATOM 2166 C C . ALA A 1 323 ? -15.445 6.028 12.161 1.00 73.19 323 ALA A C 1
ATOM 2168 O O . ALA A 1 323 ? -15.112 5.934 10.980 1.00 73.19 323 ALA A O 1
ATOM 2169 N N . ALA A 1 324 ? -15.646 4.954 12.931 1.00 76.44 324 ALA A N 1
ATOM 2170 C CA . ALA A 1 324 ? -15.441 3.588 12.451 1.00 76.44 324 ALA A CA 1
ATOM 2171 C C . ALA A 1 324 ? -16.348 3.245 11.250 1.00 76.44 324 ALA A C 1
ATOM 2173 O O . ALA A 1 324 ? -15.902 2.622 10.286 1.00 76.44 324 ALA A O 1
ATOM 2174 N N . ALA A 1 325 ? -17.614 3.675 11.285 1.00 78.44 325 ALA A N 1
ATOM 2175 C CA . ALA A 1 325 ? -18.562 3.476 10.189 1.00 78.44 325 ALA A CA 1
ATOM 2176 C C . ALA A 1 325 ? -18.176 4.266 8.928 1.00 78.44 325 ALA A C 1
ATOM 2178 O O . ALA A 1 325 ? -18.156 3.706 7.833 1.00 78.44 325 ALA A O 1
ATOM 2179 N N . ALA A 1 326 ? -17.840 5.550 9.077 1.00 74.25 326 ALA A N 1
ATOM 2180 C CA . ALA A 1 326 ? -17.484 6.426 7.966 1.00 74.25 326 ALA A CA 1
ATOM 2181 C C . ALA A 1 326 ? -16.187 5.978 7.279 1.00 74.25 326 ALA A C 1
ATOM 2183 O O . ALA A 1 326 ? -16.160 5.837 6.058 1.00 74.25 326 ALA A O 1
ATOM 2184 N N . ALA A 1 327 ? -15.143 5.689 8.057 1.00 73.19 327 ALA A N 1
ATOM 2185 C CA . ALA A 1 327 ? -13.845 5.274 7.534 1.00 73.19 327 ALA A CA 1
ATOM 2186 C C . ALA A 1 327 ? -13.891 3.899 6.851 1.00 73.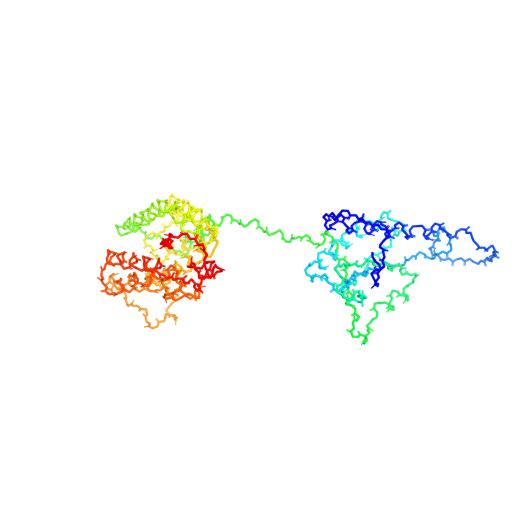19 327 ALA A C 1
ATOM 2188 O O . ALA A 1 327 ? -13.222 3.678 5.845 1.00 73.19 327 ALA A O 1
ATOM 2189 N N . GLY A 1 328 ? -14.707 2.979 7.373 1.00 74.44 328 GLY A N 1
ATOM 2190 C CA . GLY A 1 328 ? -14.888 1.649 6.791 1.00 74.44 328 GLY A CA 1
ATOM 2191 C C . GLY A 1 328 ? -15.937 1.579 5.680 1.00 74.44 328 GLY A C 1
ATOM 2192 O O . GLY A 1 328 ? -16.125 0.507 5.107 1.00 74.44 328 GLY A O 1
ATOM 2193 N N . GLY A 1 329 ? -16.666 2.671 5.414 1.00 81.69 329 GLY A N 1
ATOM 2194 C CA . GLY A 1 329 ? -17.842 2.668 4.537 1.00 81.69 329 GLY A CA 1
ATOM 2195 C C . GLY A 1 329 ? -18.956 1.718 5.001 1.00 81.69 329 GLY A C 1
ATOM 2196 O O . GLY A 1 329 ? -19.794 1.321 4.195 1.00 81.69 329 GLY A O 1
ATOM 2197 N N . ALA A 1 330 ? -18.951 1.333 6.280 1.00 84.88 330 ALA A N 1
ATOM 2198 C CA . ALA A 1 330 ? -19.778 0.269 6.831 1.00 84.88 330 ALA A CA 1
ATOM 2199 C C . ALA A 1 330 ? -20.976 0.826 7.605 1.00 84.88 330 ALA A C 1
ATOM 2201 O O . ALA A 1 330 ? -20.900 1.835 8.307 1.00 84.88 330 ALA A O 1
ATOM 2202 N N . ARG A 1 331 ? -22.101 0.126 7.516 1.00 86.56 331 ARG A N 1
ATOM 2203 C CA . ARG A 1 331 ? -23.354 0.421 8.209 1.00 86.56 331 ARG A CA 1
ATOM 2204 C C . ARG A 1 331 ? -23.748 -0.768 9.081 1.00 86.56 331 ARG A C 1
ATOM 2206 O O . ARG A 1 331 ? -23.233 -1.877 8.943 1.00 86.56 331 ARG A O 1
ATOM 2213 N N . ARG A 1 332 ? -24.710 -0.543 9.980 1.00 87.81 332 ARG A N 1
ATOM 2214 C CA . ARG A 1 332 ? -25.393 -1.653 10.660 1.00 87.81 332 ARG A CA 1
ATOM 2215 C C . ARG A 1 332 ? -25.974 -2.605 9.607 1.00 87.81 332 ARG A C 1
ATOM 2217 O O . ARG A 1 332 ? -26.664 -2.157 8.694 1.00 87.81 332 ARG A O 1
ATOM 2224 N N . GLY A 1 333 ? -25.729 -3.897 9.770 1.00 88.69 333 GLY A N 1
ATOM 2225 C CA . GLY A 1 333 ? -26.127 -4.966 8.861 1.00 88.69 333 GLY A CA 1
ATOM 2226 C C . GLY A 1 333 ? -25.048 -5.387 7.862 1.00 88.69 333 GLY A C 1
ATOM 2227 O O . GLY A 1 333 ? -25.254 -6.380 7.165 1.00 88.69 333 GLY A O 1
ATOM 2228 N N . ASP A 1 334 ? -23.907 -4.693 7.801 1.00 89.06 334 ASP A N 1
ATOM 2229 C CA . ASP A 1 334 ? -22.828 -5.026 6.859 1.00 89.06 334 ASP A CA 1
ATOM 2230 C C . ASP A 1 334 ? -21.897 -6.136 7.360 1.00 89.06 334 ASP A C 1
ATOM 2232 O O . ASP A 1 334 ? -20.996 -6.556 6.626 1.00 89.06 334 ASP A O 1
ATOM 2236 N N . ARG A 1 335 ? -22.160 -6.652 8.569 1.00 89.75 335 ARG A N 1
ATOM 2237 C CA . ARG A 1 335 ? -21.408 -7.716 9.240 1.00 89.75 335 ARG A CA 1
ATOM 2238 C C . ARG A 1 335 ? -19.994 -7.265 9.608 1.00 89.75 335 ARG A C 1
ATOM 2240 O O . ARG A 1 335 ? -19.006 -7.895 9.239 1.00 89.75 335 ARG A O 1
ATOM 2247 N N . THR A 1 336 ? -19.909 -6.158 10.343 1.00 89.62 336 THR A N 1
ATOM 2248 C CA . THR A 1 336 ? -18.643 -5.534 10.771 1.00 89.62 336 THR A CA 1
ATOM 2249 C C . THR A 1 336 ? -18.661 -5.177 12.260 1.00 89.62 336 THR A C 1
ATOM 2251 O O . THR A 1 336 ? -19.677 -5.321 12.935 1.00 89.62 336 THR A O 1
ATOM 2254 N N . ALA A 1 337 ? -17.554 -4.642 12.787 1.00 88.25 337 ALA A N 1
ATOM 2255 C CA . ALA A 1 337 ? -17.497 -4.132 14.160 1.00 88.25 337 ALA A CA 1
ATOM 2256 C C . ALA A 1 337 ? -18.545 -3.033 14.453 1.00 88.25 337 ALA A C 1
ATOM 2258 O O . ALA A 1 337 ? -18.949 -2.866 15.604 1.00 88.25 337 ALA A O 1
ATOM 2259 N N . VAL A 1 338 ? -19.045 -2.325 13.428 1.00 90.06 338 VAL A N 1
ATOM 2260 C CA . VAL A 1 338 ? -20.116 -1.317 13.560 1.00 90.06 338 VAL A CA 1
ATOM 2261 C C . VAL A 1 338 ? -21.393 -1.924 14.149 1.00 90.06 338 VAL A C 1
ATOM 2263 O O . VAL A 1 338 ? -22.095 -1.255 14.914 1.00 90.06 338 VAL A O 1
ATOM 2266 N N . ASP A 1 339 ? -21.665 -3.201 13.863 1.00 91.56 339 ASP A N 1
ATOM 2267 C CA . ASP A 1 339 ? -22.825 -3.927 14.385 1.00 91.56 339 ASP A CA 1
ATOM 2268 C C . ASP A 1 339 ? -22.787 -4.106 15.905 1.00 91.56 339 ASP A C 1
ATOM 2270 O O . ASP A 1 339 ? -23.846 -4.212 16.519 1.00 91.56 339 ASP A O 1
ATOM 2274 N N . ALA A 1 340 ? -21.599 -4.075 16.516 1.00 92.31 340 ALA A N 1
ATOM 2275 C CA . ALA A 1 340 ? -21.404 -4.108 17.965 1.00 92.31 340 ALA A CA 1
ATOM 2276 C C . ALA A 1 340 ? -21.192 -2.703 18.560 1.00 92.31 340 ALA A C 1
ATOM 2278 O O . ALA A 1 340 ? -21.802 -2.358 19.575 1.00 92.31 340 ALA A O 1
ATOM 2279 N N . LEU A 1 341 ? -20.378 -1.863 17.909 1.00 89.19 341 LEU A N 1
ATOM 2280 C CA . LEU A 1 341 ? -20.011 -0.531 18.406 1.00 89.19 341 LEU A CA 1
ATOM 2281 C C . LEU A 1 341 ? -21.201 0.426 18.461 1.00 89.19 341 LEU A C 1
ATOM 2283 O O . LEU A 1 341 ? -21.387 1.120 19.461 1.00 89.19 341 LEU A O 1
ATOM 2287 N N . ARG A 1 342 ? -22.042 0.454 17.421 1.00 90.12 342 ARG A N 1
ATOM 2288 C CA . ARG A 1 342 ? -23.191 1.363 17.395 1.00 90.12 342 ARG A CA 1
ATOM 2289 C C . ARG A 1 342 ? -24.217 1.055 18.499 1.00 90.12 342 ARG A C 1
ATOM 2291 O O . ARG A 1 342 ? -24.584 1.995 19.197 1.00 90.12 342 ARG A O 1
ATOM 2298 N N . PRO A 1 343 ? -24.651 -0.203 18.736 1.00 92.31 343 PRO A N 1
ATOM 2299 C CA . PRO A 1 343 ? -25.549 -0.489 19.858 1.00 92.31 343 PRO A CA 1
ATOM 2300 C C . PRO A 1 343 ? -24.941 -0.178 21.228 1.00 92.31 343 PRO A C 1
ATOM 2302 O O . PRO A 1 343 ? -25.670 0.245 22.125 1.00 92.31 343 PRO A O 1
ATOM 2305 N N . ALA A 1 344 ? -23.629 -0.361 21.396 1.00 91.00 344 ALA A N 1
ATOM 2306 C CA . ALA A 1 344 ? -22.935 0.021 22.623 1.00 91.00 344 ALA A CA 1
ATOM 2307 C C . ALA A 1 344 ? -22.996 1.539 22.853 1.00 91.00 344 ALA A C 1
ATOM 2309 O O . ALA A 1 344 ? -23.348 1.988 23.946 1.00 91.00 344 ALA A O 1
ATOM 2310 N N . ALA A 1 345 ? -22.713 2.322 21.808 1.00 88.50 345 ALA A N 1
ATOM 2311 C CA . ALA A 1 345 ? -22.774 3.778 21.841 1.00 88.50 345 ALA A CA 1
ATOM 2312 C C . ALA A 1 345 ? -24.194 4.295 22.124 1.00 88.50 345 ALA A C 1
ATOM 2314 O O . ALA A 1 345 ? -24.374 5.126 23.014 1.00 88.50 345 ALA A O 1
ATOM 2315 N N . ASP A 1 346 ? -25.207 3.732 21.454 1.00 87.94 346 ASP A N 1
ATOM 2316 C CA . ASP A 1 346 ? -26.616 4.074 21.679 1.00 87.94 346 ASP A CA 1
ATOM 2317 C C . ASP A 1 346 ? -27.021 3.796 23.149 1.00 87.94 346 ASP A C 1
ATOM 2319 O O . ASP A 1 346 ? -27.696 4.604 23.789 1.00 87.94 346 ASP A O 1
ATOM 2323 N N . ALA A 1 347 ? -26.562 2.680 23.733 1.00 90.06 347 ALA A N 1
ATOM 2324 C CA . ALA A 1 347 ? -26.835 2.334 25.130 1.00 90.06 347 ALA A CA 1
ATOM 2325 C C . ALA A 1 347 ? -26.140 3.272 26.137 1.00 90.06 347 ALA A C 1
ATOM 2327 O O . ALA A 1 347 ? -26.735 3.598 27.169 1.00 90.06 347 ALA A O 1
ATOM 2328 N N . LEU A 1 348 ? -24.912 3.720 25.847 1.00 86.19 348 LEU A N 1
ATOM 2329 C CA . LEU A 1 348 ? -24.213 4.724 26.660 1.00 86.19 348 LEU A CA 1
ATOM 2330 C C . LEU A 1 348 ? -24.914 6.081 26.594 1.00 86.19 348 LEU A C 1
ATOM 2332 O O . LEU A 1 348 ? -25.128 6.698 27.636 1.00 86.19 348 LEU A O 1
ATOM 2336 N N . ALA A 1 349 ? -25.323 6.515 25.399 1.00 83.00 349 ALA A N 1
ATOM 2337 C CA . ALA A 1 349 ? -26.071 7.756 25.201 1.00 83.00 349 ALA A CA 1
ATOM 2338 C C . ALA A 1 349 ? -27.420 7.744 25.941 1.00 83.00 349 ALA A C 1
ATOM 2340 O O . ALA A 1 349 ? -27.815 8.752 26.524 1.00 83.00 349 ALA A O 1
ATOM 2341 N N . ALA A 1 350 ? -28.077 6.582 26.005 1.00 86.12 350 ALA A N 1
ATOM 2342 C CA . ALA A 1 350 ? -29.301 6.367 26.776 1.00 86.12 350 ALA A CA 1
ATOM 2343 C C . ALA A 1 350 ? -29.077 6.227 28.299 1.00 86.12 350 ALA A C 1
ATOM 2345 O O . ALA A 1 350 ? -30.028 5.977 29.037 1.00 86.12 350 ALA A O 1
ATOM 2346 N N . GLY A 1 351 ? -27.840 6.345 28.795 1.00 85.25 351 GLY A N 1
ATOM 2347 C CA . GLY A 1 351 ? -27.538 6.298 30.227 1.00 85.25 351 GLY A CA 1
ATOM 2348 C C . GLY A 1 351 ? -27.587 4.901 30.856 1.00 85.25 351 GLY A C 1
ATOM 2349 O O . GLY A 1 351 ? -27.609 4.793 32.078 1.00 85.25 351 GLY A O 1
ATOM 2350 N N . ARG A 1 352 ? -27.549 3.820 30.063 1.00 87.00 352 ARG A N 1
ATOM 2351 C CA . ARG A 1 352 ? -27.619 2.425 30.561 1.00 87.00 352 ARG A CA 1
ATOM 2352 C C . ARG A 1 352 ? -26.327 1.925 31.228 1.00 87.00 352 ARG A C 1
ATOM 2354 O O . ARG A 1 352 ? -26.246 0.763 31.625 1.00 87.00 352 ARG A O 1
ATOM 2361 N N . GLY A 1 353 ? -25.315 2.786 31.334 1.00 86.81 353 GLY A N 1
ATOM 2362 C CA . GLY A 1 353 ? -24.013 2.474 31.919 1.00 86.81 353 GLY A CA 1
ATOM 2363 C C . GLY A 1 353 ? -23.174 1.494 31.090 1.00 86.81 353 GLY A C 1
ATOM 2364 O O . GLY A 1 353 ? -23.595 0.995 30.046 1.00 86.81 353 GLY A O 1
ATOM 2365 N N . VAL A 1 354 ? -21.962 1.207 31.575 1.00 87.19 354 VAL A N 1
ATOM 2366 C CA . VAL A 1 354 ? -20.981 0.349 30.881 1.00 87.19 354 VAL A CA 1
ATOM 2367 C C . VAL A 1 354 ? -21.496 -1.084 30.719 1.00 87.19 354 VAL A C 1
ATOM 2369 O O . VAL A 1 354 ? -21.364 -1.660 29.645 1.00 87.19 354 VAL A O 1
ATOM 2372 N N . ALA A 1 355 ? -22.158 -1.642 31.739 1.00 92.00 355 ALA A N 1
ATOM 2373 C CA . ALA A 1 355 ? -22.734 -2.986 31.663 1.00 92.00 355 ALA A CA 1
ATOM 2374 C C . ALA A 1 355 ? -23.836 -3.089 30.590 1.00 92.00 355 ALA A C 1
ATOM 2376 O O . ALA A 1 355 ? -23.860 -4.038 29.805 1.00 92.00 355 ALA A O 1
ATOM 2377 N N . GLY A 1 356 ? -24.716 -2.083 30.502 1.00 93.00 356 GLY A N 1
ATOM 2378 C CA . GLY A 1 356 ? -25.752 -2.023 29.469 1.00 93.00 356 GLY A CA 1
ATOM 2379 C C . GLY A 1 356 ? -25.176 -1.885 28.058 1.00 93.00 356 GLY A C 1
ATOM 2380 O O . GLY A 1 356 ? -25.704 -2.488 27.120 1.00 93.00 356 GLY A O 1
ATOM 2381 N N . ALA A 1 357 ? -24.080 -1.138 27.918 1.00 91.38 357 ALA A N 1
ATOM 2382 C CA . ALA A 1 357 ? -23.342 -0.989 26.669 1.00 91.38 357 ALA A CA 1
ATOM 2383 C C . ALA A 1 357 ? -22.642 -2.284 26.241 1.00 91.38 357 ALA A C 1
ATOM 2385 O O . ALA A 1 357 ? -22.775 -2.689 25.089 1.00 91.38 357 ALA A O 1
ATOM 2386 N N . ALA A 1 358 ? -21.977 -2.976 27.169 1.00 92.62 358 ALA A N 1
ATOM 2387 C CA . ALA A 1 358 ? -21.334 -4.264 26.913 1.00 92.62 358 ALA A CA 1
ATOM 2388 C C . ALA A 1 358 ? -22.351 -5.332 26.475 1.00 92.62 358 ALA A C 1
ATOM 2390 O O . ALA A 1 358 ? -22.117 -6.051 25.504 1.00 92.62 358 ALA A O 1
ATOM 2391 N N . ALA A 1 359 ? -23.518 -5.389 27.128 1.00 95.75 359 ALA A N 1
ATOM 2392 C CA . ALA A 1 359 ? -24.601 -6.287 26.729 1.00 95.75 359 ALA A CA 1
ATOM 2393 C C . ALA A 1 359 ? -25.132 -5.967 25.319 1.00 95.75 359 ALA A C 1
ATOM 2395 O O . ALA A 1 359 ? -25.376 -6.877 24.526 1.00 95.75 359 ALA A O 1
ATOM 2396 N N . ALA A 1 360 ? -25.277 -4.680 24.982 1.00 95.19 360 ALA A N 1
ATOM 2397 C CA . ALA A 1 360 ? -25.703 -4.252 23.651 1.00 95.19 360 ALA A CA 1
ATOM 2398 C C . ALA A 1 360 ? -24.651 -4.572 22.573 1.00 95.19 360 ALA A C 1
ATOM 2400 O O . ALA A 1 360 ? -25.011 -5.050 21.498 1.00 95.19 360 ALA A O 1
ATOM 2401 N N . ALA A 1 361 ? -23.363 -4.378 22.879 1.00 93.38 361 ALA A N 1
ATOM 2402 C CA . ALA A 1 361 ? -22.252 -4.747 22.006 1.00 93.38 361 ALA A CA 1
ATOM 2403 C C . ALA A 1 361 ? -22.247 -6.251 21.714 1.00 93.38 361 ALA A C 1
ATOM 2405 O O . ALA A 1 361 ? -22.155 -6.659 20.558 1.00 93.38 361 ALA A O 1
ATOM 2406 N N . ARG A 1 362 ? -22.408 -7.074 22.760 1.00 94.56 362 ARG A N 1
ATOM 2407 C CA . ARG A 1 362 ? -22.461 -8.535 22.645 1.00 94.56 362 ARG A CA 1
ATOM 2408 C C . ARG A 1 362 ? -23.629 -8.990 21.779 1.00 94.56 362 ARG A C 1
ATOM 2410 O O . ARG A 1 362 ? -23.423 -9.779 20.867 1.00 94.56 362 ARG A O 1
ATOM 2417 N N . ALA A 1 363 ? -24.823 -8.446 22.010 1.00 94.81 363 ALA A N 1
ATOM 2418 C CA . ALA A 1 363 ? -25.993 -8.757 21.191 1.00 94.81 363 ALA A CA 1
ATOM 2419 C C . ALA A 1 363 ? -25.794 -8.359 19.717 1.00 94.81 363 ALA A C 1
ATOM 2421 O O . ALA A 1 363 ? -26.204 -9.095 18.819 1.00 94.81 363 ALA A O 1
ATOM 2422 N N . GLY A 1 364 ? -25.145 -7.217 19.470 1.00 93.69 364 GLY A N 1
ATOM 2423 C CA . GLY A 1 364 ? -24.769 -6.761 18.135 1.00 93.69 364 GLY A CA 1
ATOM 2424 C C . GLY A 1 364 ? -23.793 -7.708 17.435 1.00 93.69 364 GLY A C 1
ATOM 2425 O O . GLY A 1 364 ? -24.063 -8.143 16.317 1.00 93.69 364 GLY A O 1
ATOM 2426 N N . ALA A 1 365 ? -22.713 -8.094 18.119 1.00 92.19 365 ALA A N 1
ATOM 2427 C CA . ALA A 1 365 ? -21.737 -9.067 17.625 1.00 92.19 365 ALA A CA 1
ATOM 2428 C C . ALA A 1 365 ? -22.392 -10.427 17.324 1.00 92.19 365 ALA A C 1
ATOM 2430 O O . ALA A 1 365 ? -22.288 -10.924 16.203 1.00 92.19 365 ALA A O 1
ATOM 2431 N N . ASP A 1 366 ? -23.172 -10.973 18.263 1.00 92.50 366 ASP A N 1
ATOM 2432 C CA . ASP A 1 366 ? -23.865 -12.259 18.107 1.00 92.50 366 ASP A CA 1
ATOM 2433 C C . ASP A 1 366 ? -24.852 -12.258 16.920 1.00 92.50 366 ASP A C 1
ATOM 2435 O O . ASP A 1 366 ? -25.090 -13.295 16.286 1.00 92.50 366 ASP A O 1
ATOM 2439 N N . ALA A 1 367 ? -25.445 -11.101 16.599 1.00 92.44 367 ALA A N 1
ATOM 2440 C CA . ALA A 1 367 ? -26.324 -10.950 15.444 1.00 92.44 367 ALA A CA 1
ATOM 2441 C C . ALA A 1 367 ? -25.564 -11.074 14.112 1.00 92.44 367 ALA A C 1
ATOM 2443 O O . ALA A 1 367 ? -26.137 -11.579 13.141 1.00 92.44 367 ALA A O 1
ATOM 2444 N N . THR A 1 368 ? -24.278 -10.703 14.064 1.00 90.12 368 THR A N 1
ATOM 2445 C CA . THR A 1 368 ? -23.442 -10.845 12.857 1.00 90.12 368 THR A CA 1
ATOM 2446 C C . THR A 1 368 ? -23.267 -12.306 12.447 1.00 90.12 368 THR A C 1
ATOM 2448 O O . THR A 1 368 ? -23.258 -12.617 11.254 1.00 90.12 368 THR A O 1
ATOM 2451 N N . GLY A 1 369 ? -23.263 -13.232 13.411 1.00 85.81 369 GLY A N 1
ATOM 2452 C CA . GLY A 1 369 ? -23.245 -14.673 13.158 1.00 85.81 369 GLY A CA 1
ATOM 2453 C C . GLY A 1 369 ? -24.478 -15.202 12.412 1.00 85.81 369 GLY A C 1
ATOM 2454 O O . GLY A 1 369 ? -24.458 -16.328 11.920 1.00 85.81 369 GLY A O 1
ATOM 2455 N N . ARG A 1 370 ? -25.557 -14.414 12.301 1.00 86.38 370 ARG A N 1
ATOM 2456 C CA . ARG A 1 370 ? -26.767 -14.758 11.528 1.00 86.38 370 ARG A CA 1
ATOM 2457 C C . ARG A 1 370 ? -26.808 -14.089 10.150 1.00 86.38 370 ARG A C 1
ATOM 2459 O O . ARG A 1 370 ? -27.695 -14.401 9.355 1.00 86.38 370 ARG A O 1
ATOM 2466 N N . MET A 1 371 ? -25.880 -13.179 9.858 1.00 87.94 371 MET A N 1
ATOM 2467 C CA . MET A 1 371 ? -25.823 -12.454 8.590 1.00 87.94 371 MET A CA 1
ATOM 2468 C C . MET A 1 371 ? -25.142 -13.319 7.527 1.00 87.94 371 MET A C 1
ATOM 2470 O O . MET A 1 371 ? -23.993 -13.721 7.682 1.00 87.94 371 MET A O 1
ATOM 2474 N N . ARG A 1 372 ? -25.842 -13.609 6.426 1.00 82.31 372 ARG A N 1
ATOM 2475 C CA . ARG A 1 372 ? -25.348 -14.528 5.380 1.00 82.31 372 ARG A CA 1
ATOM 2476 C C . ARG A 1 372 ? -24.265 -13.925 4.492 1.00 82.31 372 ARG A C 1
ATOM 2478 O O . ARG A 1 372 ? -23.381 -14.639 4.035 1.00 82.31 372 ARG A O 1
ATOM 2485 N N . VAL A 1 373 ? -24.339 -12.617 4.276 1.00 83.19 373 VAL A N 1
ATOM 2486 C CA . VAL A 1 373 ? -23.468 -11.877 3.365 1.00 83.19 373 VAL A CA 1
ATOM 2487 C C . VAL A 1 373 ? -22.826 -10.741 4.146 1.00 83.19 373 VAL A C 1
ATOM 2489 O O . VAL A 1 373 ? -23.539 -9.954 4.769 1.00 83.19 373 VAL A O 1
ATOM 2492 N N . ALA A 1 374 ? -21.497 -10.671 4.121 1.00 86.12 374 ALA A N 1
ATOM 2493 C CA . ALA A 1 374 ? -20.771 -9.475 4.528 1.00 86.12 374 ALA A CA 1
ATOM 2494 C C . ALA A 1 374 ? -20.762 -8.481 3.364 1.00 86.12 374 ALA A C 1
ATOM 2496 O O . ALA A 1 374 ? -20.595 -8.874 2.209 1.00 86.12 374 ALA A O 1
ATOM 2497 N N . ARG A 1 375 ? -20.961 -7.198 3.661 1.00 86.62 375 ARG A N 1
ATOM 2498 C CA . ARG A 1 375 ? -21.025 -6.136 2.640 1.00 86.62 375 ARG A CA 1
ATOM 2499 C C . ARG A 1 375 ? -19.819 -5.201 2.675 1.00 86.62 375 ARG A C 1
ATOM 2501 O O . ARG A 1 375 ? -19.687 -4.364 1.791 1.00 86.62 375 ARG A O 1
ATOM 2508 N N . ALA A 1 376 ? -18.939 -5.371 3.659 1.00 85.62 376 ALA A N 1
ATOM 2509 C CA . ALA A 1 376 ? -17.714 -4.602 3.815 1.00 85.62 376 ALA A CA 1
ATOM 2510 C C . ALA A 1 376 ? -16.557 -5.477 4.333 1.00 85.62 376 ALA A C 1
ATOM 2512 O O . ALA A 1 376 ? -16.770 -6.532 4.937 1.00 85.62 376 ALA A O 1
ATOM 2513 N N . GLY A 1 377 ? -15.325 -5.013 4.102 1.00 84.12 377 GLY A N 1
ATOM 2514 C CA . GLY A 1 377 ? -14.091 -5.693 4.507 1.00 84.12 377 GLY A CA 1
ATOM 2515 C C . GLY A 1 377 ? -13.776 -6.960 3.703 1.00 84.12 377 GLY A C 1
ATOM 2516 O O . GLY A 1 377 ? -14.477 -7.312 2.757 1.00 84.12 377 GLY A O 1
ATOM 2517 N N . ARG A 1 378 ? -12.713 -7.676 4.102 1.00 83.75 378 ARG A N 1
ATOM 2518 C CA . ARG A 1 378 ? -12.255 -8.909 3.426 1.00 83.75 378 ARG A CA 1
ATOM 2519 C C . ARG A 1 378 ? -13.337 -9.997 3.361 1.00 83.75 378 ARG A C 1
ATOM 2521 O O . ARG A 1 378 ? -13.416 -10.720 2.374 1.00 83.75 378 ARG A O 1
ATOM 2528 N N . ALA A 1 379 ? -14.223 -10.044 4.358 1.00 82.81 379 ALA A N 1
ATOM 2529 C CA . ALA A 1 379 ? -15.351 -10.973 4.393 1.00 82.81 379 ALA A CA 1
ATOM 2530 C C . ALA A 1 379 ? -16.350 -10.792 3.245 1.00 82.81 379 ALA A C 1
ATOM 2532 O O . ALA A 1 379 ? -17.033 -11.752 2.888 1.00 82.81 379 ALA A O 1
ATOM 2533 N N . ALA A 1 380 ? -16.420 -9.609 2.628 1.00 84.50 380 ALA A N 1
ATOM 2534 C CA . ALA A 1 380 ? -17.281 -9.380 1.472 1.00 84.50 380 ALA A CA 1
ATOM 2535 C C . ALA A 1 380 ? -16.819 -10.151 0.219 1.00 84.50 380 ALA A C 1
ATOM 2537 O O . ALA A 1 380 ? -17.635 -10.432 -0.658 1.00 84.50 380 ALA A O 1
ATOM 2538 N N . TYR A 1 381 ? -15.541 -10.543 0.138 1.00 82.06 381 TYR A N 1
ATOM 2539 C CA . TYR A 1 381 ? -14.988 -11.249 -1.026 1.00 82.06 381 TYR A CA 1
ATOM 2540 C C . TYR A 1 381 ? -15.447 -12.707 -1.130 1.00 82.06 381 TYR A C 1
ATOM 2542 O O . TYR A 1 381 ? -15.420 -13.282 -2.214 1.00 82.06 381 TYR A O 1
ATOM 2550 N N . VAL A 1 382 ? -15.897 -13.303 -0.021 1.00 75.44 382 VAL A N 1
ATOM 2551 C CA . VAL A 1 382 ? -16.299 -14.720 0.042 1.00 75.44 382 VAL A CA 1
ATOM 2552 C C . VAL A 1 382 ? -17.764 -14.924 -0.393 1.00 75.44 382 VAL A C 1
ATOM 2554 O O . VAL A 1 382 ? -18.221 -16.051 -0.569 1.00 75.44 382 VAL A O 1
ATOM 2557 N N . GLY A 1 383 ? -18.514 -13.841 -0.633 1.00 70.31 383 GLY A N 1
ATOM 2558 C CA . GLY A 1 383 ? -19.904 -13.908 -1.087 1.00 70.31 383 GLY A CA 1
ATOM 2559 C C . GLY A 1 383 ? -20.855 -14.511 -0.043 1.00 70.31 383 GLY A C 1
ATOM 2560 O O . GLY A 1 383 ? -20.744 -14.247 1.154 1.00 70.31 383 GLY A O 1
ATOM 2561 N N . ASP A 1 384 ? -21.842 -15.290 -0.496 1.00 72.56 384 ASP A N 1
ATOM 2562 C CA . ASP A 1 384 ? -22.784 -15.973 0.398 1.00 72.56 384 ASP A CA 1
ATOM 2563 C C . ASP A 1 384 ? -22.105 -17.173 1.069 1.00 72.56 384 ASP A C 1
ATOM 2565 O O . ASP A 1 384 ? -21.943 -18.232 0.457 1.00 72.56 384 ASP A O 1
ATOM 2569 N N . LEU A 1 385 ? -21.766 -17.023 2.355 1.00 62.28 385 LEU A N 1
ATOM 2570 C CA . LEU A 1 385 ? -21.121 -18.079 3.143 1.00 62.28 385 LEU A CA 1
ATOM 2571 C C . LEU A 1 385 ? -21.977 -19.351 3.277 1.00 62.28 385 LEU A C 1
ATOM 2573 O O . LEU A 1 385 ? -21.477 -20.364 3.752 1.00 62.28 385 LEU A O 1
ATOM 2577 N N . SER A 1 386 ? -23.258 -19.330 2.882 1.00 50.75 386 SER A N 1
ATOM 2578 C CA . SER A 1 386 ? -24.113 -20.524 2.858 1.00 50.75 386 SER A CA 1
ATOM 2579 C C . SER A 1 386 ? -24.045 -21.340 1.560 1.00 50.75 386 SER A C 1
ATOM 2581 O O . SER A 1 386 ? -24.632 -22.419 1.504 1.00 50.75 386 SER A O 1
ATOM 2583 N N . LYS A 1 387 ? -23.315 -20.873 0.536 1.00 47.53 387 LYS A N 1
ATOM 2584 C CA . LYS A 1 387 ? -23.130 -21.588 -0.743 1.00 47.53 387 LYS A CA 1
ATOM 2585 C C . LYS A 1 387 ? -21.794 -22.331 -0.856 1.00 47.53 387 LYS A C 1
ATOM 2587 O O . LYS A 1 387 ? -21.639 -23.154 -1.754 1.00 47.53 387 LYS A O 1
ATOM 2592 N N . GLY A 1 388 ? -20.850 -22.081 0.051 1.00 43.50 388 GLY A N 1
ATOM 2593 C CA . GLY A 1 388 ? -19.577 -22.797 0.129 1.00 43.50 388 GLY A CA 1
ATOM 2594 C C . GLY A 1 388 ? -19.636 -23.945 1.135 1.00 43.50 388 GLY A C 1
ATOM 2595 O O . GLY A 1 388 ? -19.458 -23.715 2.325 1.00 43.50 388 GLY A O 1
ATOM 2596 N N . GLY A 1 389 ? -19.863 -25.172 0.657 1.00 36.16 389 GLY A N 1
ATOM 2597 C CA . GLY A 1 389 ? -19.669 -26.401 1.436 1.00 36.16 389 GLY A CA 1
ATOM 2598 C C . GLY A 1 389 ? -20.937 -27.231 1.630 1.00 36.16 389 GLY A C 1
ATOM 2599 O O . GLY A 1 389 ? -21.684 -27.049 2.590 1.00 36.16 389 GLY A O 1
ATOM 2600 N N . GLY A 1 390 ? -21.153 -28.204 0.741 1.00 35.16 390 GLY A N 1
ATOM 2601 C CA . GLY A 1 390 ? -22.055 -29.321 1.005 1.00 35.16 390 GLY A CA 1
ATOM 2602 C C . GLY A 1 390 ? -21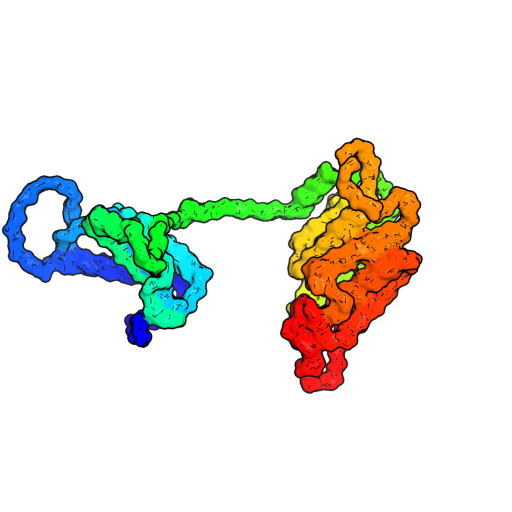.538 -30.113 2.204 1.00 35.16 390 GLY A C 1
ATOM 2603 O O . GLY A 1 390 ? -20.577 -30.863 2.085 1.00 35.16 390 GLY A O 1
ATOM 2604 N N . GLY A 1 391 ? -22.145 -29.902 3.370 1.00 35.09 391 GLY A N 1
ATOM 2605 C CA . GLY A 1 391 ? -21.745 -30.592 4.592 1.00 35.09 391 GLY A CA 1
ATOM 2606 C C . GLY A 1 391 ? -22.267 -29.931 5.859 1.00 35.09 391 GLY A C 1
ATOM 2607 O O . GLY A 1 391 ? -21.471 -29.453 6.654 1.00 35.09 391 GLY A O 1
ATOM 2608 N N . GLY A 1 392 ? -23.595 -29.891 6.028 1.00 34.81 392 GLY A N 1
ATOM 2609 C CA . GLY A 1 392 ? -24.321 -30.005 7.310 1.00 34.81 392 GLY A CA 1
ATOM 2610 C C . GLY A 1 392 ? -23.926 -29.166 8.535 1.00 34.81 392 GLY A C 1
ATOM 2611 O O . GLY A 1 392 ? -24.518 -29.365 9.593 1.00 34.81 392 GLY A O 1
ATOM 2612 N N . THR A 1 393 ? -22.981 -28.235 8.455 1.00 36.44 393 THR A N 1
ATOM 2613 C CA . THR A 1 393 ? -22.523 -27.444 9.597 1.00 36.44 393 THR A CA 1
ATOM 2614 C C . THR A 1 393 ? -22.978 -26.001 9.428 1.00 36.44 393 THR A C 1
ATOM 2616 O O . THR A 1 393 ? -22.728 -25.330 8.430 1.00 36.44 393 THR A O 1
ATOM 2619 N N . ARG A 1 394 ? -23.759 -25.545 10.411 1.00 41.34 394 ARG A N 1
ATOM 2620 C CA . ARG A 1 394 ? -24.218 -24.161 10.565 1.00 41.34 394 ARG A CA 1
ATOM 2621 C C . ARG A 1 394 ? -23.017 -23.224 10.382 1.00 41.34 394 ARG A C 1
ATOM 2623 O O . ARG A 1 394 ? -22.002 -23.444 11.037 1.00 41.34 394 ARG A O 1
ATOM 2630 N N . ALA A 1 395 ? -23.159 -22.191 9.546 1.00 42.31 395 ALA A N 1
ATOM 2631 C CA . ALA A 1 395 ? -22.133 -21.164 9.366 1.00 42.31 395 ALA A CA 1
ATOM 2632 C C . ALA A 1 395 ? -21.585 -20.715 10.739 1.00 42.31 395 ALA A C 1
ATOM 2634 O O . ALA A 1 395 ? -22.391 -20.421 11.635 1.00 42.31 395 ALA A O 1
ATOM 2635 N N . PRO A 1 396 ? -20.257 -20.708 10.946 1.00 41.62 396 PRO A N 1
ATOM 2636 C CA . PRO A 1 396 ? -19.685 -20.357 12.236 1.00 41.62 396 PRO A CA 1
ATOM 2637 C C . PRO A 1 396 ? -20.022 -18.898 12.563 1.00 41.62 396 PRO A C 1
ATOM 2639 O O . PRO A 1 396 ? -20.006 -18.011 11.702 1.00 41.62 396 PRO A O 1
ATOM 2642 N N . ARG A 1 397 ? -20.392 -18.670 13.824 1.00 42.50 397 ARG A N 1
ATOM 2643 C CA . ARG A 1 397 ? -20.727 -17.345 14.346 1.00 42.50 397 ARG A CA 1
ATOM 2644 C C . ARG A 1 397 ? -19.435 -16.537 14.441 1.00 42.50 397 ARG A C 1
ATOM 2646 O O . ARG A 1 397 ? -18.619 -16.894 15.277 1.00 42.50 397 ARG A O 1
ATOM 2653 N N . ARG A 1 398 ? -19.253 -15.519 13.589 1.00 46.91 398 ARG A N 1
ATOM 2654 C CA . ARG A 1 398 ? -18.308 -14.425 13.880 1.00 46.91 398 ARG A CA 1
ATOM 2655 C C . ARG A 1 398 ? -18.783 -13.663 15.116 1.00 46.91 398 ARG A C 1
ATOM 2657 O O . ARG A 1 398 ? -20.013 -13.670 15.352 1.00 46.91 398 ARG A O 1
#

Radius of gyration: 33.86 Å; chains: 1; bounding box: 75×63×95 Å

Secondary structure (DSSP, 8-state):
--TTSPPPS-------HHHHHHHHHHHHHHHHHHHHHGGGSS----------S-PPBTTTBPPPSEEEEEEEE-B-S-HHHHHHHHHHHHHHHHHHGGGSTTTTS-EEEEEEE--S--TTBS-EEEEEEEESSHHHHHHHHS----TTPPPPB----GGGG----------HHHHHHHHHHTTS--PPPPHHHHHHHHHHHHHHHHHHHHHHHHHHHHHHHS-S-HHHHHHHHHHHHHHHHHTT---TTSHHHHHHHHHHHHHHHH-HHHHHHHHHHHHHHHHHSPPP--SSS--S---TTSPPTTS-HHHHHHHHHHHHHHHHHHHHT--TTSSSTHHHHHHHHHHHHTT-HHHHHHHHHHHHHHHHTT-SB--SSGGGGG-BTTSS-SS-------

pLDDT: mean 78.31, std 19.37, range [30.48, 97.69]

InterPro domains:
  IPR004006 DhaK domain [PF02733] (1-138)
  IPR004006 DhaK domain [PS51481] (1-149)
  IPR004007 DhaL domain [PF02734] (221-387)
  IPR004007 DhaL domain [PS51480] (194-398)
  IPR004007 DhaL domain [SM01120] (220-398)
  IPR036117 DhaL domain superfamily [G3DSA:1.25.40.340] (191-390)
  IPR036117 DhaL domain superfamily [SSF101473] (202-386)
  IPR050861 Dihydroxyacetone Kinase (DAK) [PTHR28629] (1-384)

Organism: Porphyra umbilicalis (NCBI:txid2786)

Foldseek 3Di:
DDLQPPDDPDDDDDDPLLVVLLVQVVVQLVVVVVVLVPQPDDDDDDDDDDDDDADDDPHPQAQFQEKAKEKAFQAAADPVVQVVNQLSNLASCVVPCCVGPNRPRYHFWYFYYHDHHSHNDHDIDMDMDRHSDPVSVCVLQDDDPPPPNTDIDTSQYPVNPPPPPPPPPPPCLVVVLVVLPVVADQDDDDPQLVVVLVVVLVVLVVLQVCLVVVLVVCVLQHVSCRSVLSVQLSVQVVVCVVVVSARSVQQLSNLQSSLVSLCPGRDDPVSPLSSQLSNLLSVLGDGPDDDDDDPDDDPPPNDDPPDDPLQSQLNSLCSSLVSSCVSQVHDQLLLDQNLLSVQLSVCSNVVVPNVSSNVSSVVSQQVSLVRQAHNTDSSNVVGGSVVPDPDDDRRDRD

Sequence (398 aa):
MGIHGERGAEVVDLPPLPALVGLVVDRLLGAVADRFAGGGGANGRTGGGDGGGGGPINGGVARPVEVTALINNLGGVPQRDMDAITVAAVDALHERLPTSVLGGVPFNAVYAGTQLTAVNAVGFSLSLLASPSAAVSSAVAASTGAAAWPRRAAPTPPTARVRGAVPPRPSLTAAALDRHTARYDRPPPSAAAAADEGAARAVLGAWAASAPALTALDAVAGDGDMGVTLGRGVDAVTAALDGGGVCWSDPGGACAVLAEVVEEAMGGTSGGLLSLALEAAAGAAPRPVVAAAAAADAPADAPPPSSPPSRRRGVAAMAVAAAAAAAGGARRGDRTAVDALRPAADALAAGRGVAGAAAAARAGADATGRMRVARAGRAAYVGDLSKGGGGGTRAPRR